Protein 2YDR (pdb70)

Organism: Clostridium perfringens (strain ATCC 13124 / DSM 756 / JCM 1290 / NCIMB 6125 / NCTC 8237 / Type A) (NCBI:txid195103)

Sequence (587 aa):
QVLVPNLNPTPENLEVVGDGFKITSSINLVGEEEADENAVNALREFLTANNIEINSENDPNSTTLIIGEVDDDIPELDEALNGTTAENLKEEGYALVSNDGKIAIEGKDGDGTFYGVQTFKQLVKESNIPEVNITDYPTVSARGIVEGFYGTPWTHQDRLDQIKFYGENKLNTYIYAPKDDPYHREKWREPYPESEMQRMQELINASAENKVDFVFGISPGIDIRFDGDAGEEDFNHLITKAESLYDMGVRSFAIYWDNIQDKSAAKHAQVLNRFNEEFVKAKGDVKPLITVPTEYDTGAMVSNGQPRAYTRIFAETVDPSIEVMWTGPGVVTNEIPLSDAQLISGIYDRNMAVWWNYPVTDYFKGKLALGPMHGLDKGLNQYVDFFTVNPMEHAELSKISIHTAADYSWNMDNYDYDKAWNRAIDMLYGDLAEDMKVFANHSTRMDNKTWAKSGREDAPELRAKMDELWNKLSSKEDASALIEELYGEFARMEEACNNLKANLPEVALEECSRQLDELITLAQGDKASLDMIVAQLNEDTEAYESAKEIAQNKLNTALSSFAVISEKVAQSFIQEALSLWVDSTPP

Foldseek 3Di:
DADQDQDFQDFPDKDFDDAWDFFDLEEEEEDCVAAQVLLSVLLVVLCVVLRYHYDPDDDVPGQYEYAHEPPDPDVVQVVQLVPDAQCVPDALKWKWFADDRYIHIYANDNSNRNVSSLRVSSQDDSRIGTGMIGIGFFLFDAFEAEQADEDDGADLVLLLVVLLLCLSNSHAEYEDQYPPPCCQEVPVLDEDPPVSVVSLLVNLVSSVSSNHQYEYEHEDQADQDQDDPSNVVSLVSVVVRVVSSVVSPHQHYEYEHAPYDDLPQLSVQVSQVVCCVVPNVVVPSHAAYEYEHNQAECCSQDDPLHGDDSNLSNLVRHDQSYAYEHAYNAVADAAHELVRLVSSLVSNVAAHEHAHAPPAQNVQPQAGAQFEDHRYYLVSSVRHNHYHYHAYSQSLSSQLHSSNSSNCRGRPNPRDRVVSNLSSLCVNPPPLSVLVCLLSLFGNWDDPPPRHTYGDARNVVQQVLLVVQVVCVVVVHPCPVSLVVLLVSLVSLLVSLVVCCVDPPCSVCVRCVLSSVLSNLLSQLLNLLSQLVVCVVVVNDVSNVVSLVSNVVSLVVNVPRSHDTNCVGSNVSSVVSPD/DDPDPDDD

InterPro domains:
  IPR000421 Coagulation factor 5/8, C-terminal domain [PF00754] (630-762)
  IPR000421 Coagulation factor 5/8, C-terminal domain [PS50022] (616-768)
  IPR002102 Cellulosome anchoring protein, cohesin domain [PF00963] (779-904)
  IPR003961 Fibronectin type III [PF00041] (916-993)
  IPR003961 Fibronectin type III [PS50853] (916-1001)
  IPR003961 Fibronectin type III [SM00060] (914-989)
  IPR003961 Fibronectin type III [cd00063] (915-999)
  IPR008965 CBM2/CBM3, carbohydrate-binding domain superfamily [SSF49384] (777-906)
  IPR008979 Galactose-binding-like domain superfamily [SSF49785] (627-767)
  IPR011496 Beta-N-acetylglucosaminidase, catalytic domain [PF07555] (182-479)
  IPR011496 Beta-N-acetylglucosaminidase, catalytic domain [PS52009] (180-452)
  IPR013783 Immunoglobulin-like fold [G3DSA:2.60.40.10] (919-1001)
  IPR015882 Beta-hexosaminidase, bacterial type, N-terminal [PF02838] (44-176)
  IPR017853 Glycoside hydrolase superfamily [SSF51445] (180-490)
  IPR029018 Beta-hexosaminidase-like, domain 2 [G3DSA:3.30.379.10] (31-176)
  IPR029018 Beta-hexosaminidase-like, domain 2 [SSF55545] (44-177)
  IPR036116 Fibronectin type III superfamily [SSF49265] (916-989)
  IPR049019 NagJ-like, helical domain [PF21774] (500-613)
  IPR051822 Glycosyl Hydrolase Family 84 [PTHR13170] (163-589)

Radius of gyration: 26.49 Å; Cα contacts (8 Å, |Δi|>4): 1186; chains: 2; bounding box: 69×77×71 Å

Solvent-accessible surface area: 24261 Å² total; per-residue (Å²): 185,34,152,51,24,73,14,0,1,36,10,52,71,56,118,88,61,28,87,15,35,132,3,50,96,15,0,7,21,44,9,40,139,125,8,26,145,31,0,8,61,12,0,92,120,26,2,109,80,68,132,10,134,64,37,123,154,111,53,129,134,16,6,16,1,4,0,0,12,46,123,23,147,25,97,55,1,93,145,15,2,122,78,30,55,0,117,121,20,91,109,9,0,0,0,0,7,0,60,121,28,96,0,0,0,9,0,69,37,15,57,0,0,4,0,0,0,4,1,0,45,28,0,12,114,167,30,50,0,0,15,0,41,0,25,0,64,0,29,2,48,14,1,1,0,0,0,2,2,7,12,94,40,5,80,36,112,46,22,33,51,1,1,128,14,0,0,80,7,2,1,8,4,2,0,5,1,0,6,59,14,59,49,1,18,103,115,0,59,82,102,13,60,121,69,37,26,103,114,3,53,92,2,12,79,15,2,62,101,23,30,7,50,10,2,1,0,10,5,0,4,85,64,12,111,47,93,58,131,30,8,78,93,0,6,82,56,2,42,88,7,5,47,36,0,27,101,37,36,2,79,4,3,0,0,1,0,12,10,15,161,53,108,38,5,34,70,0,0,97,16,0,37,78,2,3,114,98,3,7,96,76,74,65,79,19,101,61,0,4,0,1,0,16,7,18,16,18,40,38,0,18,46,156,48,121,31,104,63,10,0,115,60,0,17,128,49,4,44,105,46,3,27,0,0,0,2,0,46,16,13,8,20,67,92,0,48,61,73,12,0,101,60,0,11,52,37,4,142,33,67,0,0,0,11,5,15,2,0,3,4,19,19,55,85,6,1,2,0,0,0,0,0,50,26,14,50,92,29,0,69,109,42,2,51,15,2,0,0,6,0,0,49,39,6,35,0,0,20,0,0,0,4,0,1,1,2,0,0,0,2,2,102,77,14,56,88,68,140,1,10,45,40,0,0,54,65,59,30,52,159,24,5,110,15,0,28,33,0,0,28,4,0,0,47,0,18,29,147,98,53,0,75,2,3,12,122,9,0,45,109,6,45,60,56,0,67,90,0,67,90,58,35,96,67,196,106,115,3,69,78,25,8,123,94,0,47,39,69,2,60,84,5,48,93,0,0,71,42,0,84,81,83,12,82,133,71,2,45,112,29,0,35,139,5,0,70,7,0,22,22,0,1,62,0,0,100,4,0,0,41,3,9,44,8,117,105,104,168,66,92,159,44,51,94,62,7,65,126,88,0,79,79,46,16,90,67,4,107,100,43,110,3,33,1,0,36,135,4,0,21,26,0,0,79,62,13,39,146,192,65,115,29,23,62,69,175

Nearest PDB structures (foldseek):
  6rhe-assembly1_A  TM=1.001E+00  e=3.326E-102  Clostridium perfringens ATCC 13124
  7khv-assembly2_D  TM=9.972E-01  e=7.501E-102  Clostridium perfringens
  2j62-assembly1_B  TM=9.996E-01  e=7.389E-101  Clostridium perfringens
  2xpk-assembly1_B  TM=9.990E-01  e=2.771E-100  Clostridium perfringens
  2cbj-assembly1_A  TM=9.971E-01  e=8.785E-99  Clostridium perfringens

GO terms:
  GO:0016231 beta-N-acetylglucosaminidase activity (F, IDA)
  GO:0030246 carbohydrate binding (F, IDA)
  GO:0005975 carbohydrate metabolic process (P, IDA)
  GO:0102571 [protein]-3-O-(N-acetyl-D-glucosaminyl)-L-serine/L-threonine O-N-acetyl-alpha-D-glucosaminase activity (F, EXP)
  GO:0006517 protein deglycosylation (P, IMP)

Structure (mmCIF, N/CA/C/O backbone):
data_2YDR
#
_entry.id   2YDR
#
_cell.length_a   117.950
_cell.length_b   117.950
_cell.length_c   148.121
_cell.angle_alpha   90.00
_cell.angle_beta   90.00
_cell.angle_gamma   120.00
#
_symmetry.space_group_name_H-M   'P 61'
#
loop_
_entity.id
_entity.type
_entity.pdbx_description
1 polymer 'O-GLCNACASE NAGJ'
2 polymer 'CELLULAR TUMOR ANTIGEN P53'
3 non-polymer 'CADMIUM ION'
4 non-polymer 2-acetamido-2-deoxy-beta-D-glucopyranose
5 water water
#
loop_
_atom_site.group_PDB
_atom_site.id
_atom_site.type_symbol
_atom_site.label_atom_id
_atom_site.label_alt_id
_atom_site.label_comp_id
_atom_site.label_asym_id
_atom_site.label_entity_id
_atom_site.label_seq_id
_atom_site.pdbx_PDB_ins_code
_atom_site.Cartn_x
_atom_site.Cartn_y
_atom_site.Cartn_z
_atom_site.occupancy
_atom_site.B_iso_or_equiv
_atom_site.auth_seq_id
_atom_site.auth_comp_id
_atom_site.auth_asym_id
_atom_site.auth_atom_id
_atom_site.pdbx_PDB_model_num
ATOM 1 N N . GLN A 1 12 ? 71.546 -10.595 13.141 1.00 33.12 40 GLN A N 1
ATOM 2 C CA . GLN A 1 12 ? 70.127 -11.011 13.476 1.00 33.90 40 GLN A CA 1
ATOM 3 C C . GLN A 1 12 ? 69.362 -11.808 12.392 1.00 33.25 40 GLN A C 1
ATOM 4 O O . GLN A 1 12 ? 69.312 -11.426 11.221 1.00 33.51 40 GLN A O 1
ATOM 10 N N . VAL A 1 13 ? 68.746 -12.905 12.821 1.00 32.44 41 VAL A N 1
ATOM 11 C CA . VAL A 1 13 ? 68.148 -13.888 11.934 1.00 31.23 41 VAL A CA 1
ATOM 12 C C . VAL A 1 13 ? 66.647 -13.729 11.982 1.00 30.97 41 VAL A C 1
ATOM 13 O O . VAL A 1 13 ? 66.034 -13.933 13.040 1.00 30.49 41 VAL A O 1
ATOM 17 N N . LEU A 1 14 ? 66.058 -13.374 10.839 1.00 30.57 42 LEU A N 1
ATOM 18 C CA . LEU A 1 14 ? 64.602 -13.241 10.749 1.00 30.22 42 LEU A CA 1
ATOM 19 C C . LEU A 1 14 ? 63.928 -14.602 10.669 1.00 29.59 42 LEU A C 1
ATOM 20 O O . LEU A 1 14 ? 64.459 -15.544 10.064 1.00 29.80 42 LEU A O 1
ATOM 25 N N . VAL A 1 15 ? 62.762 -14.711 11.288 1.00 28.42 43 VAL A N 1
ATOM 26 C CA . VAL A 1 15 ? 61.940 -15.892 11.121 1.00 27.72 43 VAL A CA 1
ATOM 27 C C . VAL A 1 15 ? 61.559 -15.977 9.617 1.00 27.38 43 VAL A C 1
ATOM 28 O O . VAL A 1 15 ? 60.989 -15.027 9.061 1.00 27.47 43 VAL A O 1
ATOM 32 N N . PRO A 1 16 ? 61.901 -17.090 8.939 1.00 26.70 44 PRO A N 1
ATOM 33 C CA . PRO A 1 16 ? 61.483 -17.239 7.549 1.00 26.04 44 PRO A CA 1
ATOM 34 C C . PRO A 1 16 ? 60.005 -17.556 7.452 1.00 25.65 44 PRO A C 1
ATOM 35 O O . PRO A 1 16 ? 59.338 -17.724 8.477 1.00 26.02 44 PRO A O 1
ATOM 39 N N . ASN A 1 17 ? 59.495 -17.633 6.226 1.00 25.19 45 ASN A N 1
ATOM 40 C CA . ASN A 1 17 ? 58.139 -18.126 5.966 1.00 24.39 45 ASN A CA 1
ATOM 41 C C . ASN A 1 17 ? 57.951 -19.526 6.551 1.00 23.40 45 ASN A C 1
ATOM 42 O O . ASN A 1 17 ? 58.729 -20.462 6.243 1.00 23.09 45 ASN A O 1
ATOM 47 N N . LEU A 1 18 ? 56.925 -19.662 7.391 1.00 21.90 46 LEU A N 1
ATOM 48 C CA . LEU A 1 18 ? 56.586 -20.937 8.003 1.00 20.31 46 LEU A CA 1
ATOM 49 C C . LEU A 1 18 ? 55.199 -21.375 7.586 1.00 19.99 46 LEU A C 1
ATOM 50 O O . LEU A 1 18 ? 54.294 -20.548 7.460 1.00 19.90 46 LEU A O 1
ATOM 55 N N . ASN A 1 19 ? 55.031 -22.679 7.368 1.00 19.46 47 ASN A N 1
ATOM 56 C CA . ASN A 1 19 ? 53.724 -23.226 7.047 1.00 19.00 47 ASN A CA 1
ATOM 57 C C . ASN A 1 19 ? 53.521 -24.626 7.574 1.00 19.16 47 ASN A C 1
ATOM 58 O O . ASN A 1 19 ? 54.332 -25.514 7.287 1.00 19.46 47 ASN A O 1
ATOM 63 N N . PRO A 1 20 ? 52.441 -24.833 8.357 1.00 19.21 48 PRO A N 1
ATOM 64 C CA . PRO A 1 20 ? 51.494 -23.812 8.816 1.00 19.31 48 PRO A CA 1
ATOM 65 C C . PRO A 1 20 ? 52.079 -22.822 9.827 1.00 19.61 48 PRO A C 1
ATOM 66 O O . PRO A 1 20 ? 53.178 -23.023 10.344 1.00 19.50 48 PRO A O 1
ATOM 70 N N . THR A 1 21 ? 51.338 -21.747 10.086 1.00 20.52 49 THR A N 1
ATOM 71 C CA . THR A 1 21 ? 51.664 -20.769 11.146 1.00 21.18 49 THR A CA 1
ATOM 72 C C . THR A 1 21 ? 51.612 -21.413 12.525 1.00 21.43 49 THR A C 1
ATOM 73 O O . THR A 1 21 ? 50.547 -21.864 12.964 1.00 21.47 49 THR A O 1
ATOM 77 N N . PRO A 1 22 ? 52.754 -21.461 13.222 1.00 21.83 50 PRO A N 1
ATOM 78 C CA . PRO A 1 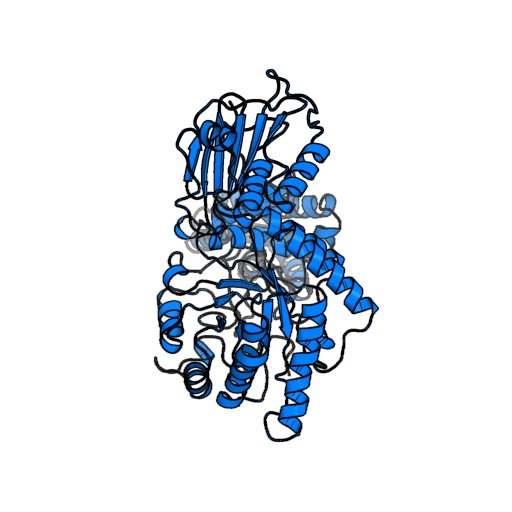22 ? 52.739 -22.037 14.568 1.00 22.79 50 PRO A CA 1
ATOM 79 C C . PRO A 1 22 ? 51.814 -21.237 15.480 1.00 23.90 50 PRO A C 1
ATOM 80 O O . PRO A 1 22 ? 51.730 -20.025 15.324 1.00 24.88 50 PRO A O 1
ATOM 84 N N . GLU A 1 23 ? 51.110 -21.886 16.401 1.00 24.77 51 GLU A N 1
ATOM 85 C CA . GLU A 1 23 ? 50.218 -21.160 17.299 1.00 25.75 51 GLU A CA 1
ATOM 86 C C . GLU A 1 23 ? 50.914 -20.060 18.114 1.00 25.80 51 GLU A C 1
ATOM 87 O O . GLU A 1 23 ? 50.529 -18.899 18.023 1.00 25.65 51 GLU A O 1
ATOM 93 N N . ASN A 1 24 ? 51.938 -20.428 18.888 1.00 26.00 52 ASN A N 1
ATOM 94 C CA . ASN A 1 24 ? 52.654 -19.496 19.749 1.00 26.26 52 ASN A CA 1
ATOM 95 C C . ASN A 1 24 ? 54.115 -19.438 19.350 1.00 26.58 52 ASN A C 1
ATOM 96 O O . ASN A 1 24 ? 54.840 -20.414 19.518 1.00 27.25 52 ASN A O 1
ATOM 101 N N . LEU A 1 25 ? 54.557 -18.303 18.818 1.00 26.75 53 LEU A N 1
ATOM 102 C CA . LEU A 1 25 ? 55.966 -18.114 18.494 1.00 26.79 53 LEU A CA 1
ATOM 103 C C . LEU A 1 25 ? 56.467 -16.810 19.060 1.00 27.33 53 LEU A C 1
ATOM 104 O O . LEU A 1 25 ? 55.802 -15.793 18.921 1.00 27.32 53 LEU A O 1
ATOM 109 N N . GLU A 1 26 ? 57.651 -16.838 19.665 1.00 28.13 54 GLU A N 1
ATOM 110 C CA . GLU A 1 26 ? 58.279 -15.632 20.193 1.00 29.46 54 GLU A CA 1
ATOM 111 C C . GLU A 1 26 ? 59.754 -15.558 19.854 1.00 28.84 54 GLU A C 1
ATOM 112 O O . GLU A 1 26 ? 60.472 -16.525 20.059 1.00 29.30 54 GLU A O 1
ATOM 118 N N . VAL A 1 27 ? 60.224 -14.418 19.350 1.00 28.06 55 VAL A N 1
ATOM 119 C CA . VAL A 1 27 ? 61.661 -14.265 19.162 1.00 27.02 55 VAL A CA 1
ATOM 120 C C . VAL A 1 27 ? 62.286 -13.940 20.502 1.00 26.65 55 VAL A C 1
ATOM 121 O O . VAL A 1 27 ? 61.829 -13.070 21.214 1.00 26.49 55 VAL A O 1
ATOM 125 N N . VAL A 1 28 ? 63.328 -14.669 20.847 1.00 26.68 56 VAL A N 1
ATOM 126 C CA . VAL A 1 28 ? 63.956 -14.515 22.147 1.00 26.53 56 VAL A CA 1
ATOM 127 C C . VAL A 1 28 ? 65.442 -14.147 22.067 1.00 27.32 56 VAL A C 1
ATOM 128 O O . VAL A 1 28 ? 66.087 -14.025 23.104 1.00 27.89 56 VAL A O 1
ATOM 132 N N . GLY A 1 29 ? 65.984 -13.974 20.865 1.00 27.48 57 GLY A N 1
ATOM 133 C CA . GLY A 1 29 ? 67.402 -13.708 20.725 1.00 28.55 57 GLY A CA 1
ATOM 134 C C . GLY A 1 29 ? 67.714 -13.201 19.343 1.00 29.67 57 GLY A C 1
ATOM 135 O O . GLY A 1 29 ? 66.811 -13.057 18.524 1.00 29.91 57 GLY A O 1
ATOM 136 N N . ASP A 1 30 ? 68.992 -12.928 19.083 1.00 30.61 58 ASP A N 1
ATOM 137 C CA . ASP A 1 30 ? 69.424 -12.470 17.761 1.00 31.78 58 ASP A CA 1
ATOM 138 C C . ASP A 1 30 ? 69.501 -13.607 16.738 1.00 32.15 58 ASP A C 1
ATOM 139 O O . ASP A 1 30 ? 69.580 -13.351 15.531 1.00 32.69 58 ASP A O 1
ATOM 144 N N . GLY A 1 31 ? 69.477 -14.852 17.207 1.00 31.93 59 GLY A N 1
ATOM 145 C CA . GLY A 1 31 ? 69.676 -15.992 16.327 1.00 31.79 59 GLY A CA 1
ATOM 146 C C . GLY A 1 31 ? 71.120 -16.431 16.406 1.00 32.02 59 GLY A C 1
ATOM 147 O O . GLY A 1 31 ? 71.942 -15.776 17.067 1.00 31.99 59 GLY A O 1
ATOM 148 N N . PHE A 1 32 ? 71.428 -17.554 15.764 1.00 32.15 60 PHE A N 1
ATOM 149 C CA . PHE A 1 32 ? 72.818 -18.000 15.626 1.00 32.81 60 PHE A CA 1
ATOM 150 C C . PHE A 1 32 ? 73.035 -18.856 14.392 1.00 33.32 60 PHE A C 1
ATOM 151 O O . PHE A 1 32 ? 72.077 -19.326 13.780 1.00 34.04 60 PHE A O 1
ATOM 159 N N . LYS A 1 33 ? 74.293 -19.032 14.015 1.00 33.83 61 LYS A N 1
ATOM 160 C CA . LYS A 1 33 ? 74.635 -20.019 13.006 1.00 34.54 61 LYS A CA 1
ATOM 161 C C . LYS A 1 33 ? 74.789 -21.356 13.709 1.00 34.32 61 LYS A C 1
ATOM 162 O O . LYS A 1 33 ? 75.424 -21.442 14.763 1.00 34.30 61 LYS A O 1
ATOM 168 N N . ILE A 1 34 ? 74.180 -22.384 13.131 1.00 34.24 62 ILE A N 1
ATOM 169 C CA . ILE A 1 34 ? 74.419 -23.747 13.559 1.00 34.41 62 ILE A CA 1
ATOM 170 C C . ILE A 1 34 ? 75.810 -24.171 13.084 1.00 34.71 62 ILE A C 1
ATOM 171 O O . ILE A 1 34 ? 76.149 -23.999 11.907 1.00 34.93 62 ILE A O 1
ATOM 176 N N . THR A 1 35 ? 76.609 -24.729 13.993 1.00 34.83 63 THR A N 1
ATOM 177 C CA . THR A 1 35 ? 77.955 -25.162 13.634 1.00 35.28 63 THR A CA 1
ATOM 178 C C . THR A 1 35 ? 77.949 -26.242 12.547 1.00 35.51 63 THR A C 1
ATOM 179 O O . THR A 1 35 ? 76.902 -26.775 12.205 1.00 35.43 63 THR A O 1
ATOM 183 N N . SER A 1 36 ? 79.132 -26.514 11.997 1.00 36.17 64 SER A N 1
ATOM 184 C CA . SER A 1 36 ? 79.371 -27.499 10.930 1.00 36.30 64 SER A CA 1
ATOM 185 C C . SER A 1 36 ? 78.981 -28.906 11.296 1.00 36.25 64 SER A C 1
ATOM 186 O O . SER A 1 36 ? 78.736 -29.752 10.422 1.00 36.38 64 SER A O 1
ATOM 189 N N . SER A 1 37 ? 78.991 -29.172 12.591 1.00 35.97 65 SER A N 1
ATOM 190 C CA . SER A 1 37 ? 78.559 -30.448 13.084 1.00 36.10 65 SER A CA 1
ATOM 191 C C . SER A 1 37 ? 77.990 -30.231 14.487 1.00 36.01 65 SER A C 1
ATOM 192 O O . SER A 1 37 ? 78.323 -29.241 15.148 1.00 36.53 65 SER A O 1
ATOM 195 N N . ILE A 1 38 ? 77.099 -31.124 14.911 1.00 35.37 66 ILE A N 1
ATOM 196 C CA . ILE A 1 38 ? 76.245 -30.858 16.056 1.00 34.59 66 ILE A CA 1
ATOM 197 C C . ILE A 1 38 ? 76.203 -32.031 17.030 1.00 34.66 66 ILE A C 1
ATOM 198 O O . ILE A 1 38 ? 76.505 -33.168 16.662 1.00 34.73 66 ILE A O 1
ATOM 203 N N . ASN A 1 39 ? 75.864 -31.754 18.282 1.00 34.48 67 ASN A N 1
ATOM 204 C CA . ASN A 1 39 ? 75.651 -32.825 19.241 1.00 34.56 67 ASN A CA 1
ATOM 205 C C . ASN A 1 39 ? 74.201 -33.220 19.147 1.00 34.56 67 ASN A C 1
ATOM 206 O O . ASN A 1 39 ? 73.310 -32.370 19.258 1.00 34.83 67 ASN A O 1
ATOM 211 N N . LEU A 1 40 ? 73.948 -34.505 18.955 1.00 34.04 68 LEU A N 1
ATOM 212 C CA . LEU A 1 40 ? 72.584 -34.956 18.871 1.00 33.38 68 LEU A CA 1
ATOM 213 C C . LEU A 1 40 ? 72.284 -35.714 20.136 1.00 33.31 68 LEU A C 1
ATOM 214 O O . LEU A 1 40 ? 73.042 -36.611 20.504 1.00 33.60 68 LEU A O 1
ATOM 219 N N . VAL A 1 41 ? 71.187 -35.346 20.802 1.00 32.96 69 VAL A N 1
ATOM 220 C CA . VAL A 1 41 ? 70.824 -35.929 22.097 1.00 32.63 69 VAL A CA 1
ATOM 221 C C . VAL A 1 41 ? 69.386 -36.448 22.106 1.00 33.09 69 VAL A C 1
ATOM 222 O O . VAL A 1 41 ? 68.465 -35.756 21.690 1.00 33.16 69 VAL A O 1
ATOM 226 N N . GLY A 1 42 ? 69.214 -37.681 22.577 1.00 33.50 70 GLY A N 1
ATOM 227 C CA . GLY A 1 42 ? 67.900 -38.250 22.803 1.00 33.87 70 GLY A CA 1
ATOM 228 C C . GLY A 1 42 ? 67.350 -39.002 21.625 1.00 34.61 70 GLY A C 1
ATOM 229 O O . GLY A 1 42 ? 66.203 -39.447 21.664 1.00 34.35 70 GLY A O 1
ATOM 230 N N . GLU A 1 43 ? 68.182 -39.168 20.595 1.00 35.61 71 GLU A N 1
ATOM 231 C CA . GLU A 1 43 ? 67.766 -39.759 19.318 1.00 36.98 71 GLU A CA 1
ATOM 232 C C . GLU A 1 43 ? 67.561 -41.285 19.348 1.00 37.30 71 GLU A C 1
ATOM 233 O O . GLU A 1 43 ? 67.066 -41.861 18.375 1.00 37.49 71 GLU A O 1
ATOM 239 N N . GLU A 1 44 ? 67.946 -41.921 20.457 1.00 37.75 72 GLU A N 1
ATOM 240 C CA . GLU A 1 44 ? 67.746 -43.357 20.670 1.00 38.08 72 GLU A CA 1
ATOM 241 C C . GLU A 1 44 ? 66.335 -43.630 21.203 1.00 37.73 72 GLU A C 1
ATOM 242 O O . GLU A 1 44 ? 65.823 -44.728 21.049 1.00 38.30 72 GLU A O 1
ATOM 248 N N . GLU A 1 45 ? 65.712 -42.630 21.821 1.00 37.40 73 GLU A N 1
ATOM 249 C CA . GLU A 1 45 ? 64.394 -42.777 22.460 1.00 37.14 73 GLU A CA 1
ATOM 250 C C . GLU A 1 45 ? 63.308 -42.006 21.703 1.00 35.62 73 GLU A C 1
ATOM 251 O O . GLU A 1 45 ? 62.116 -42.324 21.799 1.00 35.50 73 GLU A O 1
ATOM 257 N N . ALA A 1 46 ? 63.734 -40.969 20.980 1.00 33.85 74 ALA A N 1
ATOM 258 C CA . ALA A 1 46 ? 62.845 -40.117 20.203 1.00 32.01 74 ALA A CA 1
ATOM 259 C C . ALA A 1 46 ? 62.270 -40.877 19.026 1.00 31.30 74 ALA A C 1
ATOM 260 O O . ALA A 1 46 ? 62.846 -41.873 18.569 1.00 30.78 74 ALA A O 1
ATOM 262 N N . ASP A 1 47 ? 61.130 -40.390 18.543 1.00 30.66 75 ASP A N 1
ATOM 263 C CA . ASP A 1 47 ? 60.402 -40.998 17.442 1.00 30.07 75 ASP A CA 1
ATOM 264 C C . ASP A 1 47 ? 61.331 -41.293 16.273 1.00 30.03 75 ASP A C 1
ATOM 265 O O . ASP A 1 47 ? 62.017 -40.385 15.794 1.00 29.83 75 ASP A O 1
ATOM 270 N N . GLU A 1 48 ? 61.356 -42.567 15.848 1.00 29.79 76 GLU A N 1
ATOM 271 C CA . GLU A 1 48 ? 62.179 -43.070 14.734 1.00 29.65 76 GLU A CA 1
ATOM 272 C C . GLU A 1 48 ? 62.056 -42.190 13.478 1.00 28.17 76 GLU A C 1
ATOM 273 O O . GLU A 1 48 ? 63.065 -41.787 12.891 1.00 27.98 76 GLU A O 1
ATOM 279 N N . ASN A 1 49 ? 60.819 -41.867 13.100 1.00 26.52 77 ASN A N 1
ATOM 280 C CA . ASN A 1 49 ? 60.516 -41.034 11.913 1.00 25.31 77 ASN A CA 1
ATOM 281 C C . ASN A 1 49 ? 60.944 -39.556 12.006 1.00 24.64 77 ASN A C 1
ATOM 282 O O . ASN A 1 49 ? 61.395 -38.962 11.003 1.00 24.45 77 ASN A O 1
ATOM 287 N N . ALA A 1 50 ? 60.788 -38.972 13.199 1.00 23.05 78 ALA A N 1
ATOM 288 C CA . ALA A 1 50 ? 61.270 -37.628 13.462 1.00 21.33 78 ALA A CA 1
ATOM 289 C C . ALA A 1 50 ? 62.760 -37.584 13.318 1.00 20.67 78 ALA A C 1
ATOM 290 O O . ALA A 1 50 ? 63.283 -36.657 12.705 1.00 20.47 78 ALA A O 1
ATOM 292 N N . VAL A 1 51 ? 63.443 -38.588 13.868 1.00 20.47 79 VAL A N 1
ATOM 293 C CA . VAL A 1 51 ? 64.904 -38.671 13.768 1.00 20.35 79 VAL A CA 1
ATOM 294 C C . VAL A 1 51 ? 65.366 -38.802 12.317 1.00 20.55 79 VAL A C 1
ATOM 295 O O . VAL A 1 51 ? 66.269 -38.068 11.924 1.00 20.29 79 VAL A O 1
ATOM 299 N N . ASN A 1 52 ? 64.739 -39.683 11.522 1.00 20.97 80 ASN A N 1
ATOM 300 C CA . ASN A 1 52 ? 65.086 -39.802 10.104 1.00 21.99 80 ASN A CA 1
ATOM 301 C C . ASN A 1 52 ? 64.877 -38.509 9.320 1.00 22.24 80 ASN A C 1
ATOM 302 O O . ASN A 1 52 ? 65.744 -38.121 8.523 1.00 23.19 80 ASN A O 1
ATOM 307 N N . ALA A 1 53 ? 63.741 -37.838 9.533 1.00 21.62 81 ALA A N 1
ATOM 308 C CA . ALA A 1 53 ? 63.502 -36.518 8.947 1.00 20.97 81 ALA A CA 1
ATOM 309 C C . ALA A 1 53 ? 64.650 -35.580 9.290 1.00 21.38 81 ALA A C 1
ATOM 310 O O . ALA A 1 53 ? 65.188 -34.885 8.432 1.00 21.50 81 ALA A O 1
ATOM 312 N N . LEU A 1 54 ? 65.029 -35.572 10.562 1.00 22.12 82 LEU A N 1
ATOM 313 C CA . LEU A 1 54 ? 66.083 -34.711 11.041 1.00 22.28 82 LEU A CA 1
ATOM 314 C C . LEU A 1 54 ? 67.391 -35.109 10.412 1.00 23.09 82 LEU A C 1
ATOM 315 O O . LEU A 1 54 ? 68.130 -34.245 9.935 1.00 23.00 82 LEU A O 1
ATOM 320 N N . ARG A 1 55 ? 67.661 -36.415 10.393 1.00 24.22 83 ARG A N 1
ATOM 321 C CA . ARG A 1 55 ? 68.876 -36.957 9.755 1.00 25.43 83 ARG A CA 1
ATOM 322 C C . ARG A 1 55 ? 69.005 -36.569 8.278 1.00 26.19 83 ARG A C 1
ATOM 323 O O . ARG A 1 55 ? 70.061 -36.067 7.879 1.00 26.40 83 ARG A O 1
ATOM 331 N N . GLU A 1 56 ? 67.945 -36.768 7.487 1.00 27.06 84 GLU A N 1
ATOM 332 C CA . GLU A 1 56 ? 67.981 -36.395 6.055 1.00 28.76 84 GLU A CA 1
ATOM 333 C C . GLU A 1 56 ? 68.290 -34.913 5.849 1.00 28.25 84 GLU A C 1
ATOM 334 O O . GLU A 1 56 ? 69.122 -34.553 5.009 1.00 28.56 84 GLU A O 1
ATOM 340 N N . PHE A 1 57 ? 67.631 -34.063 6.628 1.00 27.83 85 PHE A N 1
ATOM 341 C CA . PHE A 1 57 ? 67.827 -32.635 6.515 1.00 27.26 85 PHE A CA 1
ATOM 342 C C . PHE A 1 57 ? 69.270 -32.257 6.838 1.00 27.48 85 PHE A C 1
ATOM 343 O O . PHE A 1 57 ? 69.869 -31.424 6.156 1.00 27.32 85 PHE A O 1
ATOM 351 N N . LEU A 1 58 ? 69.833 -32.874 7.871 1.00 27.71 86 LEU A N 1
ATOM 352 C CA . LEU A 1 58 ? 71.202 -32.562 8.262 1.00 28.08 86 LEU A CA 1
ATOM 353 C C . LEU A 1 58 ? 72.203 -32.992 7.204 1.00 29.17 86 LEU A C 1
ATOM 354 O O . LEU A 1 58 ? 73.172 -32.279 6.940 1.00 29.88 86 LEU A O 1
ATOM 359 N N . THR A 1 59 ? 71.971 -34.154 6.599 1.00 30.06 87 THR A N 1
ATOM 360 C CA . THR A 1 59 ? 72.822 -34.622 5.518 1.00 31.24 87 THR A CA 1
ATOM 361 C C . THR A 1 59 ? 72.706 -33.684 4.308 1.00 32.09 87 THR A C 1
ATOM 362 O O . THR A 1 59 ? 73.720 -33.313 3.716 1.00 32.64 87 THR A O 1
ATOM 366 N N . ALA A 1 60 ? 71.474 -33.298 3.963 1.00 32.82 88 ALA A N 1
ATOM 367 C CA . ALA A 1 60 ? 71.198 -32.491 2.776 1.00 33.45 88 ALA A CA 1
ATOM 368 C C . ALA A 1 60 ? 71.779 -31.100 2.912 1.00 34.25 88 ALA A C 1
ATOM 369 O O . ALA A 1 60 ? 71.977 -30.415 1.911 1.00 34.61 88 ALA A O 1
ATOM 371 N N . ASN A 1 61 ? 72.062 -30.690 4.144 1.00 35.15 89 ASN A N 1
ATOM 372 C CA . ASN A 1 61 ? 72.634 -29.370 4.398 1.00 36.48 89 ASN A CA 1
ATOM 373 C C . ASN A 1 61 ? 74.076 -29.385 4.934 1.00 37.23 89 ASN A C 1
ATOM 374 O O . ASN A 1 61 ? 74.561 -28.399 5.477 1.00 36.92 89 ASN A O 1
ATOM 379 N N . ASN A 1 62 ? 74.743 -30.526 4.755 1.00 38.54 90 ASN A N 1
ATOM 380 C CA . ASN A 1 62 ? 7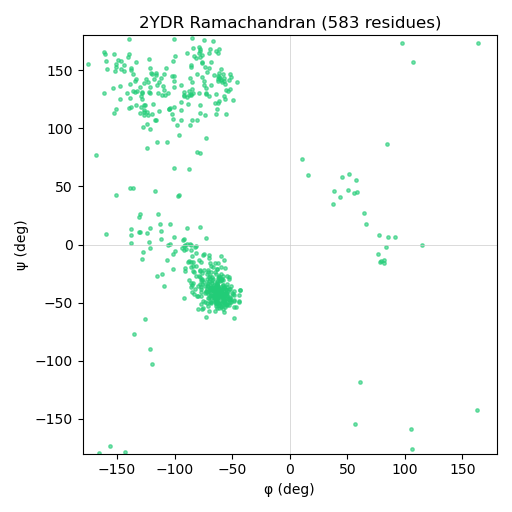6.155 -30.726 5.112 1.00 39.59 90 ASN A CA 1
ATOM 381 C C . ASN A 1 62 ? 76.472 -30.483 6.579 1.00 39.70 90 ASN A C 1
ATOM 382 O O . ASN A 1 62 ? 77.452 -29.823 6.904 1.00 39.55 90 ASN A O 1
ATOM 387 N N . ILE A 1 63 ? 75.631 -31.016 7.458 1.00 40.20 91 ILE A N 1
ATOM 388 C CA . ILE A 1 63 ? 75.850 -30.890 8.899 1.00 40.82 91 ILE A CA 1
ATOM 389 C C . ILE A 1 63 ? 76.148 -32.280 9.446 1.00 41.78 91 ILE A C 1
ATOM 390 O O . ILE A 1 63 ? 75.300 -33.166 9.364 1.00 41.71 91 ILE A O 1
ATOM 395 N N . GLU A 1 64 ? 77.371 -32.477 9.942 1.00 42.92 92 GLU A N 1
ATOM 396 C CA . GLU A 1 64 ? 77.783 -33.767 10.492 1.00 44.40 92 GLU A CA 1
ATOM 397 C C . GLU A 1 64 ? 77.143 -33.894 11.886 1.00 44.19 92 GLU A C 1
ATOM 398 O O . GLU A 1 64 ? 76.769 -32.892 12.501 1.00 43.82 92 GLU A O 1
ATOM 404 N N . ILE A 1 65 ? 76.992 -35.128 12.357 1.00 44.22 93 ILE A N 1
ATOM 405 C CA . ILE A 1 65 ? 76.654 -35.390 13.743 1.00 44.48 93 ILE A CA 1
ATOM 406 C C . ILE A 1 65 ? 77.927 -35.891 14.404 1.00 45.61 93 ILE A C 1
ATOM 407 O O . ILE A 1 65 ? 78.599 -36.783 13.879 1.00 45.61 93 ILE A O 1
ATOM 412 N N . ASN A 1 66 ? 78.265 -35.309 15.550 1.00 46.75 94 ASN A N 1
ATOM 413 C CA . ASN A 1 66 ? 79.410 -35.754 16.344 1.00 47.56 94 ASN A CA 1
ATOM 414 C C . ASN A 1 66 ? 79.147 -37.115 16.991 1.00 48.61 94 ASN A C 1
ATOM 415 O O . ASN A 1 66 ? 77.996 -37.450 17.267 1.00 48.51 94 ASN A O 1
ATOM 420 N N . SER A 1 67 ? 80.208 -37.889 17.231 1.00 50.15 95 SER A N 1
ATOM 421 C CA . SER A 1 67 ? 80.093 -39.180 17.938 1.00 51.85 95 SER A CA 1
ATOM 422 C C . SER A 1 67 ? 80.300 -38.968 19.437 1.00 52.75 95 SER A C 1
ATOM 423 O O . SER A 1 67 ? 79.560 -39.514 20.272 1.00 52.69 95 SER A O 1
ATOM 426 N N . GLU A 1 68 ? 81.337 -38.191 19.752 1.00 53.76 96 GLU A N 1
ATOM 427 C CA . GLU A 1 68 ? 81.633 -37.739 21.109 1.00 54.78 96 GLU A CA 1
ATOM 428 C C . GLU A 1 68 ? 81.128 -36.292 21.239 1.00 54.31 96 GLU A C 1
ATOM 429 O O . GLU A 1 68 ? 81.258 -35.495 20.306 1.00 54.23 96 GLU A O 1
ATOM 435 N N . ASN A 1 69 ? 80.561 -35.960 22.396 1.00 53.98 97 ASN A N 1
ATOM 436 C CA . ASN A 1 69 ? 80.124 -34.602 22.690 1.00 53.42 97 ASN A CA 1
ATOM 437 C C . ASN A 1 69 ? 81.234 -33.577 22.441 1.00 53.06 97 ASN A C 1
ATOM 438 O O . ASN A 1 69 ? 82.381 -33.777 22.844 1.00 53.36 97 ASN A O 1
ATOM 443 N N . ASP A 1 70 ? 80.880 -32.487 21.769 1.00 52.35 98 ASP A N 1
ATOM 444 C CA . ASP A 1 70 ? 81.783 -31.361 21.528 1.00 51.61 98 ASP A CA 1
ATOM 445 C C . ASP A 1 70 ? 81.102 -30.102 22.092 1.00 51.19 98 ASP A C 1
ATOM 446 O O . ASP A 1 70 ? 80.083 -29.651 21.545 1.00 51.26 98 ASP A O 1
ATOM 451 N N . PRO A 1 71 ? 81.659 -29.527 23.186 1.00 50.60 99 PRO A N 1
ATOM 452 C CA . PRO A 1 71 ? 80.969 -28.417 23.859 1.00 49.76 99 PRO A CA 1
ATOM 453 C C . PRO A 1 71 ? 80.961 -27.117 23.036 1.00 48.77 99 PRO A C 1
ATOM 454 O O . PRO A 1 71 ? 80.226 -26.192 23.385 1.00 48.41 99 PRO A O 1
ATOM 458 N N . ASN A 1 72 ? 81.763 -27.070 21.963 1.00 47.60 100 ASN A N 1
ATOM 459 C CA . ASN A 1 72 ? 81.766 -25.971 20.969 1.00 46.41 100 ASN A CA 1
ATOM 460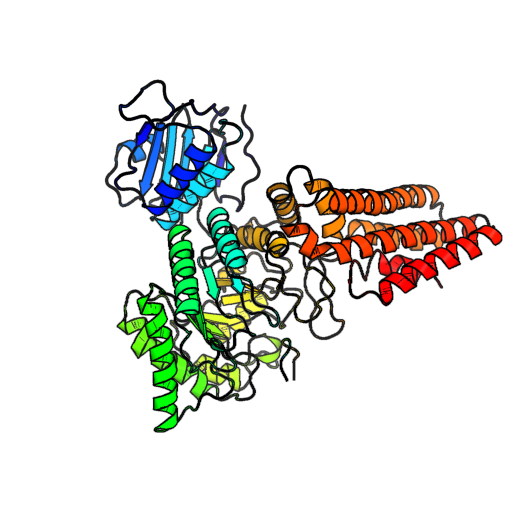 C C . ASN A 1 72 ? 80.743 -26.104 19.847 1.00 45.29 100 ASN A C 1
ATOM 461 O O . ASN A 1 72 ? 80.633 -25.227 18.976 1.00 45.34 100 ASN A O 1
ATOM 466 N N . SER A 1 73 ? 80.034 -27.223 19.837 1.00 43.63 101 SER A N 1
ATOM 467 C CA . SER A 1 73 ? 79.120 -27.513 18.760 1.00 41.87 101 SER A CA 1
ATOM 468 C C . SER A 1 73 ? 77.708 -27.230 19.209 1.00 40.54 101 SER A C 1
ATOM 469 O O . SER A 1 73 ? 77.369 -27.429 20.386 1.00 40.72 101 SER A O 1
ATOM 472 N N . THR A 1 74 ? 76.896 -26.741 18.273 1.00 38.41 102 THR A N 1
ATOM 473 C CA . THR A 1 74 ? 75.471 -26.602 18.496 1.00 36.35 102 THR A CA 1
ATOM 474 C C . THR A 1 74 ? 74.971 -27.951 19.002 1.00 35.41 102 THR A C 1
ATOM 475 O O . THR A 1 74 ? 75.478 -29.000 18.599 1.00 35.03 102 THR A O 1
ATOM 479 N N . THR A 1 75 ? 74.008 -27.922 19.912 1.00 34.27 103 THR A N 1
ATOM 480 C CA . THR A 1 75 ? 73.476 -29.142 20.488 1.00 33.48 103 THR A CA 1
ATOM 481 C C . THR A 1 75 ? 71.994 -29.178 20.204 1.00 33.14 103 THR A C 1
ATOM 482 O O . THR A 1 75 ? 71.290 -28.197 20.428 1.00 33.30 103 THR A O 1
ATOM 486 N N . LEU A 1 76 ? 71.538 -30.314 19.688 1.00 32.59 104 LEU A N 1
ATOM 487 C CA . LEU A 1 76 ? 70.153 -30.519 19.314 1.00 31.84 104 LEU A CA 1
ATOM 488 C C . LEU A 1 76 ? 69.594 -31.666 20.145 1.00 31.26 104 LEU A C 1
ATOM 489 O O . LEU A 1 76 ? 70.123 -32.775 20.116 1.00 31.33 104 LEU A O 1
ATOM 494 N N . ILE A 1 77 ? 68.549 -31.389 20.917 1.00 30.59 105 ILE A N 1
ATOM 495 C CA . ILE A 1 77 ? 67.932 -32.381 21.800 1.00 29.82 105 ILE A CA 1
ATOM 496 C C . ILE A 1 77 ? 66.533 -32.607 21.290 1.00 29.56 105 ILE A C 1
ATOM 497 O O . ILE A 1 77 ? 65.833 -31.647 20.952 1.00 30.45 105 ILE A O 1
ATOM 502 N N . ILE A 1 78 ? 66.115 -33.864 21.246 1.00 28.35 106 ILE A N 1
ATOM 503 C CA . ILE A 1 78 ? 64.828 -34.215 20.696 1.00 27.14 106 ILE A CA 1
ATOM 504 C C . ILE A 1 78 ? 64.272 -35.363 21.518 1.00 27.00 106 ILE A C 1
ATOM 505 O O . ILE A 1 78 ? 65.034 -36.102 22.123 1.00 27.14 106 ILE A O 1
ATOM 510 N N . GLY A 1 79 ? 62.951 -35.498 21.549 1.00 26.55 107 GLY A N 1
ATOM 511 C CA . GLY A 1 79 ? 62.288 -36.548 22.307 1.00 26.46 107 GLY A CA 1
ATOM 512 C C . GLY A 1 79 ? 60.819 -36.235 22.490 1.00 26.54 107 GLY A C 1
ATOM 513 O O . GLY A 1 79 ? 60.368 -35.156 22.124 1.00 26.75 107 GLY A O 1
ATOM 514 N N . GLU A 1 80 ? 60.074 -37.183 23.041 1.00 26.50 108 GLU A N 1
ATOM 515 C CA . GLU A 1 80 ? 58.670 -36.989 23.363 1.00 26.99 108 GLU A CA 1
ATOM 516 C C . GLU A 1 80 ? 58.544 -36.675 24.840 1.00 27.13 108 GLU A C 1
ATOM 517 O O . GLU A 1 80 ? 59.456 -36.937 25.620 1.00 27.37 108 GLU A O 1
ATOM 523 N N . VAL A 1 81 ? 57.411 -36.114 25.227 1.00 27.72 109 VAL A N 1
ATOM 524 C CA . VAL A 1 81 ? 57.101 -35.934 26.627 1.00 28.99 109 VAL A CA 1
ATOM 525 C C . VAL A 1 81 ? 57.347 -37.254 27.403 1.00 30.56 109 VAL A C 1
ATOM 526 O O . VAL A 1 81 ? 58.059 -37.262 28.434 1.00 30.63 109 VAL A O 1
ATOM 530 N N . ASP A 1 82 ? 56.812 -38.361 26.870 1.00 31.91 110 ASP A N 1
ATOM 531 C CA . ASP A 1 82 ? 56.900 -39.668 27.530 1.00 32.95 110 ASP A CA 1
ATOM 532 C C . ASP A 1 82 ? 58.272 -40.348 27.526 1.00 33.37 110 ASP A C 1
ATOM 533 O O . ASP A 1 82 ? 58.385 -41.480 27.983 1.00 33.31 110 ASP A O 1
ATOM 538 N N . ASP A 1 83 ? 59.303 -39.665 27.031 1.00 34.28 111 ASP A N 1
ATOM 539 C CA . ASP A 1 83 ? 60.672 -40.161 27.150 1.00 35.76 111 ASP A CA 1
ATOM 540 C C . ASP A 1 83 ? 61.299 -39.599 28.431 1.00 37.21 111 ASP A C 1
ATOM 541 O O . ASP A 1 83 ? 61.237 -38.377 28.642 1.00 37.56 111 ASP A O 1
ATOM 546 N N . ASP A 1 84 ? 61.881 -40.457 29.291 1.00 38.54 112 ASP A N 1
ATOM 547 C CA . ASP A 1 84 ? 62.594 -39.950 30.503 1.00 40.04 112 ASP A CA 1
ATOM 548 C C . ASP A 1 84 ? 63.970 -39.410 30.102 1.00 39.98 112 ASP A C 1
ATOM 549 O O . ASP A 1 84 ? 64.999 -40.079 30.262 1.00 40.04 112 ASP A O 1
ATOM 554 N N . ILE A 1 85 ? 63.951 -38.196 29.555 1.00 40.05 113 ILE A N 1
ATOM 555 C CA . ILE A 1 85 ? 65.155 -37.485 29.160 1.00 39.98 113 ILE A CA 1
ATOM 556 C C . ILE A 1 85 ? 65.169 -36.072 29.792 1.00 40.55 113 ILE A C 1
ATOM 557 O O . ILE A 1 85 ? 64.458 -35.148 29.365 1.00 40.29 113 ILE A O 1
ATOM 562 N N . PRO A 1 86 ? 65.951 -35.935 30.872 1.00 41.08 114 PRO A N 1
ATOM 563 C CA . PRO A 1 86 ? 66.065 -34.689 31.651 1.00 40.87 114 PRO A CA 1
ATOM 564 C C . PRO A 1 86 ? 66.947 -33.584 31.036 1.00 40.29 114 PRO A C 1
ATOM 565 O O . PRO A 1 86 ? 66.767 -32.419 31.401 1.00 40.54 114 PRO A O 1
ATOM 569 N N . GLU A 1 87 ? 67.886 -33.929 30.143 1.00 39.46 115 GLU A N 1
ATOM 570 C CA . GLU A 1 87 ? 68.674 -32.912 29.401 1.00 38.52 115 GLU A CA 1
ATOM 571 C C . GLU A 1 87 ? 67.773 -32.069 28.469 1.00 38.11 115 GLU A C 1
ATOM 572 O O . GLU A 1 87 ? 68.122 -30.929 28.134 1.00 38.10 115 GLU A O 1
ATOM 574 N N . LEU A 1 88 ? 66.618 -32.641 28.080 1.00 37.43 116 LEU A N 1
ATOM 575 C CA . LEU A 1 88 ? 65.583 -31.985 27.254 1.00 36.43 116 LEU A CA 1
ATOM 576 C C . LEU A 1 88 ? 64.772 -30.966 28.037 1.00 36.68 116 LEU A C 1
ATOM 577 O O . LEU A 1 88 ? 64.676 -29.826 27.622 1.00 36.83 116 LEU A O 1
ATOM 582 N N . ASP A 1 89 ? 64.188 -31.379 29.160 1.00 37.13 117 ASP A N 1
ATOM 583 C CA . ASP A 1 89 ? 63.520 -30.457 30.081 1.00 37.56 117 ASP A CA 1
ATOM 584 C C . ASP A 1 89 ? 64.384 -29.238 30.452 1.00 37.82 117 ASP A C 1
ATOM 585 O O . ASP A 1 89 ? 63.882 -28.122 30.485 1.00 38.03 117 ASP A O 1
ATOM 590 N N . GLU A 1 90 ? 65.674 -29.446 30.706 1.00 38.27 118 GLU A N 1
ATOM 591 C CA . GLU A 1 90 ? 66.601 -28.341 30.996 1.00 38.97 118 GLU A CA 1
ATOM 592 C C . GLU A 1 90 ? 66.748 -27.356 29.813 1.00 38.03 118 GLU A C 1
ATOM 593 O O . GLU A 1 90 ? 67.011 -26.176 30.017 1.00 38.22 118 GLU A O 1
ATOM 599 N N . ALA A 1 91 ? 66.579 -27.840 28.585 1.00 37.29 119 ALA A N 1
ATOM 600 C CA . ALA A 1 91 ? 66.808 -27.017 27.378 1.00 36.47 119 ALA A CA 1
ATOM 601 C C . ALA A 1 91 ? 65.582 -26.227 26.914 1.00 36.06 119 ALA A C 1
ATOM 602 O O . ALA A 1 91 ? 65.693 -25.304 26.099 1.00 35.51 119 ALA A O 1
ATOM 604 N N . LEU A 1 92 ? 64.418 -26.602 27.435 1.00 35.75 120 LEU A N 1
ATOM 605 C CA . LEU A 1 92 ? 63.167 -25.965 27.064 1.00 35.58 120 LEU A CA 1
ATOM 606 C C . LEU A 1 92 ? 62.965 -24.709 27.889 1.00 36.33 120 LEU A C 1
ATOM 607 O O . LEU A 1 92 ? 62.170 -23.835 27.517 1.00 36.13 120 LEU A O 1
ATOM 612 N N . ASN A 1 93 ? 63.694 -24.626 29.008 1.00 37.23 121 ASN A N 1
ATOM 613 C CA . ASN A 1 93 ? 63.700 -23.434 29.836 1.00 37.65 121 ASN A CA 1
ATOM 614 C C . ASN A 1 93 ? 62.262 -23.101 30.285 1.00 36.93 121 ASN A C 1
ATOM 615 O O . ASN A 1 93 ? 61.742 -22.017 30.014 1.00 36.92 121 ASN A O 1
ATOM 620 N N . GLY A 1 94 ? 61.607 -24.064 30.926 1.00 36.18 122 GLY A N 1
ATOM 621 C CA . GLY A 1 94 ? 60.245 -23.877 31.418 1.00 35.32 122 GLY A CA 1
ATOM 622 C C . GLY A 1 94 ? 59.125 -24.062 30.409 1.00 34.86 122 GLY A C 1
ATOM 623 O O . GLY A 1 94 ? 57.972 -24.194 30.808 1.00 34.96 122 GLY A O 1
ATOM 624 N N . THR A 1 95 ? 59.442 -24.052 29.113 1.00 34.22 123 THR A N 1
ATOM 625 C CA . THR A 1 95 ? 58.465 -24.395 28.061 1.00 33.78 123 THR A CA 1
ATOM 626 C C . THR A 1 95 ? 58.236 -25.912 28.058 1.00 33.55 123 THR A C 1
ATOM 627 O O . THR A 1 95 ? 59.186 -26.694 28.173 1.00 33.69 123 THR A O 1
ATOM 631 N N . THR A 1 96 ? 56.985 -26.336 27.922 1.00 32.94 124 THR A N 1
ATOM 632 C CA . THR A 1 96 ? 56.680 -27.762 27.951 1.00 32.41 124 THR A CA 1
ATOM 633 C C . THR A 1 96 ? 55.662 -28.119 26.882 1.00 31.87 124 THR A C 1
ATOM 634 O O . THR A 1 96 ? 54.862 -27.284 26.493 1.00 32.39 124 THR A O 1
ATOM 638 N N . ALA A 1 97 ? 55.707 -29.353 26.403 1.00 31.12 125 ALA A N 1
ATOM 639 C CA . ALA A 1 97 ? 54.683 -29.877 25.511 1.00 30.54 125 ALA A CA 1
ATOM 640 C C . ALA A 1 97 ? 53.648 -30.751 26.246 1.00 30.37 125 ALA A C 1
ATOM 641 O O . ALA A 1 97 ? 52.655 -31.170 25.656 1.00 29.96 125 ALA A O 1
ATOM 643 N N . GLU A 1 98 ? 53.882 -31.000 27.536 1.00 30.67 126 GLU A N 1
ATOM 644 C CA . GLU A 1 98 ? 52.993 -31.814 28.390 1.00 31.31 126 GLU A CA 1
ATOM 645 C C . GLU A 1 98 ? 51.538 -31.352 28.329 1.00 30.55 126 GLU A C 1
ATOM 646 O O . GLU A 1 98 ? 50.627 -32.158 28.190 1.00 30.55 126 GLU A O 1
ATOM 652 N N . ASN A 1 99 ? 51.326 -30.054 28.443 1.00 30.03 127 ASN A N 1
ATOM 653 C CA . ASN A 1 99 ? 49.979 -29.525 28.529 1.00 30.22 127 ASN A CA 1
ATOM 654 C C . ASN A 1 99 ? 49.276 -29.373 27.156 1.00 29.70 127 ASN A C 1
ATOM 655 O O . ASN A 1 99 ? 48.112 -28.979 27.099 1.00 29.64 127 ASN A O 1
ATOM 660 N N . LEU A 1 100 ? 49.974 -29.708 26.066 1.00 28.49 128 LEU A N 1
ATOM 661 C CA . LEU A 1 100 ? 49.435 -29.559 24.711 1.00 27.46 128 LEU A CA 1
ATOM 662 C C . LEU A 1 100 ? 48.552 -30.722 24.246 1.00 27.48 128 LEU A C 1
ATOM 663 O O . LEU A 1 100 ? 48.589 -31.833 24.813 1.00 27.72 128 LEU A O 1
ATOM 668 N N . LYS A 1 101 ? 47.752 -30.470 23.207 1.00 27.05 129 LYS A N 1
ATOM 669 C CA . LYS A 1 101 ? 46.932 -31.534 22.626 1.00 26.35 129 LYS A CA 1
ATOM 670 C C . LYS A 1 101 ? 47.768 -32.468 21.728 1.00 25.88 129 LYS A C 1
ATOM 671 O O . LYS A 1 101 ? 48.926 -32.165 21.415 1.00 25.59 129 LYS A O 1
ATOM 677 N N . GLU A 1 102 ? 47.194 -33.610 21.340 1.00 25.20 130 GLU A N 1
ATOM 678 C CA . GLU A 1 102 ? 47.961 -34.612 20.605 1.00 24.27 130 GLU A CA 1
ATOM 679 C C . GLU A 1 102 ? 48.457 -33.990 19.318 1.00 23.25 130 GLU A C 1
ATOM 680 O O . GLU A 1 102 ? 47.760 -33.180 18.720 1.00 23.62 130 GLU A O 1
ATOM 686 N N . GLU A 1 103 ? 49.682 -34.334 18.934 1.00 22.20 131 GLU A N 1
ATOM 687 C CA . GLU A 1 103 ? 50.362 -33.796 17.740 1.00 20.90 131 GLU A CA 1
ATOM 688 C C . GLU A 1 103 ? 51.055 -32.464 17.968 1.00 20.23 131 GLU A C 1
ATOM 689 O O . GLU A 1 103 ? 51.655 -31.935 17.050 1.00 20.28 131 GLU A O 1
ATOM 695 N N . GLY A 1 104 ? 50.948 -31.901 19.168 1.00 19.62 132 GLY A N 1
ATOM 696 C CA . GLY A 1 104 ? 51.630 -30.649 19.494 1.00 18.64 132 GLY A CA 1
ATOM 697 C C . GLY A 1 104 ? 53.069 -30.855 19.922 1.00 18.22 132 GLY A C 1
ATOM 698 O O . GLY A 1 104 ? 53.509 -31.979 20.150 1.00 18.64 132 GLY A O 1
ATOM 699 N N . TYR A 1 105 ? 53.820 -29.773 20.028 1.00 17.59 133 TYR A N 1
ATOM 700 C CA . TYR A 1 105 ? 55.222 -29.874 20.388 1.00 17.50 133 TYR A CA 1
ATOM 701 C C . TYR A 1 105 ? 55.647 -28.499 20.895 1.00 17.75 133 TYR A C 1
ATOM 702 O O . TYR A 1 105 ? 54.953 -27.510 20.652 1.00 17.83 133 TYR A O 1
ATOM 711 N N . ALA A 1 106 ? 56.786 -28.447 21.584 1.00 17.69 134 ALA A N 1
ATOM 712 C CA . ALA A 1 106 ? 57.461 -27.204 21.921 1.00 17.97 134 ALA A CA 1
ATOM 713 C C . ALA A 1 106 ? 58.796 -27.203 21.221 1.00 18.59 134 ALA A C 1
ATOM 714 O O . ALA A 1 106 ? 59.395 -28.249 21.021 1.00 19.20 134 ALA A O 1
ATOM 716 N N . LEU A 1 107 ? 59.263 -26.029 20.828 1.00 18.99 135 LEU A N 1
ATOM 717 C CA . LEU A 1 107 ? 60.555 -25.910 20.181 1.00 19.13 135 LEU A CA 1
ATOM 718 C C . LEU A 1 107 ? 61.196 -24.669 20.765 1.00 19.84 135 LEU A C 1
ATOM 719 O O . LEU A 1 107 ? 60.512 -23.672 20.981 1.00 20.36 135 LEU A O 1
ATOM 724 N N . VAL A 1 108 ? 62.491 -24.744 21.059 1.00 20.16 136 VAL A N 1
ATOM 725 C CA . VAL A 1 108 ? 63.205 -23.647 21.692 1.00 20.79 136 VAL A CA 1
ATOM 726 C C . VAL A 1 108 ? 64.588 -23.554 21.083 1.00 22.01 136 VAL A C 1
ATOM 727 O O . VAL A 1 108 ? 65.277 -24.552 20.991 1.00 23.05 136 VAL A O 1
ATOM 731 N N . SER A 1 109 ? 65.014 -22.378 20.654 1.00 23.21 137 SER A N 1
ATOM 732 C CA . SER A 1 109 ? 66.440 -22.192 20.339 1.00 24.59 137 SER A CA 1
ATOM 733 C C . SER A 1 109 ? 66.997 -20.946 21.027 1.00 24.91 137 SER A C 1
ATOM 734 O O . SER A 1 109 ? 66.560 -19.834 20.756 1.00 25.10 137 SER A O 1
ATOM 737 N N . ASN A 1 110 ? 67.897 -21.134 21.981 1.00 25.49 138 ASN A N 1
ATOM 738 C CA . ASN A 1 110 ? 68.644 -19.992 22.549 1.00 26.46 138 ASN A CA 1
ATOM 739 C C . ASN A 1 110 ? 70.027 -20.519 22.833 1.00 27.06 138 ASN A C 1
ATOM 740 O O . ASN A 1 110 ? 70.213 -21.717 23.075 1.00 27.13 138 ASN A O 1
ATOM 745 N N . ASP A 1 111 ? 71.001 -19.630 22.728 1.00 27.89 139 ASP A N 1
ATOM 746 C CA . ASP A 1 111 ? 72.294 -19.849 23.330 1.00 28.49 139 ASP A CA 1
ATOM 747 C C . ASP A 1 111 ? 72.904 -21.176 22.852 1.00 28.76 139 ASP A C 1
ATOM 748 O O . ASP A 1 111 ? 73.430 -21.962 23.643 1.00 29.28 139 ASP A O 1
ATOM 753 N N . GLY A 1 112 ? 72.806 -21.419 21.544 1.00 28.99 140 GLY A N 1
ATOM 754 C CA . GLY A 1 112 ? 73.487 -22.548 20.894 1.00 28.89 140 GLY A CA 1
ATOM 755 C C . GLY A 1 112 ? 72.864 -23.927 21.060 1.00 28.96 140 GLY A C 1
ATOM 756 O O . GLY A 1 112 ? 73.471 -24.929 20.674 1.00 29.34 140 GLY A O 1
ATOM 757 N N . LYS A 1 113 ? 71.666 -23.987 21.634 1.00 28.38 141 LYS A N 1
ATOM 758 C CA . LYS A 1 113 ? 70.936 -25.238 21.767 1.00 28.29 141 LYS A CA 1
ATOM 759 C C . LYS A 1 113 ? 69.587 -25.144 21.057 1.00 27.54 141 LYS A C 1
ATOM 760 O O . LYS A 1 113 ? 68.985 -24.066 21.011 1.00 28.04 141 LYS A O 1
ATOM 766 N N . ILE A 1 114 ? 69.121 -26.265 20.510 1.00 26.34 142 ILE A N 1
ATOM 767 C CA . ILE A 1 114 ? 67.790 -26.382 19.907 1.00 25.48 142 ILE A CA 1
ATOM 768 C C . ILE A 1 114 ? 67.115 -27.599 20.536 1.00 25.22 142 ILE A C 1
ATOM 769 O O . ILE A 1 114 ? 67.664 -28.699 20.502 1.00 25.80 142 ILE A O 1
ATOM 774 N N . ALA A 1 115 ? 65.933 -27.422 21.111 1.00 24.55 143 ALA A N 1
ATOM 775 C CA . ALA A 1 115 ? 65.268 -28.516 21.804 1.00 23.72 143 ALA A CA 1
ATOM 776 C C . ALA A 1 115 ? 63.941 -28.749 21.158 1.00 23.51 143 ALA A C 1
ATOM 777 O O . ALA A 1 115 ? 63.233 -27.795 20.879 1.00 24.10 143 ALA A O 1
ATOM 779 N N . ILE A 1 116 ? 63.589 -30.002 20.909 1.00 23.03 144 ILE A N 1
ATOM 780 C CA . ILE A 1 116 ? 62.261 -30.300 20.387 1.00 22.68 144 ILE A CA 1
ATOM 781 C C . ILE A 1 116 ? 61.582 -31.336 21.274 1.00 23.00 144 ILE A C 1
ATOM 782 O O . ILE A 1 116 ? 62.064 -32.462 21.367 1.00 23.28 144 ILE A O 1
ATOM 787 N N . GLU A 1 117 ? 60.484 -30.965 21.937 1.00 22.84 145 GLU A N 1
ATOM 788 C CA . GLU A 1 117 ? 59.705 -31.931 22.716 1.00 23.08 145 GLU A CA 1
ATOM 789 C C . GLU A 1 117 ? 58.314 -32.070 22.119 1.00 22.74 145 GLU A C 1
ATOM 790 O O . GLU A 1 117 ? 57.495 -31.169 22.239 1.00 23.12 145 GLU A O 1
ATOM 796 N N . GLY A 1 118 ? 58.043 -33.190 21.467 1.00 22.37 146 GLY A N 1
ATOM 797 C CA . GLY A 1 118 ? 56.688 -33.463 21.011 1.00 22.62 146 GLY A CA 1
ATOM 798 C C . GLY A 1 118 ? 55.801 -34.006 22.118 1.00 22.79 146 GLY A C 1
ATOM 799 O O . GLY A 1 118 ? 56.270 -34.726 22.990 1.00 22.83 146 GLY A O 1
ATOM 800 N N . LYS A 1 119 ? 54.513 -33.670 22.083 1.00 22.84 147 LYS A N 1
ATOM 801 C CA . LYS A 1 119 ? 53.543 -34.261 22.999 1.00 22.88 147 LYS A CA 1
ATOM 802 C C . LYS A 1 119 ? 53.453 -35.762 22.763 1.00 22.95 147 LYS A C 1
ATOM 803 O O . LYS A 1 119 ? 53.266 -36.528 23.698 1.00 23.06 147 LYS A O 1
ATOM 809 N N . ASP A 1 120 ? 53.586 -36.163 21.504 1.00 22.85 148 ASP A N 1
ATOM 810 C CA . ASP A 1 120 ? 53.709 -37.558 21.117 1.00 22.94 148 ASP A CA 1
ATOM 811 C C . ASP A 1 120 ? 54.680 -37.595 19.956 1.00 22.41 148 ASP A C 1
ATOM 812 O O . ASP A 1 120 ? 55.188 -36.554 19.566 1.00 22.27 148 ASP A O 1
ATOM 817 N N . GLY A 1 121 ? 54.936 -38.784 19.410 1.00 22.27 149 GLY A N 1
ATOM 818 C CA . GLY A 1 121 ? 55.788 -38.947 18.229 1.00 21.71 149 GLY A CA 1
ATOM 819 C C . GLY A 1 121 ? 55.379 -38.111 17.014 1.00 21.58 149 GLY A C 1
ATOM 820 O O . GLY A 1 121 ? 56.231 -37.444 16.417 1.00 21.38 149 GLY A O 1
ATOM 821 N N . ASP A 1 122 ? 54.091 -38.156 16.642 1.00 21.24 150 ASP A N 1
ATOM 822 C CA . ASP A 1 122 ? 53.534 -37.253 15.638 1.00 21.25 150 ASP A CA 1
ATOM 823 C C . ASP A 1 122 ? 54.052 -35.810 15.903 1.00 20.58 150 ASP A C 1
ATOM 824 O O . ASP A 1 122 ? 54.580 -35.115 15.003 1.00 20.55 150 ASP A O 1
ATOM 829 N N . GLY A 1 123 ? 53.930 -35.382 17.157 1.00 19.79 151 GLY A N 1
ATOM 830 C CA . GLY A 1 123 ? 54.340 -34.045 17.578 1.00 18.89 151 GLY A CA 1
ATOM 831 C C . GLY A 1 123 ? 55.815 -33.798 17.391 1.00 18.70 151 GLY A C 1
ATOM 832 O O . GLY A 1 123 ? 56.215 -32.708 17.004 1.00 19.12 151 GLY A O 1
ATOM 833 N N . THR A 1 124 ? 56.631 -34.811 17.657 1.00 18.19 152 THR A N 1
ATOM 834 C CA . THR A 1 124 ? 58.069 -34.683 17.528 1.00 17.77 152 THR A CA 1
ATOM 835 C C . THR A 1 124 ? 58.459 -34.518 16.070 1.00 17.88 152 THR A C 1
ATOM 836 O O . THR A 1 124 ? 59.378 -33.746 15.756 1.00 18.17 152 THR A O 1
ATOM 840 N N . PHE A 1 125 ? 57.770 -35.251 15.188 1.00 17.43 153 PHE A N 1
ATOM 841 C CA . PHE A 1 125 ? 57.996 -35.186 13.740 1.00 16.69 153 PHE A CA 1
ATOM 842 C C . PHE A 1 125 ? 57.645 -33.775 13.235 1.00 16.93 153 PHE A C 1
ATOM 843 O O . PHE A 1 125 ? 58.434 -33.134 12.511 1.00 17.00 153 PHE A O 1
ATOM 851 N N . TYR A 1 126 ? 56.478 -33.272 13.651 1.00 16.25 154 TYR A N 1
ATOM 852 C CA . TYR A 1 126 ? 56.062 -31.939 13.245 1.00 15.32 154 TYR A CA 1
ATOM 853 C C . TYR A 1 126 ? 57.025 -30.881 13.787 1.00 14.91 154 TYR A C 1
ATOM 854 O O . TYR A 1 126 ? 57.256 -29.886 13.127 1.00 14.83 154 TYR A O 1
ATOM 863 N N . GLY A 1 127 ? 57.591 -31.115 14.970 1.00 14.71 155 GLY A N 1
ATOM 864 C CA . GLY A 1 127 ? 58.617 -30.241 15.555 1.00 14.91 155 GLY A CA 1
ATOM 865 C C . GLY A 1 127 ? 59.862 -30.127 14.684 1.00 15.31 155 GLY A C 1
ATOM 866 O O . GLY A 1 127 ? 60.421 -29.032 14.525 1.00 15.51 155 GLY A O 1
ATOM 867 N N . VAL A 1 128 ? 60.285 -31.253 14.099 1.00 15.06 156 VAL A N 1
ATOM 868 C CA . VAL A 1 128 ? 61.389 -31.267 13.137 1.00 14.34 156 VAL A CA 1
ATOM 869 C C . VAL A 1 128 ? 61.001 -30.552 11.855 1.00 14.45 156 VAL A C 1
ATOM 870 O O . VAL A 1 128 ? 61.829 -29.860 11.262 1.00 14.69 156 VAL A O 1
ATOM 874 N N . GLN A 1 129 ? 59.755 -30.719 11.419 1.00 14.61 157 GLN A N 1
ATOM 875 C CA . GLN A 1 129 ? 59.285 -30.015 10.227 1.00 15.03 157 GLN A CA 1
ATOM 876 C C . GLN A 1 129 ? 59.445 -28.521 10.433 1.00 15.74 157 GLN A C 1
ATOM 877 O O . GLN A 1 129 ? 59.973 -27.830 9.552 1.00 16.74 157 GLN A O 1
ATOM 883 N N . THR A 1 130 ? 59.042 -28.022 11.600 1.00 15.70 158 THR A N 1
ATOM 884 C CA . THR A 1 130 ? 59.194 -26.604 11.895 1.00 15.87 158 THR A CA 1
ATOM 885 C C . THR A 1 130 ? 60.661 -26.230 11.932 1.00 16.43 158 THR A C 1
ATOM 886 O O . THR A 1 130 ? 61.062 -25.251 11.327 1.00 16.60 158 THR A O 1
ATOM 890 N N . PHE A 1 131 ? 61.461 -27.018 12.634 1.00 17.38 159 PHE A N 1
ATOM 891 C CA . PHE A 1 131 ? 62.910 -26.821 12.640 1.00 18.02 159 PHE A CA 1
ATOM 892 C C . PHE A 1 131 ? 63.452 -26.670 11.211 1.00 18.53 159 PHE A C 1
ATOM 893 O O . PHE A 1 131 ? 64.109 -25.677 10.898 1.00 18.19 159 PHE A O 1
ATOM 901 N N . LYS A 1 132 ? 63.145 -27.640 10.348 1.00 19.36 160 LYS A N 1
ATOM 902 C CA . LYS A 1 132 ? 63.545 -27.590 8.934 1.00 20.27 160 LYS A CA 1
ATOM 903 C C . LYS A 1 132 ? 63.180 -26.277 8.199 1.00 20.64 160 LYS A C 1
ATOM 904 O O . LYS A 1 132 ? 63.928 -25.825 7.347 1.00 21.33 160 LYS A O 1
ATOM 910 N N . GLN A 1 133 ? 62.038 -25.672 8.515 1.00 20.82 161 GLN A N 1
ATOM 911 C CA . GLN A 1 133 ? 61.625 -24.432 7.855 1.00 20.67 161 GLN A CA 1
ATOM 912 C C . GLN A 1 133 ? 62.357 -23.201 8.400 1.00 21.25 161 GLN A C 1
ATOM 913 O O . GLN A 1 133 ? 62.580 -22.232 7.662 1.00 21.04 161 GLN A O 1
ATOM 919 N N . LEU A 1 134 ? 62.768 -23.263 9.673 1.00 21.96 162 LEU A N 1
ATOM 920 C CA . LEU A 1 134 ? 63.427 -22.146 10.378 1.00 22.14 162 LEU A CA 1
ATOM 921 C C . LEU A 1 134 ? 64.872 -21.964 9.980 1.00 22.74 162 LEU A C 1
ATOM 922 O O . LEU A 1 134 ? 65.411 -20.883 10.118 1.00 23.46 162 LEU A O 1
ATOM 927 N N . VAL A 1 135 ? 65.517 -23.018 9.504 1.00 23.64 163 VAL A N 1
ATOM 928 C CA . VAL A 1 135 ? 66.929 -22.927 9.179 1.00 24.41 163 VAL A CA 1
ATOM 929 C C . VAL A 1 135 ? 67.179 -22.464 7.752 1.00 26.27 163 VAL A C 1
ATOM 930 O O . VAL A 1 135 ? 66.704 -23.080 6.797 1.00 26.18 163 VAL A O 1
ATOM 934 N N . LYS A 1 136 ? 67.899 -21.348 7.629 1.00 28.55 164 LYS A N 1
ATOM 935 C CA . LYS A 1 136 ? 68.297 -20.807 6.330 1.00 30.94 164 LYS A CA 1
ATOM 936 C C . LYS A 1 136 ? 69.791 -20.653 6.268 1.00 31.48 164 LYS A C 1
ATOM 937 O O . LYS A 1 136 ? 70.349 -19.838 6.994 1.00 32.38 164 LYS A O 1
ATOM 943 N N . GLU A 1 137 ? 70.428 -21.432 5.399 1.00 32.19 165 GLU A N 1
ATOM 944 C CA . GLU A 1 137 ? 71.875 -21.393 5.211 1.00 33.08 165 GLU A CA 1
ATOM 945 C C . GLU A 1 137 ? 72.630 -21.489 6.537 1.00 32.29 165 GLU A C 1
ATOM 946 O O . GLU A 1 137 ? 73.555 -20.726 6.796 1.00 32.71 165 GLU A O 1
ATOM 952 N N . SER A 1 138 ? 72.208 -22.448 7.356 1.00 31.34 166 SER A N 1
ATOM 953 C CA . SER A 1 138 ? 72.761 -22.724 8.683 1.00 30.40 166 SER A CA 1
ATOM 954 C C . SER A 1 138 ? 72.318 -21.810 9.822 1.00 29.73 166 SER A C 1
ATOM 955 O O . SER A 1 138 ? 72.494 -22.142 10.993 1.00 29.79 166 SER A O 1
ATOM 958 N N . ASN A 1 139 ? 71.710 -20.682 9.472 1.00 28.82 167 ASN A N 1
ATOM 959 C CA . ASN A 1 139 ? 71.235 -19.715 10.448 1.00 28.17 167 ASN A CA 1
ATOM 960 C C . ASN A 1 139 ? 69.844 -20.065 10.930 1.00 27.27 167 ASN A C 1
ATOM 961 O O . ASN A 1 139 ? 68.943 -20.275 10.119 1.00 27.41 167 ASN A O 1
ATOM 966 N N . ILE A 1 140 ? 69.663 -20.103 12.246 1.00 25.81 168 ILE A N 1
ATOM 967 C CA . ILE A 1 140 ? 68.341 -20.292 12.827 1.00 24.60 168 ILE A CA 1
ATOM 968 C C . ILE A 1 140 ? 67.989 -19.078 13.712 1.00 24.04 168 ILE A C 1
ATOM 969 O O . ILE A 1 140 ? 68.884 -18.468 14.305 1.00 24.00 168 ILE A O 1
ATOM 974 N N . PRO A 1 141 ? 66.698 -18.698 13.784 1.00 22.97 169 PRO A N 1
ATOM 975 C CA . PRO A 1 141 ? 66.392 -17.675 14.764 1.00 22.47 169 PRO A CA 1
ATOM 976 C C . PRO A 1 141 ? 66.331 -18.279 16.173 1.00 22.57 169 PRO A C 1
ATOM 977 O O . PRO A 1 141 ? 66.217 -19.511 16.326 1.00 22.56 169 PRO A O 1
ATOM 981 N N . GLU A 1 142 ? 66.433 -17.427 17.197 1.00 21.87 170 GLU A N 1
ATOM 982 C CA . GLU A 1 142 ? 66.304 -17.895 18.556 1.00 21.06 170 GLU A CA 1
ATOM 983 C C . GLU A 1 142 ? 64.845 -17.669 18.918 1.00 20.97 170 GLU A C 1
ATOM 984 O O . GLU A 1 142 ? 64.394 -16.519 18.912 1.00 21.56 170 GLU A O 1
ATOM 990 N N . VAL A 1 143 ? 64.094 -18.753 19.181 1.00 20.08 171 VAL A N 1
ATOM 991 C CA . VAL A 1 143 ? 62.643 -18.656 19.435 1.00 19.36 171 VAL A CA 1
ATOM 992 C C . VAL A 1 143 ? 62.115 -19.569 20.567 1.00 19.55 171 VAL A C 1
ATOM 993 O O . VAL A 1 143 ? 62.806 -20.468 21.009 1.00 19.81 171 VAL A O 1
ATOM 997 N N . ASN A 1 144 ? 60.905 -19.305 21.060 1.00 19.27 172 ASN A N 1
ATOM 998 C CA . ASN A 1 144 ? 60.213 -20.233 21.928 1.00 19.27 172 ASN A CA 1
ATOM 999 C C . ASN A 1 144 ? 58.824 -20.474 21.318 1.00 19.44 172 ASN A C 1
ATOM 1000 O O . ASN A 1 144 ? 57.982 -19.568 21.267 1.00 19.88 172 ASN A O 1
ATOM 1005 N N . ILE A 1 145 ? 58.612 -21.697 20.831 1.00 19.09 173 ILE A N 1
ATOM 1006 C CA . ILE A 1 145 ? 57.362 -22.126 20.214 1.00 18.35 173 ILE A CA 1
ATOM 1007 C C . ILE A 1 145 ? 56.661 -23.193 21.060 1.00 18.76 173 ILE A C 1
ATOM 1008 O O . ILE A 1 145 ? 57.299 -24.068 21.647 1.00 18.39 173 ILE A O 1
ATOM 1013 N N . THR A 1 146 ? 55.339 -23.071 21.146 1.00 19.03 174 THR A N 1
ATOM 1014 C CA . THR A 1 146 ? 54.451 -24.190 21.423 1.00 19.12 174 THR A CA 1
ATOM 1015 C C . THR A 1 146 ? 53.437 -24.155 20.289 1.00 19.12 174 THR A C 1
ATOM 1016 O O . THR A 1 146 ? 52.992 -23.087 19.883 1.00 19.19 174 THR A O 1
ATOM 1020 N N . ASP A 1 147 ? 53.089 -25.319 19.772 1.00 19.13 175 ASP A N 1
ATOM 1021 C CA . ASP A 1 147 ? 52.313 -25.393 18.561 1.00 19.51 175 ASP A CA 1
ATOM 1022 C C . ASP A 1 147 ? 51.472 -26.698 18.586 1.00 19.68 175 ASP A C 1
ATOM 1023 O O . ASP A 1 147 ? 51.821 -27.659 19.277 1.00 19.84 175 ASP A O 1
ATOM 1028 N N . TYR A 1 148 ? 50.337 -26.701 17.894 1.00 19.65 176 TYR A N 1
ATOM 1029 C CA . TYR A 1 148 ? 49.391 -27.820 17.919 1.00 20.34 176 TYR A CA 1
ATOM 1030 C C . TYR A 1 148 ? 48.294 -27.477 16.905 1.00 20.46 176 TYR A C 1
ATOM 1031 O O . TYR A 1 148 ? 48.081 -26.291 16.618 1.00 20.44 176 TYR A O 1
ATOM 1040 N N . PRO A 1 149 ? 47.605 -28.501 16.351 1.00 20.38 177 PRO A N 1
ATOM 1041 C CA . PRO A 1 149 ? 46.642 -28.255 15.300 1.00 20.55 177 PRO A CA 1
ATOM 1042 C C . PRO A 1 149 ? 45.263 -27.921 15.839 1.00 21.34 177 PRO A C 1
ATOM 1043 O O . PRO A 1 149 ? 44.830 -28.481 16.849 1.00 21.74 177 PRO A O 1
ATOM 1047 N N . THR A 1 150 ? 44.579 -27.012 15.157 1.00 21.83 178 THR A N 1
ATOM 1048 C CA . THR A 1 150 ? 43.183 -26.730 15.425 1.00 21.93 178 THR A CA 1
ATOM 1049 C C . THR A 1 150 ? 42.322 -27.971 15.151 1.00 22.52 178 THR A C 1
ATOM 1050 O O . THR A 1 150 ? 41.602 -28.411 16.032 1.00 22.88 178 THR A O 1
ATOM 1054 N N . VAL A 1 151 ? 42.417 -28.527 13.942 1.00 22.85 179 VAL A N 1
ATOM 1055 C CA . VAL A 1 151 ? 41.638 -29.703 13.521 1.00 23.41 179 VAL A CA 1
ATOM 1056 C C . VAL A 1 151 ? 42.522 -30.954 13.602 1.00 23.65 179 VAL A C 1
ATOM 1057 O O . VAL A 1 151 ? 43.684 -30.927 13.172 1.00 24.24 179 VAL A O 1
ATOM 1061 N N . SER A 1 152 ? 42.024 -32.062 14.134 1.00 23.23 180 SER A N 1
ATOM 1062 C CA . SER A 1 152 ? 42.978 -33.160 14.331 1.00 23.40 180 SER A CA 1
ATOM 1063 C C . SER A 1 152 ? 43.100 -34.167 13.170 1.00 22.55 180 SER A C 1
ATOM 1064 O O . SER A 1 152 ? 43.944 -35.066 13.209 1.00 23.07 180 SER A O 1
ATOM 1067 N N . ALA A 1 153 ? 42.274 -34.024 12.145 1.00 21.45 181 ALA A N 1
ATOM 1068 C CA . ALA A 1 153 ? 42.466 -34.785 10.909 1.00 20.28 181 ALA A CA 1
ATOM 1069 C C . ALA A 1 153 ? 42.530 -33.793 9.747 1.00 19.59 181 ALA A C 1
ATOM 1070 O O . ALA A 1 153 ? 41.586 -33.021 9.528 1.00 18.93 181 ALA A O 1
ATOM 1072 N N . ARG A 1 154 ? 43.657 -33.798 9.035 1.00 18.47 182 ARG A N 1
ATOM 1073 C CA . ARG A 1 154 ? 43.964 -32.764 8.052 1.00 17.74 182 ARG A CA 1
ATOM 1074 C C . ARG A 1 154 ? 44.580 -33.420 6.843 1.00 18.08 182 ARG A C 1
ATOM 1075 O O . ARG A 1 154 ? 45.577 -34.138 6.973 1.00 18.56 182 ARG A O 1
ATOM 1083 N N . GLY A 1 155 ? 44.031 -33.174 5.661 1.00 17.65 183 GLY A N 1
ATOM 1084 C CA . GLY A 1 155 ? 44.672 -33.710 4.485 1.00 17.09 183 GLY A CA 1
ATOM 1085 C C . GLY A 1 155 ? 43.860 -33.768 3.226 1.00 16.69 183 GLY A C 1
ATOM 1086 O O . GLY A 1 155 ? 43.079 -32.871 2.964 1.00 16.73 183 GLY A O 1
ATOM 1087 N N . ILE A 1 156 ? 44.063 -34.839 2.461 1.00 16.26 184 ILE A N 1
ATOM 1088 C CA . ILE A 1 156 ? 43.626 -34.933 1.088 1.00 16.45 184 ILE A CA 1
ATOM 1089 C C . ILE A 1 156 ? 42.839 -36.197 0.857 1.00 16.90 184 ILE A C 1
ATOM 1090 O O . ILE A 1 156 ? 43.297 -37.278 1.206 1.00 17.85 184 ILE A O 1
ATOM 1095 N N . VAL A 1 157 ? 41.668 -36.076 0.245 1.00 17.30 185 VAL A N 1
ATOM 1096 C CA . VAL A 1 157 ? 40.997 -37.237 -0.354 1.00 17.43 185 VAL A CA 1
ATOM 1097 C C . VAL A 1 157 ? 41.236 -37.209 -1.880 1.00 18.20 185 VAL A C 1
ATOM 1098 O O . VAL A 1 157 ? 40.699 -36.338 -2.578 1.00 18.24 185 VAL A O 1
ATOM 1102 N N . GLU A 1 158 ? 42.072 -38.120 -2.390 1.00 18.49 186 GLU A N 1
ATOM 1103 C CA . GLU A 1 158 ? 42.168 -38.311 -3.835 1.00 18.93 186 GLU A CA 1
ATOM 1104 C C . GLU A 1 158 ? 40.898 -39.024 -4.296 1.00 19.23 186 GLU A C 1
ATOM 1105 O O . GLU A 1 158 ? 40.832 -40.254 -4.295 1.00 19.52 186 GLU A O 1
ATOM 1111 N N . GLY A 1 159 ? 39.888 -38.249 -4.681 1.00 19.15 187 GLY A N 1
ATOM 1112 C CA . GLY A 1 159 ? 38.556 -38.793 -4.920 1.00 19.10 187 GLY A CA 1
ATOM 1113 C C . GLY A 1 159 ? 37.849 -38.251 -6.145 1.00 19.38 187 GLY A C 1
ATOM 1114 O O . GLY A 1 159 ? 36.639 -38.454 -6.308 1.00 19.84 187 GLY A O 1
ATOM 1115 N N . PHE A 1 160 ? 38.601 -37.573 -7.003 1.00 18.89 188 PHE A N 1
ATOM 1116 C CA . PHE A 1 160 ? 38.072 -36.987 -8.219 1.00 18.89 188 PHE A CA 1
ATOM 1117 C C . PHE A 1 160 ? 37.886 -38.018 -9.333 1.00 19.14 188 PHE A C 1
ATOM 1118 O O . PHE A 1 160 ? 38.430 -39.119 -9.276 1.00 18.97 188 PHE A O 1
ATOM 1126 N N . TYR A 1 161 ? 37.122 -37.632 -10.352 1.00 19.67 189 TYR A N 1
ATOM 1127 C CA . TYR A 1 161 ? 36.975 -38.397 -11.597 1.00 19.98 189 TYR A CA 1
ATOM 1128 C C . TYR A 1 161 ? 38.092 -38.039 -12.563 1.00 20.86 189 TYR A C 1
ATOM 1129 O O . TYR A 1 161 ? 38.619 -36.928 -12.515 1.00 21.94 189 TYR A O 1
ATOM 1138 N N . GLY A 1 162 ? 38.455 -38.955 -13.445 1.00 21.13 190 GLY A N 1
ATOM 1139 C CA . GLY A 1 162 ? 39.543 -38.671 -14.363 1.00 22.26 190 GLY A CA 1
ATOM 1140 C C . GLY A 1 162 ? 40.801 -39.424 -13.994 1.00 23.43 190 GLY A C 1
ATOM 1141 O O . GLY A 1 162 ? 40.811 -40.222 -13.050 1.00 24.02 190 GLY A O 1
ATOM 1142 N N . THR A 1 163 ? 41.878 -39.165 -14.730 1.00 24.11 191 THR A N 1
ATOM 1143 C CA . THR A 1 163 ? 43.144 -39.891 -14.550 1.00 24.68 191 THR A CA 1
ATOM 1144 C C . THR A 1 163 ? 43.696 -39.852 -13.106 1.00 24.21 191 THR A C 1
ATOM 1145 O O . THR A 1 163 ? 44.112 -38.795 -12.634 1.00 24.28 191 THR A O 1
ATOM 1149 N N . PRO A 1 164 ? 43.706 -41.009 -12.405 1.00 24.08 192 PRO A N 1
ATOM 1150 C CA . PRO A 1 164 ? 44.244 -41.041 -11.047 1.00 24.07 192 PRO A CA 1
ATOM 1151 C C . PRO A 1 164 ? 45.711 -40.610 -11.012 1.00 24.30 192 PRO A C 1
ATOM 1152 O O . PRO A 1 164 ? 46.435 -40.806 -12.002 1.00 24.84 192 PRO A O 1
ATOM 1156 N N . TRP A 1 165 ? 46.142 -40.028 -9.889 1.00 24.23 193 TRP A N 1
ATOM 1157 C CA . TRP A 1 165 ? 47.552 -39.685 -9.670 1.00 23.45 193 TRP A CA 1
ATOM 1158 C C . TRP A 1 165 ? 48.438 -40.896 -9.917 1.00 23.61 193 TRP A C 1
ATOM 1159 O O . TRP A 1 165 ? 48.036 -42.021 -9.647 1.00 23.87 193 TRP A O 1
ATOM 1170 N N . THR A 1 166 ? 49.640 -40.689 -10.426 1.00 23.63 194 THR A N 1
ATOM 1171 C CA . THR A 1 166 ? 50.540 -41.822 -10.608 1.00 24.28 194 THR A CA 1
ATOM 1172 C C . THR A 1 166 ? 51.185 -42.208 -9.282 1.00 24.84 194 THR A C 1
ATOM 1173 O O . THR A 1 166 ? 51.078 -41.472 -8.302 1.00 25.75 194 THR A O 1
ATOM 1177 N N . HIS A 1 167 ? 51.870 -43.347 -9.255 1.00 25.14 195 HIS A N 1
ATOM 1178 C CA . HIS A 1 167 ? 52.645 -43.743 -8.082 1.00 25.31 195 HIS A CA 1
ATOM 1179 C C . HIS A 1 167 ? 53.627 -42.650 -7.624 1.00 25.05 195 HIS A C 1
ATOM 1180 O O . HIS A 1 167 ? 53.601 -42.244 -6.451 1.00 24.15 195 HIS A O 1
ATOM 1187 N N . GLN A 1 168 ? 54.460 -42.148 -8.544 1.00 24.97 196 GLN A N 1
ATOM 1188 C CA . GLN A 1 168 ? 55.394 -41.094 -8.179 1.00 25.07 196 GLN A CA 1
ATOM 1189 C C . GLN A 1 168 ? 54.694 -39.799 -7.733 1.00 24.51 196 GLN A C 1
ATOM 1190 O O . GLN A 1 168 ? 55.209 -39.091 -6.870 1.00 24.02 196 GLN A O 1
ATOM 1196 N N . ASP A 1 169 ? 53.519 -39.505 -8.296 1.00 24.28 197 ASP A N 1
ATOM 1197 C CA . ASP A 1 169 ? 52.740 -38.355 -7.852 1.00 24.09 197 ASP A CA 1
ATOM 1198 C C . ASP A 1 169 ? 52.417 -38.522 -6.365 1.00 23.72 197 ASP A C 1
ATOM 1199 O O . ASP A 1 169 ? 52.636 -37.606 -5.561 1.00 23.38 197 ASP A O 1
ATOM 1204 N N . ARG A 1 170 ? 51.923 -39.709 -6.007 1.00 22.86 198 ARG A N 1
ATOM 1205 C CA . ARG A 1 170 ? 51.495 -39.983 -4.645 1.00 22.32 198 ARG A CA 1
ATOM 1206 C C . ARG A 1 170 ? 52.640 -39.959 -3.618 1.00 22.26 198 ARG A C 1
ATOM 1207 O O . ARG A 1 170 ? 52.482 -39.444 -2.489 1.00 22.58 198 ARG A O 1
ATOM 1215 N N . LEU A 1 171 ? 53.788 -40.506 -4.023 1.00 21.73 199 LEU A N 1
ATOM 1216 C CA . LEU A 1 171 ? 54.978 -40.559 -3.188 1.00 20.74 199 LEU A CA 1
ATOM 1217 C C . LEU A 1 171 ? 55.489 -39.144 -2.897 1.00 21.00 199 LEU A C 1
ATOM 1218 O O . LEU A 1 171 ? 55.920 -38.846 -1.764 1.00 21.00 199 LEU A O 1
ATOM 1223 N N . ASP A 1 172 ? 55.440 -38.286 -3.924 1.00 21.00 200 ASP A N 1
ATOM 1224 C CA . ASP A 1 172 ? 55.819 -36.878 -3.797 1.00 20.91 200 ASP A CA 1
ATOM 1225 C C . ASP A 1 172 ? 54.803 -36.160 -2.922 1.00 20.59 200 ASP A C 1
ATOM 1226 O O . ASP A 1 172 ? 55.181 -35.424 -2.017 1.00 20.85 200 ASP A O 1
ATOM 1231 N N . GLN A 1 173 ? 53.516 -36.387 -3.183 1.00 20.25 201 GLN A N 1
ATOM 1232 C CA . GLN A 1 173 ? 52.467 -35.765 -2.409 1.00 19.93 201 GLN A CA 1
ATOM 1233 C C . GLN A 1 173 ? 52.660 -36.050 -0.936 1.00 20.30 201 GLN A C 1
ATOM 1234 O O . GLN A 1 173 ? 52.672 -35.124 -0.140 1.00 20.67 201 GLN A O 1
ATOM 1240 N N . ILE A 1 174 ? 52.842 -37.321 -0.577 1.00 20.36 202 ILE A N 1
ATOM 1241 C CA . ILE A 1 174 ? 53.011 -37.725 0.824 1.00 19.90 202 ILE A CA 1
ATOM 1242 C C . ILE A 1 174 ? 54.209 -37.097 1.544 1.00 20.30 202 ILE A C 1
ATOM 1243 O O . ILE A 1 174 ? 54.088 -36.726 2.697 1.00 20.27 202 ILE A O 1
ATOM 1248 N N . LYS A 1 175 ? 55.358 -36.968 0.880 1.00 20.88 203 LYS A N 1
ATOM 1249 C CA . LYS A 1 175 ? 56.488 -36.205 1.439 1.00 21.65 203 LYS A CA 1
ATOM 1250 C C . LYS A 1 175 ? 56.029 -34.777 1.751 1.00 20.80 203 LYS A C 1
ATOM 1251 O O . LYS A 1 175 ? 56.405 -34.188 2.774 1.00 21.34 203 LYS A O 1
ATOM 1257 N N . PHE A 1 176 ? 55.210 -34.242 0.849 1.00 19.58 204 PHE A N 1
ATOM 1258 C CA . PHE A 1 176 ? 54.724 -32.873 0.920 1.00 18.46 204 PHE A CA 1
ATOM 1259 C C . PHE A 1 176 ? 53.739 -32.693 2.085 1.00 17.94 204 PHE A C 1
ATOM 1260 O O . PHE A 1 176 ? 53.833 -31.724 2.843 1.00 17.74 204 PHE A O 1
ATOM 1268 N N . TYR A 1 177 ? 52.820 -33.634 2.249 1.00 17.03 205 TYR A N 1
ATOM 1269 C CA . TYR A 1 177 ? 51.952 -33.602 3.410 1.00 17.08 205 TYR A CA 1
ATOM 1270 C C . TYR A 1 177 ? 52.754 -33.544 4.708 1.00 17.61 205 TYR A C 1
ATOM 1271 O O . TYR A 1 177 ? 52.525 -32.655 5.527 1.00 17.86 205 TYR A O 1
ATOM 1280 N N . GLY A 1 178 ? 53.711 -34.459 4.871 1.00 17.90 206 GLY A N 1
ATOM 1281 C CA . GLY A 1 178 ? 54.532 -34.517 6.075 1.00 18.38 206 GLY A CA 1
ATOM 1282 C C . GLY A 1 178 ? 55.164 -33.173 6.399 1.00 19.13 206 GLY A C 1
ATOM 1283 O O . GLY A 1 178 ? 55.081 -32.695 7.540 1.00 19.11 206 GLY A O 1
ATOM 1284 N N . GLU A 1 179 ? 55.764 -32.552 5.381 1.00 19.18 207 GLU A N 1
ATOM 1285 C CA . GLU A 1 179 ? 56.481 -31.293 5.540 1.00 19.24 207 GLU A CA 1
ATOM 1286 C C . GLU A 1 179 ? 55.554 -30.125 5.940 1.00 18.19 207 GLU A C 1
ATOM 1287 O O . GLU A 1 179 ? 56.033 -29.068 6.383 1.00 18.23 207 GLU A O 1
ATOM 1293 N N . ASN A 1 180 ? 54.243 -30.317 5.773 1.00 16.77 208 ASN A N 1
ATOM 1294 C CA . ASN A 1 180 ? 53.253 -29.270 6.030 1.00 15.62 208 ASN A CA 1
ATOM 1295 C C . ASN A 1 180 ? 52.231 -29.690 7.083 1.00 15.44 208 ASN A C 1
ATOM 1296 O O . ASN A 1 180 ? 51.174 -29.050 7.247 1.00 15.11 208 ASN A O 1
ATOM 1301 N N . LYS A 1 181 ? 52.561 -30.777 7.788 1.00 14.87 209 LYS A N 1
ATOM 1302 C CA . LYS A 1 181 ? 51.815 -31.238 8.957 1.00 14.47 209 LYS A CA 1
ATOM 1303 C C . LYS A 1 181 ? 50.389 -31.685 8.638 1.00 14.59 209 LYS A C 1
ATOM 1304 O O . LYS A 1 181 ? 49.499 -31.611 9.490 1.00 14.49 209 LYS A O 1
ATOM 1310 N N . LEU A 1 182 ? 50.183 -32.131 7.401 1.00 14.96 210 LEU A N 1
ATOM 1311 C CA . LEU A 1 182 ? 48.952 -32.786 6.982 1.00 14.76 210 LEU A CA 1
ATOM 1312 C C . LEU A 1 182 ? 49.123 -34.267 7.294 1.00 14.99 210 LEU A C 1
ATOM 1313 O O . LEU A 1 182 ? 50.129 -34.867 6.908 1.00 14.49 210 LEU A O 1
ATOM 1318 N N . ASN A 1 183 ? 48.149 -34.845 8.003 1.00 15.46 211 ASN A N 1
ATOM 1319 C CA . ASN A 1 183 ? 48.259 -36.212 8.508 1.00 15.59 211 ASN A CA 1
ATOM 1320 C C . ASN A 1 183 ? 47.335 -37.215 7.871 1.00 15.73 211 ASN A C 1
ATOM 1321 O O . ASN A 1 183 ? 47.299 -38.348 8.302 1.00 16.72 211 ASN A O 1
ATOM 1326 N N . THR A 1 184 ? 46.582 -36.820 6.858 1.00 16.13 212 THR A N 1
ATOM 1327 C CA . THR A 1 184 ? 45.580 -37.718 6.262 1.00 16.40 212 THR A CA 1
ATOM 1328 C C . THR A 1 184 ? 45.636 -37.766 4.733 1.00 16.25 212 THR A C 1
ATOM 1329 O O . THR A 1 184 ? 45.730 -36.741 4.071 1.00 16.15 212 THR A O 1
ATOM 1333 N N . TYR A 1 185 ? 45.620 -38.973 4.183 1.00 16.30 213 TYR A N 1
ATOM 1334 C CA . TYR A 1 185 ? 45.498 -39.140 2.744 1.00 16.27 213 TYR A CA 1
ATOM 1335 C C . TYR A 1 185 ? 44.545 -40.278 2.467 1.00 16.52 213 TYR A C 1
ATOM 1336 O O . TYR A 1 185 ? 44.783 -41.440 2.873 1.00 16.73 213 TYR A O 1
ATOM 1345 N N . ILE A 1 186 ? 43.450 -39.935 1.795 1.00 16.19 214 ILE A N 1
ATOM 1346 C CA . ILE A 1 186 ? 42.425 -40.915 1.490 1.00 15.89 214 ILE A CA 1
ATOM 1347 C C . ILE A 1 186 ? 42.563 -41.367 0.058 1.00 16.11 214 ILE A C 1
ATOM 1348 O O . ILE A 1 186 ? 42.470 -40.561 -0.865 1.00 16.53 214 ILE A O 1
ATOM 1353 N N . TYR A 1 187 ? 42.815 -42.658 -0.104 1.00 16.10 215 TYR A N 1
ATOM 1354 C CA . TYR A 1 187 ? 42.944 -43.251 -1.404 1.00 16.79 215 TYR A CA 1
ATOM 1355 C C . TYR A 1 187 ? 41.544 -43.637 -1.867 1.00 17.35 215 TYR A C 1
ATOM 1356 O O . TYR A 1 187 ? 41.002 -44.647 -1.414 1.00 18.07 215 TYR A O 1
ATOM 1365 N N . ALA A 1 188 ? 40.961 -42.848 -2.768 1.00 17.58 216 ALA A N 1
ATOM 1366 C CA . ALA A 1 188 ? 39.608 -43.121 -3.264 1.00 18.05 216 ALA A CA 1
ATOM 1367 C C . ALA A 1 188 ? 39.369 -42.630 -4.697 1.00 18.61 216 ALA A C 1
ATOM 1368 O O . ALA A 1 188 ? 38.324 -42.065 -4.975 1.00 19.12 216 ALA A O 1
ATOM 1370 N N . PRO A 1 189 ? 40.330 -42.839 -5.612 1.00 19.36 217 PRO A N 1
ATOM 1371 C CA . PRO A 1 189 ? 40.151 -42.330 -6.983 1.00 19.44 217 PRO A CA 1
ATOM 1372 C C . PRO A 1 189 ? 38.986 -42.995 -7.692 1.00 19.69 217 PRO A C 1
ATOM 1373 O O . PRO A 1 189 ? 38.895 -44.220 -7.723 1.00 19.47 217 PRO A O 1
ATOM 1377 N N . LYS A 1 190 ? 38.115 -42.176 -8.267 1.00 20.50 218 LYS A N 1
ATOM 1378 C CA . LYS A 1 190 ? 36.864 -42.639 -8.880 1.00 21.40 218 LYS A CA 1
ATOM 1379 C C . LYS A 1 190 ? 37.133 -43.586 -10.008 1.00 22.73 218 LYS A C 1
ATOM 1380 O O . LYS A 1 190 ? 36.408 -44.559 -10.183 1.00 23.37 218 LYS A O 1
ATOM 1386 N N . ASP A 1 191 ? 38.177 -43.309 -10.775 1.00 24.56 219 ASP A N 1
ATOM 1387 C CA . ASP A 1 191 ? 38.430 -44.091 -11.965 1.00 26.93 219 ASP A CA 1
ATOM 1388 C C . ASP A 1 191 ? 39.295 -45.311 -11.759 1.00 27.95 219 ASP A C 1
ATOM 1389 O O . ASP A 1 191 ? 39.553 -46.023 -12.713 1.00 29.49 219 ASP A O 1
ATOM 1394 N N . ASP A 1 192 ? 39.746 -45.570 -10.537 1.00 28.90 220 ASP A N 1
ATOM 1395 C CA . ASP A 1 192 ? 40.464 -46.804 -10.255 1.00 29.24 220 ASP A CA 1
ATOM 1396 C C . ASP A 1 192 ? 39.453 -47.966 -10.232 1.00 29.79 220 ASP A C 1
ATOM 1397 O O . ASP A 1 192 ? 38.596 -48.039 -9.340 1.00 29.66 220 ASP A O 1
ATOM 1402 N N . PRO A 1 193 ? 39.531 -48.869 -11.228 1.00 30.10 221 PRO A N 1
ATOM 1403 C CA . PRO A 1 193 ? 38.493 -49.912 -11.303 1.00 30.38 221 PRO A CA 1
ATOM 1404 C C . PRO A 1 193 ? 38.359 -50.715 -10.014 1.00 30.71 221 PRO A C 1
ATOM 1405 O O . PRO A 1 193 ? 37.240 -51.046 -9.628 1.00 31.29 221 PRO A O 1
ATOM 1409 N N . TYR A 1 194 ? 39.474 -51.009 -9.342 1.00 30.74 222 TYR A N 1
ATOM 1410 C CA . TYR A 1 194 ? 39.440 -51.834 -8.129 1.00 30.69 222 TYR A CA 1
ATOM 1411 C C . TYR A 1 194 ? 38.922 -51.081 -6.920 1.00 30.40 222 TYR A C 1
ATOM 1412 O O . TYR A 1 194 ? 38.673 -51.667 -5.880 1.00 30.60 222 TYR A O 1
ATOM 1421 N N . HIS A 1 195 ? 38.761 -49.775 -7.058 1.00 30.14 223 HIS A N 1
ATOM 1422 C CA . HIS A 1 195 ? 38.159 -48.981 -6.009 1.00 29.85 223 HIS A CA 1
ATOM 1423 C C . HIS A 1 195 ? 36.631 -48.965 -6.109 1.00 30.16 223 HIS A C 1
ATOM 1424 O O . HIS A 1 195 ? 35.955 -49.000 -5.090 1.00 30.26 223 HIS A O 1
ATOM 1431 N N . ARG A 1 196 ? 36.094 -48.939 -7.332 1.00 30.61 224 ARG A N 1
ATOM 1432 C CA . ARG A 1 196 ? 34.667 -48.679 -7.561 1.00 30.95 224 ARG A CA 1
ATOM 1433 C C . ARG A 1 196 ? 33.997 -49.614 -8.578 1.00 31.52 224 ARG A C 1
ATOM 1434 O O . ARG A 1 196 ? 33.275 -50.541 -8.193 1.00 31.70 224 ARG A O 1
ATOM 1442 N N . GLU A 1 197 ? 34.234 -49.382 -9.869 1.00 32.25 225 GLU A N 1
ATOM 1443 C CA . GLU A 1 197 ? 33.556 -50.144 -10.920 1.00 33.17 225 GLU A CA 1
ATOM 1444 C C . GLU A 1 197 ? 33.709 -51.651 -10.709 1.00 32.72 225 GLU A C 1
ATOM 1445 O O . GLU A 1 197 ? 32.830 -52.420 -11.062 1.00 32.89 225 GLU A O 1
ATOM 1451 N N . LYS A 1 198 ? 34.811 -52.060 -10.089 1.00 32.66 226 LYS A N 1
ATOM 1452 C CA . LYS A 1 198 ? 35.101 -53.476 -9.848 1.00 32.69 226 LYS A CA 1
ATOM 1453 C C . LYS A 1 198 ? 35.631 -53.739 -8.422 1.00 31.84 226 LYS A C 1
ATOM 1454 O O . LYS A 1 198 ? 36.614 -54.447 -8.224 1.00 31.97 226 LYS A O 1
ATOM 1460 N N . TRP A 1 199 ? 34.930 -53.189 -7.436 1.00 30.97 227 TRP A N 1
ATOM 1461 C CA . TRP A 1 199 ? 35.387 -53.115 -6.056 1.00 29.84 227 TRP A CA 1
ATOM 1462 C C . TRP A 1 199 ? 35.595 -54.448 -5.355 1.00 29.76 227 TRP A C 1
ATOM 1463 O O . TRP A 1 199 ? 36.325 -54.520 -4.356 1.00 29.62 227 TRP A O 1
ATOM 1474 N N . ARG A 1 200 ? 34.951 -55.497 -5.866 1.00 29.64 228 ARG A N 1
ATOM 1475 C CA . ARG A 1 200 ? 35.079 -56.850 -5.307 1.00 29.25 228 ARG A CA 1
ATOM 1476 C C . ARG A 1 200 ? 36.404 -57.518 -5.623 1.00 29.43 228 ARG A C 1
ATOM 1477 O O . ARG A 1 200 ? 36.798 -58.437 -4.915 1.00 29.60 228 ARG A O 1
ATOM 1485 N N . GLU A 1 201 ? 37.083 -57.073 -6.678 1.00 29.54 229 GLU A N 1
ATOM 1486 C CA . GLU A 1 201 ? 38.277 -57.778 -7.170 1.00 30.30 229 GLU A CA 1
ATOM 1487 C C . GLU A 1 201 ? 39.591 -57.407 -6.472 1.00 29.52 229 GLU A C 1
ATOM 1488 O O . GLU A 1 201 ? 39.818 -56.232 -6.190 1.00 29.23 229 GLU A O 1
ATOM 1494 N N . PRO A 1 202 ? 40.463 -58.415 -6.208 1.00 29.31 230 PRO A N 1
ATOM 1495 C CA . PRO A 1 202 ? 41.750 -58.157 -5.544 1.00 28.72 230 PRO A CA 1
ATOM 1496 C C . PRO A 1 202 ? 42.636 -57.325 -6.442 1.00 28.20 230 PRO A C 1
ATOM 1497 O O . PRO A 1 202 ? 42.570 -57.462 -7.655 1.00 28.71 230 PRO A O 1
ATOM 1501 N N . TYR A 1 203 ? 43.436 -56.450 -5.858 1.00 27.76 231 TYR A N 1
ATOM 1502 C CA . TYR A 1 203 ? 44.503 -55.807 -6.598 1.00 27.64 231 TYR A CA 1
ATOM 1503 C C . TYR A 1 203 ? 45.483 -56.891 -7.083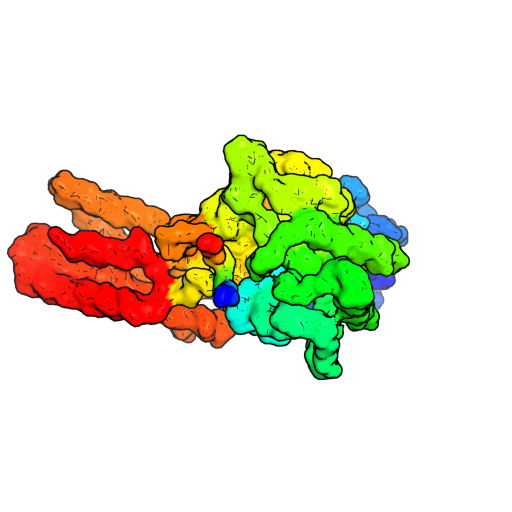 1.00 28.29 231 TYR A C 1
ATOM 1504 O O . TYR A 1 203 ? 45.734 -57.849 -6.362 1.00 28.67 231 TYR A O 1
ATOM 1513 N N . PRO A 1 204 ? 46.010 -56.766 -8.315 1.00 28.77 232 PRO A N 1
ATOM 1514 C CA . PRO A 1 204 ? 47.018 -57.715 -8.790 1.00 29.41 232 PRO A CA 1
ATOM 1515 C C . PRO A 1 204 ? 48.285 -57.592 -7.930 1.00 30.63 232 PRO A C 1
ATOM 1516 O O . PRO A 1 204 ? 48.392 -56.612 -7.179 1.00 30.61 232 PRO A O 1
ATOM 1520 N N . GLU A 1 205 ? 49.228 -58.545 -8.020 1.00 31.80 233 GLU A N 1
ATOM 1521 C CA . GLU A 1 205 ? 50.371 -58.564 -7.079 1.00 33.28 233 GLU A CA 1
ATOM 1522 C C . GLU A 1 205 ? 51.249 -57.322 -7.212 1.00 33.41 233 GLU A C 1
ATOM 1523 O O . GLU A 1 205 ? 51.756 -56.784 -6.207 1.00 33.31 233 GLU A O 1
ATOM 1529 N N . SER A 1 206 ? 51.379 -56.828 -8.440 1.00 33.76 234 SER A N 1
ATOM 1530 C CA . SER A 1 206 ? 52.212 -55.652 -8.672 1.00 34.25 234 SER A CA 1
ATOM 1531 C C . SER A 1 206 ? 51.541 -54.348 -8.228 1.00 34.20 234 SER A C 1
ATOM 1532 O O . SER A 1 206 ? 52.224 -53.435 -7.777 1.00 33.99 234 SER A O 1
ATOM 1535 N N . GLU A 1 207 ? 50.217 -54.257 -8.359 1.00 34.56 235 GLU A N 1
ATOM 1536 C CA . GLU A 1 207 ? 49.485 -53.105 -7.809 1.00 34.88 235 GLU A CA 1
ATOM 1537 C C . GLU A 1 207 ? 49.590 -53.069 -6.298 1.00 33.84 235 GLU A C 1
ATOM 1538 O O . GLU A 1 207 ? 49.678 -51.992 -5.731 1.00 33.57 235 GLU A O 1
ATOM 1544 N N . MET A 1 208 ? 49.589 -54.250 -5.671 1.00 32.94 236 MET A N 1
ATOM 1545 C CA . MET A 1 208 ? 49.778 -54.389 -4.237 1.00 32.18 236 MET A CA 1
ATOM 1546 C C . MET A 1 208 ? 51.191 -54.004 -3.805 1.00 32.20 236 MET A C 1
ATOM 1547 O O . MET A 1 208 ? 51.388 -53.467 -2.714 1.00 32.03 236 MET A O 1
ATOM 1552 N N . GLN A 1 209 ? 52.185 -54.261 -4.649 1.00 32.16 237 GLN A N 1
ATOM 1553 C CA . GLN A 1 209 ? 53.519 -53.779 -4.331 1.00 32.11 237 GLN A CA 1
ATOM 1554 C C . GLN A 1 209 ? 53.667 -52.260 -4.404 1.00 31.07 237 GLN A C 1
ATOM 1555 O O . GLN A 1 209 ? 54.482 -51.700 -3.696 1.00 31.41 237 GLN A O 1
ATOM 1561 N N . ARG A 1 210 ? 52.866 -51.583 -5.220 1.00 30.08 238 ARG A N 1
ATOM 1562 C CA . ARG A 1 210 ? 52.933 -50.126 -5.255 1.00 29.06 238 ARG A CA 1
ATOM 1563 C C . ARG A 1 210 ? 52.197 -49.599 -4.001 1.00 27.97 238 ARG A C 1
ATOM 1564 O O . ARG A 1 210 ? 52.576 -48.570 -3.446 1.00 27.84 238 ARG A O 1
ATOM 1572 N N . MET A 1 211 ? 51.192 -50.331 -3.523 1.00 26.84 239 MET A N 1
ATOM 1573 C CA . MET A 1 211 ? 50.451 -49.946 -2.304 1.00 26.28 239 MET A CA 1
ATOM 1574 C C . MET A 1 211 ? 51.356 -50.001 -1.086 1.00 25.95 239 MET A C 1
ATOM 1575 O O . MET A 1 211 ? 51.363 -49.087 -0.251 1.00 26.13 239 MET A O 1
ATOM 1580 N N . GLN A 1 212 ? 52.103 -51.095 -0.982 1.00 25.16 240 GLN A N 1
ATOM 1581 C CA . GLN A 1 212 ? 53.039 -51.274 0.098 1.00 24.58 240 GLN A CA 1
ATOM 1582 C C . GLN A 1 212 ? 54.035 -50.114 0.179 1.00 24.40 240 GLN A C 1
ATOM 1583 O O . GLN A 1 212 ? 54.322 -49.671 1.290 1.00 24.71 240 GLN A O 1
ATOM 1589 N N . GLU A 1 213 ? 54.548 -49.623 -0.963 1.00 23.60 241 GLU A N 1
ATOM 1590 C CA . GLU A 1 213 ? 55.499 -48.495 -0.968 1.00 23.63 241 GLU A CA 1
ATOM 1591 C C . GLU A 1 213 ? 54.803 -47.252 -0.403 1.00 22.69 241 GLU A C 1
ATOM 1592 O O . GLU A 1 213 ? 55.375 -46.496 0.396 1.00 22.34 241 GLU A O 1
ATOM 1598 N N . LEU A 1 214 ? 53.549 -47.082 -0.820 1.00 21.70 242 LEU A N 1
ATOM 1599 C CA . LEU A 1 214 ? 52.682 -45.973 -0.422 1.00 20.46 242 LEU A CA 1
ATOM 1600 C C . LEU A 1 214 ? 52.353 -45.984 1.052 1.00 19.96 242 LEU A C 1
ATOM 1601 O O . LEU A 1 214 ? 52.353 -44.937 1.698 1.00 19.62 242 LEU A O 1
ATOM 1606 N N . ILE A 1 215 ? 52.045 -47.171 1.571 1.00 19.41 243 ILE A N 1
ATOM 1607 C CA . ILE A 1 215 ? 51.808 -47.344 3.000 1.00 19.11 243 ILE A CA 1
ATOM 1608 C C . ILE A 1 215 ? 53.076 -47.024 3.819 1.00 19.61 243 ILE A C 1
ATOM 1609 O O . ILE A 1 215 ? 53.025 -46.284 4.818 1.00 19.91 243 ILE A O 1
ATOM 1614 N N . ASN A 1 216 ? 54.210 -47.543 3.365 1.00 19.69 244 ASN A N 1
ATOM 1615 C CA . ASN A 1 216 ? 55.473 -47.294 4.043 1.00 20.19 244 ASN A CA 1
ATOM 1616 C C . ASN A 1 216 ? 55.840 -45.804 4.074 1.00 20.21 244 ASN A C 1
ATOM 1617 O O . ASN A 1 216 ? 56.332 -45.312 5.096 1.00 20.44 244 ASN A O 1
ATOM 1622 N N . ALA A 1 217 ? 55.596 -45.094 2.968 1.00 19.68 245 ALA A N 1
ATOM 1623 C CA . ALA A 1 217 ? 55.992 -43.701 2.871 1.00 19.02 245 ALA A CA 1
ATOM 1624 C C . ALA A 1 217 ? 55.039 -42.865 3.709 1.00 19.30 245 ALA A C 1
ATOM 1625 O O . ALA A 1 217 ? 55.422 -41.841 4.259 1.00 18.97 245 ALA A O 1
ATOM 1627 N N . SER A 1 218 ? 53.786 -43.301 3.797 1.00 19.84 246 SER A N 1
ATOM 1628 C CA . SER A 1 218 ? 52.831 -42.645 4.672 1.00 20.26 246 SER A CA 1
ATOM 1629 C C . SER A 1 218 ? 53.316 -42.685 6.110 1.00 20.69 246 SER A C 1
ATOM 1630 O O . SER A 1 218 ? 53.386 -41.646 6.763 1.00 20.68 246 SER A O 1
ATOM 1633 N N . ALA A 1 219 ? 53.652 -43.882 6.594 1.00 21.07 247 ALA A N 1
ATOM 1634 C CA . ALA A 1 219 ? 54.116 -44.053 7.963 1.00 21.71 247 ALA A CA 1
ATOM 1635 C C . ALA A 1 219 ? 55.403 -43.275 8.213 1.00 22.44 247 ALA A C 1
ATOM 1636 O O . ALA A 1 219 ? 55.563 -42.684 9.271 1.00 23.25 247 ALA A O 1
ATOM 1638 N N . GLU A 1 220 ? 56.301 -43.245 7.238 1.00 23.13 248 GLU A N 1
ATOM 1639 C CA . GLU A 1 220 ? 57.516 -42.438 7.332 1.00 24.14 248 GLU A CA 1
ATOM 1640 C C . GLU A 1 220 ? 57.228 -40.945 7.526 1.00 23.04 248 GLU A C 1
ATOM 1641 O O . GLU A 1 220 ? 58.022 -40.226 8.144 1.00 23.03 248 GLU A O 1
ATOM 1647 N N . ASN A 1 221 ? 56.095 -40.491 7.002 1.00 22.15 249 ASN A N 1
ATOM 1648 C CA . ASN A 1 221 ? 55.776 -39.071 6.959 1.00 21.24 249 ASN A CA 1
ATOM 1649 C C . ASN A 1 221 ? 54.633 -38.664 7.854 1.00 21.04 249 ASN A C 1
ATOM 1650 O O . ASN A 1 221 ? 54.161 -37.535 7.746 1.00 21.02 249 ASN A O 1
ATOM 1655 N N . LYS A 1 222 ? 54.221 -39.582 8.742 1.00 20.60 250 LYS A N 1
ATOM 1656 C CA . LYS A 1 222 ? 53.160 -39.387 9.739 1.00 19.97 250 LYS A CA 1
ATOM 1657 C C . LYS A 1 222 ? 51.768 -39.201 9.166 1.00 19.96 250 LYS A C 1
ATOM 1658 O O . LYS A 1 222 ? 50.864 -38.756 9.867 1.00 20.71 250 LYS A O 1
ATOM 1664 N N . VAL A 1 223 ? 51.597 -39.586 7.907 1.00 19.66 251 VAL A N 1
ATOM 1665 C CA . VAL A 1 223 ? 50.323 -39.517 7.212 1.00 19.36 251 VAL A CA 1
ATOM 1666 C C . VAL A 1 223 ? 49.530 -40.780 7.515 1.00 20.33 251 VAL A C 1
ATOM 1667 O O . VAL A 1 223 ? 50.061 -41.887 7.362 1.00 20.78 251 VAL A O 1
ATOM 1671 N N . ASP A 1 224 ? 48.275 -40.635 7.949 1.00 21.06 252 ASP A N 1
ATOM 1672 C CA . ASP A 1 224 ? 47.379 -41.784 8.076 1.00 22.26 252 ASP A CA 1
ATOM 1673 C C . ASP A 1 224 ? 46.810 -42.117 6.705 1.00 22.25 252 ASP A C 1
ATOM 1674 O O . ASP A 1 224 ? 45.991 -41.374 6.182 1.00 23.15 252 ASP A O 1
ATOM 1679 N N . PHE A 1 225 ? 47.269 -43.213 6.109 1.00 21.72 253 PHE A N 1
ATOM 1680 C CA . PHE A 1 225 ? 46.801 -43.614 4.800 1.00 21.18 253 PHE A CA 1
ATOM 1681 C C . PHE A 1 225 ? 45.437 -44.258 4.992 1.00 21.49 253 PHE A C 1
ATOM 1682 O O . PHE A 1 225 ? 45.304 -45.259 5.711 1.00 21.69 253 PHE A O 1
ATOM 1690 N N . VAL A 1 226 ? 44.423 -43.685 4.351 1.00 21.41 254 VAL A N 1
ATOM 1691 C CA . VAL A 1 226 ? 43.064 -44.206 4.445 1.00 20.85 254 VAL A CA 1
ATOM 1692 C C . VAL A 1 226 ? 42.721 -44.951 3.165 1.00 21.09 254 VAL A C 1
ATOM 1693 O O . VAL A 1 226 ? 42.701 -44.371 2.078 1.00 20.97 254 VAL A O 1
ATOM 1697 N N . PHE A 1 227 ? 42.454 -46.241 3.286 1.00 21.40 255 PHE A N 1
ATOM 1698 C CA . PHE A 1 227 ? 42.017 -47.022 2.125 1.00 21.56 255 PHE A CA 1
ATOM 1699 C C . PHE A 1 227 ? 40.513 -46.912 1.900 1.00 21.66 255 PHE A C 1
ATOM 1700 O O . PHE A 1 227 ? 39.717 -47.489 2.639 1.00 21.70 255 PHE A O 1
ATOM 1708 N N . GLY A 1 228 ? 40.125 -46.180 0.864 1.00 22.13 256 GLY A N 1
ATOM 1709 C CA . GLY A 1 228 ? 38.714 -46.035 0.511 1.00 21.94 256 GLY A CA 1
ATOM 1710 C C . GLY A 1 228 ? 38.217 -47.154 -0.382 1.00 22.31 256 GLY A C 1
ATOM 1711 O O . GLY A 1 228 ? 38.979 -47.803 -1.107 1.00 22.16 256 GLY A O 1
ATOM 1712 N N . ILE A 1 229 ? 36.922 -47.387 -0.311 1.00 23.08 257 ILE A N 1
ATOM 1713 C CA . ILE A 1 229 ? 36.247 -48.253 -1.259 1.00 24.27 257 ILE A CA 1
ATOM 1714 C C . ILE A 1 229 ? 34.808 -47.751 -1.482 1.00 24.63 257 ILE A C 1
ATOM 1715 O O . ILE A 1 229 ? 34.138 -47.337 -0.535 1.00 24.64 257 ILE A O 1
ATOM 1720 N N . SER A 1 230 ? 34.374 -47.732 -2.743 1.00 25.45 258 SER A N 1
ATOM 1721 C CA . SER A 1 230 ? 33.012 -47.314 -3.120 1.00 26.37 258 SER A CA 1
ATOM 1722 C C . SER A 1 230 ? 32.234 -48.501 -3.731 1.00 26.95 258 SER A C 1
ATOM 1723 O O . SER A 1 230 ? 32.250 -48.693 -4.952 1.00 27.06 258 SER A O 1
ATOM 1726 N N . PRO A 1 231 ? 31.552 -49.301 -2.885 1.00 27.41 259 PRO A N 1
ATOM 1727 C CA . PRO A 1 231 ? 30.809 -50.467 -3.369 1.00 28.19 259 PRO A CA 1
ATOM 1728 C C . PRO A 1 231 ? 29.362 -50.155 -3.830 1.00 29.32 259 PRO A C 1
ATOM 1729 O O . PRO A 1 231 ? 28.636 -51.062 -4.276 1.00 29.31 259 PRO A O 1
ATOM 1733 N N . GLY A 1 232 ? 28.969 -48.885 -3.750 1.00 30.29 260 GLY A N 1
ATOM 1734 C CA . GLY A 1 232 ? 27.586 -48.477 -4.011 1.00 31.95 260 GLY A CA 1
ATOM 1735 C C . GLY A 1 232 ? 26.966 -48.878 -5.342 1.00 32.79 260 GLY A C 1
ATOM 1736 O O . GLY A 1 232 ? 25.771 -49.152 -5.407 1.00 32.87 260 GLY A O 1
ATOM 1737 N N . ILE A 1 233 ? 27.779 -48.915 -6.399 1.00 33.79 261 ILE A N 1
ATOM 1738 C CA . ILE A 1 233 ? 27.315 -49.291 -7.743 1.00 34.52 261 ILE A CA 1
ATOM 1739 C C . ILE A 1 233 ? 26.386 -50.517 -7.787 1.00 34.52 261 ILE A C 1
ATOM 1740 O O . ILE A 1 233 ? 25.383 -50.493 -8.492 1.00 34.85 261 ILE A O 1
ATOM 1745 N N . ASP A 1 234 ? 26.705 -51.570 -7.038 1.00 34.42 262 ASP A N 1
ATOM 1746 C CA . ASP A 1 234 ? 26.037 -52.861 -7.234 1.00 34.41 262 ASP A CA 1
ATOM 1747 C C . ASP A 1 234 ? 26.105 -53.831 -6.038 1.00 33.88 262 ASP A C 1
ATOM 1748 O O . ASP A 1 234 ? 25.744 -55.004 -6.169 1.00 33.73 262 ASP A O 1
ATOM 1753 N N . ILE A 1 235 ? 26.591 -53.349 -4.894 1.00 33.47 263 ILE A N 1
ATOM 1754 C CA . ILE A 1 235 ? 26.635 -54.153 -3.672 1.00 32.55 263 ILE A CA 1
ATOM 1755 C C . ILE A 1 235 ? 25.231 -54.659 -3.384 1.00 32.99 263 ILE A C 1
ATOM 1756 O O . ILE A 1 235 ? 24.267 -53.890 -3.473 1.00 32.85 263 ILE A O 1
ATOM 1761 N N . ARG A 1 236 ? 25.125 -55.955 -3.080 1.00 33.53 264 ARG A N 1
ATOM 1762 C CA . ARG A 1 236 ? 23.864 -56.589 -2.654 1.00 34.00 264 ARG A CA 1
ATOM 1763 C C . ARG A 1 236 ? 23.824 -56.599 -1.107 1.00 34.62 264 ARG A C 1
ATOM 1764 O O . ARG A 1 236 ? 24.847 -56.881 -0.458 1.00 34.92 264 ARG A O 1
ATOM 1772 N N . PHE A 1 237 ? 22.667 -56.268 -0.521 1.00 35.01 265 PHE A N 1
ATOM 1773 C CA . PHE A 1 237 ? 22.544 -56.062 0.937 1.00 35.52 265 PHE A CA 1
ATOM 1774 C C . PHE A 1 237 ? 21.938 -57.191 1.774 1.00 35.94 265 PHE A C 1
ATOM 1775 O O . PHE A 1 237 ? 22.151 -57.222 2.980 1.00 36.15 265 PHE A O 1
ATOM 1783 N N . ASP A 1 238 ? 21.179 -58.101 1.162 1.00 36.73 266 ASP A N 1
ATOM 1784 C CA . ASP A 1 238 ? 20.338 -59.072 1.920 1.00 37.03 266 ASP A CA 1
ATOM 1785 C C . ASP A 1 238 ? 20.653 -60.544 1.604 1.00 36.11 266 ASP A C 1
ATOM 1786 O O . ASP A 1 238 ? 21.237 -60.842 0.566 1.00 36.44 266 ASP A O 1
ATOM 1791 N N . GLY A 1 239 ? 20.276 -61.455 2.499 1.00 35.05 267 GLY A N 1
ATOM 1792 C CA . GLY A 1 239 ? 20.486 -62.886 2.286 1.00 34.20 267 GLY A CA 1
ATOM 1793 C C . GLY A 1 239 ? 21.920 -63.322 2.027 1.00 33.96 267 GLY A C 1
ATOM 1794 O O . GLY A 1 239 ? 22.875 -62.661 2.442 1.00 33.54 267 GLY A O 1
ATOM 1795 N N . ASP A 1 240 ? 22.065 -64.450 1.341 1.00 33.77 268 ASP A N 1
ATOM 1796 C CA . ASP A 1 240 ? 23.380 -64.990 1.000 1.00 33.76 268 ASP A CA 1
ATOM 1797 C C . ASP A 1 240 ? 24.221 -64.052 0.098 1.00 33.15 268 ASP A C 1
ATOM 1798 O O . ASP A 1 240 ? 25.437 -64.058 0.164 1.00 33.28 268 ASP A O 1
ATOM 1803 N N . ALA A 1 241 ? 23.578 -63.232 -0.723 1.00 32.65 269 ALA A N 1
ATOM 1804 C CA . ALA A 1 241 ? 24.298 -62.296 -1.583 1.00 32.02 269 ALA A CA 1
ATOM 1805 C C . ALA A 1 241 ? 24.898 -61.158 -0.766 1.00 31.99 269 ALA A C 1
ATOM 1806 O O . ALA A 1 241 ? 26.016 -60.725 -1.020 1.00 31.76 269 ALA A O 1
ATOM 1808 N N . GLY A 1 242 ? 24.134 -60.682 0.213 1.00 32.02 270 GLY A N 1
ATOM 1809 C CA . GLY A 1 242 ? 24.575 -59.647 1.131 1.00 32.29 270 GLY A CA 1
ATOM 1810 C C . GLY A 1 242 ? 25.749 -60.098 1.973 1.00 32.82 270 GLY A C 1
ATOM 1811 O O . GLY A 1 242 ? 26.633 -59.295 2.268 1.00 33.06 270 GLY A O 1
ATOM 1812 N N . GLU A 1 243 ? 25.754 -61.376 2.361 1.00 33.10 271 GLU A N 1
ATOM 1813 C CA . GLU A 1 243 ? 26.864 -61.974 3.088 1.00 33.72 271 GLU A CA 1
ATOM 1814 C C . GLU A 1 243 ? 28.066 -61.976 2.196 1.00 33.23 271 GLU A C 1
ATOM 1815 O O . GLU A 1 243 ? 29.099 -61.429 2.553 1.00 33.37 271 GLU A O 1
ATOM 1821 N N . GLU A 1 244 ? 27.926 -62.602 1.033 1.00 32.89 272 GLU A N 1
ATOM 1822 C CA . GLU A 1 244 ? 29.018 -62.720 0.080 1.00 33.10 272 GLU A CA 1
ATOM 1823 C C . GLU A 1 244 ? 29.659 -61.356 -0.235 1.00 33.05 272 GLU A C 1
ATOM 1824 O O . GLU A 1 244 ? 30.897 -61.233 -0.238 1.00 33.64 272 GLU A O 1
ATOM 1830 N N . ASP A 1 245 ? 28.820 -60.346 -0.478 1.00 32.28 273 ASP A N 1
ATOM 1831 C CA . ASP A 1 245 ? 29.291 -58.998 -0.774 1.00 31.49 273 ASP A CA 1
ATOM 1832 C C . ASP A 1 245 ? 29.870 -58.293 0.433 1.00 31.06 273 ASP A C 1
ATOM 1833 O O . ASP A 1 245 ? 30.750 -57.465 0.301 1.00 30.88 273 ASP A O 1
ATOM 1838 N N . PHE A 1 246 ? 29.385 -58.617 1.620 1.00 30.82 274 PHE A N 1
ATOM 1839 C CA . PHE A 1 246 ? 30.011 -58.092 2.818 1.00 30.06 274 PHE A CA 1
ATOM 1840 C C . PHE A 1 246 ? 31.400 -58.741 3.029 1.00 30.07 274 PHE A C 1
ATOM 1841 O O . PHE A 1 246 ? 32.383 -58.044 3.275 1.00 30.49 274 PHE A O 1
ATOM 1849 N N . ASN A 1 247 ? 31.495 -60.061 2.893 1.00 29.88 275 ASN A N 1
ATOM 1850 C CA . ASN A 1 247 ? 32.785 -60.734 2.985 1.00 29.98 275 ASN A CA 1
ATOM 1851 C C . ASN A 1 247 ? 33.803 -60.182 1.993 1.00 29.65 275 ASN A C 1
ATOM 1852 O O . ASN A 1 247 ? 35.014 -60.350 2.169 1.00 30.28 275 ASN A O 1
ATOM 1857 N N . HIS A 1 248 ? 33.311 -59.510 0.957 1.00 28.87 276 HIS A N 1
ATOM 1858 C CA . HIS A 1 248 ? 34.175 -58.959 -0.076 1.00 27.91 276 HIS A CA 1
ATOM 1859 C C . HIS A 1 248 ? 34.841 -57.698 0.418 1.00 27.17 276 HIS A C 1
ATOM 1860 O O . HIS A 1 248 ? 36.049 -57.524 0.237 1.00 27.42 276 HIS A O 1
ATOM 1867 N N . LEU A 1 249 ? 34.059 -56.840 1.067 1.00 26.11 277 LEU A N 1
ATOM 1868 C CA . LEU A 1 249 ? 34.601 -55.687 1.761 1.00 25.29 277 LEU A CA 1
ATOM 1869 C C . LEU A 1 249 ? 35.681 -56.138 2.733 1.00 25.11 277 LEU A C 1
ATOM 1870 O O . LEU A 1 249 ? 36.769 -55.566 2.759 1.00 24.24 277 LEU A O 1
ATOM 1875 N N . ILE A 1 250 ? 35.378 -57.182 3.510 1.00 24.93 278 ILE A N 1
ATOM 1876 C CA . ILE A 1 250 ? 36.287 -57.633 4.545 1.00 24.63 278 ILE A CA 1
ATOM 1877 C C . ILE A 1 250 ? 37.596 -58.133 3.964 1.00 24.71 278 ILE A C 1
ATOM 1878 O O . ILE A 1 250 ? 38.656 -57.803 4.484 1.00 25.18 278 ILE A O 1
ATOM 1883 N N . THR A 1 251 ? 37.531 -58.892 2.877 1.00 24.56 279 THR A N 1
ATOM 1884 C CA . THR A 1 251 ? 38.733 -59.489 2.298 1.00 24.33 279 THR A CA 1
ATOM 1885 C C . THR A 1 251 ? 39.637 -58.391 1.758 1.00 24.29 279 THR A C 1
ATOM 1886 O O . THR A 1 251 ? 40.863 -58.441 1.894 1.00 24.55 279 THR A O 1
ATOM 1890 N N . LYS A 1 252 ? 39.011 -57.377 1.179 1.00 23.69 280 LYS A N 1
ATOM 1891 C CA . LYS A 1 252 ? 39.729 -56.300 0.549 1.00 23.39 280 LYS A CA 1
ATOM 1892 C C . LYS A 1 252 ? 40.404 -55.471 1.634 1.00 23.22 280 LYS A C 1
ATOM 1893 O O . LYS A 1 252 ? 41.619 -55.339 1.636 1.00 24.03 280 LYS A O 1
ATOM 1899 N N . ALA A 1 253 ? 39.620 -54.954 2.576 1.00 23.07 281 ALA A N 1
ATOM 1900 C CA . ALA A 1 253 ? 40.130 -54.193 3.717 1.00 22.63 281 ALA A CA 1
ATOM 1901 C C . ALA A 1 253 ? 41.206 -54.984 4.458 1.00 22.91 281 ALA A C 1
ATOM 1902 O O . ALA A 1 253 ? 42.219 -54.423 4.867 1.00 23.01 281 ALA A O 1
ATOM 1904 N N . GLU A 1 254 ? 40.994 -56.289 4.609 1.00 22.99 282 GLU A N 1
ATOM 1905 C CA . GLU A 1 254 ? 41.950 -57.147 5.298 1.00 23.13 282 GLU A CA 1
ATOM 1906 C C . GLU A 1 254 ? 43.260 -57.242 4.549 1.00 22.52 282 GLU A C 1
ATOM 1907 O O . GLU A 1 254 ? 44.319 -57.264 5.157 1.00 22.49 282 GLU A O 1
ATOM 1913 N N . SER A 1 255 ? 43.206 -57.300 3.228 1.00 22.19 283 SER A N 1
ATOM 1914 C CA . SER A 1 255 ? 44.461 -57.414 2.473 1.00 21.95 283 SER A CA 1
ATOM 1915 C C . SER A 1 255 ? 45.289 -56.101 2.509 1.00 21.36 283 SER A C 1
ATOM 1916 O O . SER A 1 255 ? 46.509 -56.121 2.300 1.00 21.79 283 SER A O 1
ATOM 1919 N N . LEU A 1 256 ? 44.625 -54.978 2.775 1.00 20.26 284 LEU A N 1
ATOM 1920 C CA . LEU A 1 256 ? 45.325 -53.714 2.987 1.00 19.57 284 LEU A CA 1
ATOM 1921 C C . LEU A 1 256 ? 45.724 -53.532 4.444 1.00 19.08 284 LEU A C 1
ATOM 1922 O O . LEU A 1 256 ? 46.742 -52.920 4.759 1.00 18.61 284 LEU A O 1
ATOM 1927 N N . TYR A 1 257 ? 44.927 -54.104 5.332 1.00 18.82 285 TYR A N 1
ATOM 1928 C CA . TYR A 1 257 ? 45.299 -54.183 6.720 1.00 18.70 285 TYR A CA 1
ATOM 1929 C C . TYR A 1 257 ? 46.611 -54.954 6.873 1.00 19.22 285 TYR A C 1
ATOM 1930 O O . TYR A 1 257 ? 47.495 -54.552 7.635 1.00 18.89 285 TYR A O 1
ATOM 1939 N N . ASP A 1 258 ? 46.727 -56.046 6.115 1.00 20.02 286 ASP A N 1
ATOM 1940 C CA . ASP A 1 258 ? 47.864 -56.948 6.185 1.00 20.54 286 ASP A CA 1
ATOM 1941 C C . ASP A 1 258 ? 49.145 -56.332 5.635 1.00 21.08 286 ASP A C 1
ATOM 1942 O O . ASP A 1 258 ? 50.206 -56.921 5.776 1.00 21.49 286 ASP A O 1
ATOM 1947 N N . MET A 1 259 ? 49.052 -55.161 5.008 1.00 21.56 287 MET A N 1
ATOM 1948 C CA . MET A 1 259 ? 50.250 -54.439 4.554 1.00 21.87 287 MET A CA 1
ATOM 1949 C C . MET A 1 259 ? 50.568 -53.234 5.422 1.00 21.41 287 MET A C 1
ATOM 1950 O O . MET A 1 259 ? 51.545 -52.507 5.145 1.00 21.17 287 MET A O 1
ATOM 1955 N N . GLY A 1 260 ? 49.727 -53.020 6.441 1.00 20.61 288 GLY A N 1
ATOM 1956 C CA . GLY A 1 260 ? 49.920 -51.948 7.412 1.00 19.86 288 GLY A CA 1
ATOM 1957 C C . GLY A 1 260 ? 48.902 -50.819 7.470 1.00 19.74 288 GLY A C 1
ATOM 1958 O O . GLY A 1 260 ? 49.060 -49.917 8.296 1.00 20.09 288 GLY A O 1
ATOM 1959 N N . VAL A 1 261 ? 47.862 -50.849 6.622 1.00 19.19 289 VAL A N 1
ATOM 1960 C CA . VAL A 1 261 ? 46.846 -49.790 6.611 1.00 18.29 289 VAL A CA 1
ATOM 1961 C C . VAL A 1 261 ? 46.037 -49.841 7.890 1.00 18.39 289 VAL A C 1
ATOM 1962 O O . VAL A 1 261 ? 45.664 -50.925 8.351 1.00 18.12 289 VAL A O 1
ATOM 1966 N N . ARG A 1 262 ? 45.774 -48.675 8.471 1.00 18.29 290 ARG A N 1
ATOM 1967 C CA . ARG A 1 262 ? 45.040 -48.638 9.734 1.00 18.82 290 ARG A CA 1
ATOM 1968 C C . ARG A 1 262 ? 43.879 -47.651 9.750 1.00 19.19 290 ARG A C 1
ATOM 1969 O O . ARG A 1 262 ? 43.324 -47.381 10.822 1.00 19.18 290 ARG A O 1
ATOM 1977 N N . SER A 1 263 ? 43.528 -47.114 8.571 1.00 19.30 291 SER A N 1
ATOM 1978 C CA . SER A 1 263 ? 42.339 -46.265 8.381 1.00 18.90 291 SER A CA 1
ATOM 1979 C C . SER A 1 263 ? 41.607 -46.736 7.153 1.00 18.95 291 SER A C 1
ATOM 1980 O O . SER A 1 263 ? 42.245 -47.130 6.177 1.00 19.41 291 SER A O 1
ATOM 1983 N N . PHE A 1 264 ? 40.273 -46.707 7.208 1.00 18.78 292 PHE A N 1
ATOM 1984 C CA . PHE A 1 264 ? 39.433 -47.181 6.118 1.00 18.45 292 PHE A CA 1
ATOM 1985 C C . PHE A 1 264 ? 38.249 -46.249 5.879 1.00 19.13 292 PHE A C 1
ATOM 1986 O O . PHE A 1 264 ? 37.767 -45.588 6.800 1.00 19.38 292 PHE A O 1
ATOM 1994 N N . ALA A 1 265 ? 37.798 -46.193 4.628 1.00 19.64 293 ALA A N 1
ATOM 1995 C CA . ALA A 1 265 ? 36.639 -45.398 4.240 1.00 19.81 293 ALA A CA 1
ATOM 1996 C C . ALA A 1 265 ? 35.759 -46.249 3.353 1.00 19.87 293 ALA A C 1
ATOM 1997 O O . ALA A 1 265 ? 36.265 -47.006 2.534 1.00 20.07 293 ALA A O 1
ATOM 1999 N N . ILE A 1 266 ? 34.445 -46.130 3.531 1.00 20.42 294 ILE A N 1
ATOM 2000 C CA . ILE A 1 266 ? 33.445 -46.779 2.656 1.00 20.60 294 ILE A CA 1
ATOM 2001 C C . ILE A 1 266 ? 32.480 -45.714 2.151 1.00 21.04 294 ILE A C 1
ATOM 2002 O O . ILE A 1 266 ? 31.743 -45.093 2.927 1.00 21.37 294 ILE A O 1
ATOM 2007 N N . TYR A 1 267 ? 32.516 -45.481 0.848 1.00 21.58 295 TYR A N 1
ATOM 2008 C CA . TYR A 1 267 ? 31.831 -44.350 0.261 1.00 21.81 295 TYR A CA 1
ATOM 2009 C C . TYR A 1 267 ? 30.628 -44.736 -0.564 1.00 22.32 295 TYR A C 1
ATOM 2010 O O . TYR A 1 267 ? 30.611 -45.768 -1.251 1.00 22.50 295 TYR A O 1
ATOM 2019 N N . TRP A 1 268 ? 29.643 -43.842 -0.525 1.00 23.10 296 TRP A N 1
ATOM 2020 C CA . TRP A 1 268 ? 28.314 -44.062 -1.083 1.00 23.10 296 TRP A CA 1
ATOM 2021 C C . TRP A 1 268 ? 27.860 -42.917 -1.982 1.00 23.54 296 TRP A C 1
ATOM 2022 O O . TRP A 1 268 ? 26.681 -42.847 -2.321 1.00 24.62 296 TRP A O 1
ATOM 2033 N N . ASP A 1 269 ? 28.754 -41.996 -2.336 1.00 23.29 297 ASP A N 1
ATOM 2034 C CA . ASP A 1 269 ? 28.382 -40.886 -3.217 1.00 22.94 297 ASP A CA 1
ATOM 2035 C C . ASP A 1 269 ? 28.181 -41.281 -4.706 1.00 22.83 297 ASP A C 1
ATOM 2036 O O . ASP A 1 269 ? 28.757 -42.257 -5.207 1.00 22.45 297 ASP A O 1
ATOM 2041 N N . ASN A 1 270 ? 27.335 -40.513 -5.395 1.00 23.07 298 ASN A N 1
ATOM 2042 C CA . ASN A 1 270 ? 27.083 -40.673 -6.830 1.00 23.03 298 ASN A CA 1
ATOM 2043 C C . ASN A 1 270 ? 26.731 -42.108 -7.203 1.00 24.17 298 ASN A C 1
ATOM 2044 O O . ASN A 1 270 ? 27.466 -42.765 -7.945 1.00 25.01 298 ASN A O 1
ATOM 2049 N N . ILE A 1 271 ? 25.636 -42.607 -6.638 1.00 25.13 299 ILE A N 1
ATOM 2050 C CA . ILE A 1 271 ? 25.148 -43.937 -6.938 1.00 26.11 299 ILE A CA 1
ATOM 2051 C C . ILE A 1 271 ? 23.647 -43.825 -7.013 1.00 28.15 299 ILE A C 1
ATOM 2052 O O . ILE A 1 271 ? 23.066 -42.851 -6.519 1.00 28.22 299 ILE A O 1
ATOM 2057 N N . GLN A 1 272 ? 23.028 -44.822 -7.638 1.00 30.22 300 GLN A N 1
ATOM 2058 C CA . GLN A 1 272 ? 21.598 -44.821 -7.881 1.00 32.29 300 GLN A CA 1
ATOM 2059 C C . GLN A 1 272 ? 20.823 -45.323 -6.667 1.00 32.40 300 GLN A C 1
ATOM 2060 O O . GLN A 1 272 ? 19.795 -44.756 -6.311 1.00 32.62 300 GLN A O 1
ATOM 2066 N N . ASP A 1 273 ? 21.327 -46.389 -6.039 1.00 32.77 301 ASP A N 1
ATOM 2067 C CA . ASP A 1 273 ? 20.694 -46.987 -4.864 1.00 32.83 301 ASP A CA 1
ATOM 2068 C C . ASP A 1 273 ? 20.705 -46.044 -3.682 1.00 32.51 301 ASP A C 1
ATOM 2069 O O . ASP A 1 273 ? 21.765 -45.623 -3.237 1.00 32.56 301 ASP A O 1
ATOM 2074 N N . LYS A 1 274 ? 19.525 -45.738 -3.161 1.00 32.44 302 LYS A N 1
ATOM 2075 C CA . LYS A 1 274 ? 19.423 -44.893 -1.980 1.00 32.43 302 LYS A CA 1
ATOM 2076 C C . LYS A 1 274 ? 18.807 -45.617 -0.763 1.00 32.50 302 LYS A C 1
ATOM 2077 O O . LYS A 1 274 ? 17.952 -45.079 -0.052 1.00 32.72 302 LYS A O 1
ATOM 2083 N N . SER A 1 275 ? 19.278 -46.835 -0.512 1.00 32.25 303 SER A N 1
ATOM 2084 C CA . SER A 1 275 ? 18.869 -47.587 0.673 1.00 32.25 303 SER A CA 1
ATOM 2085 C C . SER A 1 275 ? 19.621 -47.164 1.959 1.00 32.03 303 SER A C 1
ATOM 2086 O O . SER A 1 275 ? 20.552 -47.849 2.395 1.00 31.88 303 SER A O 1
ATOM 2089 N N . ALA A 1 276 ? 19.188 -46.052 2.562 1.00 31.65 304 ALA A N 1
ATOM 2090 C CA . ALA A 1 276 ? 19.859 -45.439 3.733 1.00 31.58 304 ALA A CA 1
ATOM 2091 C C . ALA A 1 276 ? 20.149 -46.387 4.884 1.00 31.43 304 ALA A C 1
ATOM 2092 O O . ALA A 1 276 ? 21.258 -46.4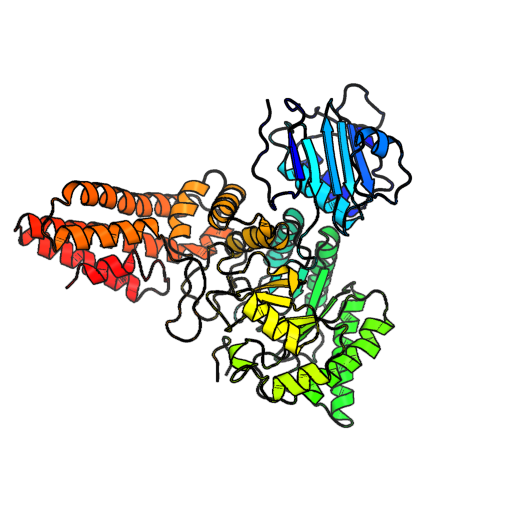06 5.411 1.00 31.70 304 ALA A O 1
ATOM 2094 N N . ALA A 1 277 ? 19.148 -47.152 5.296 1.00 31.44 305 ALA A N 1
ATOM 2095 C CA . ALA A 1 277 ? 19.335 -48.077 6.387 1.00 30.99 305 ALA A CA 1
ATOM 2096 C C . ALA A 1 277 ? 20.368 -49.122 5.973 1.00 31.34 305 ALA A C 1
ATOM 2097 O O . ALA A 1 277 ? 21.295 -49.384 6.747 1.00 32.17 305 ALA A O 1
ATOM 2099 N N . LYS A 1 278 ? 20.251 -49.681 4.761 1.00 30.61 306 LYS A N 1
ATOM 2100 C CA . LYS A 1 278 ? 21.218 -50.692 4.286 1.00 30.25 306 LYS A CA 1
ATOM 2101 C C . LYS A 1 278 ? 22.660 -50.171 4.269 1.00 29.28 306 LYS A C 1
ATOM 2102 O O . LYS A 1 278 ? 23.566 -50.837 4.770 1.00 29.11 306 LYS A O 1
ATOM 2108 N N . HIS A 1 279 ? 22.848 -48.986 3.684 1.00 28.15 307 HIS A N 1
ATOM 2109 C CA . HIS A 1 279 ? 24.117 -48.255 3.703 1.00 27.01 307 HIS A CA 1
ATOM 2110 C C . HIS A 1 279 ? 24.690 -48.183 5.111 1.00 27.12 307 HIS A C 1
ATOM 2111 O O . HIS A 1 279 ? 25.743 -48.754 5.368 1.00 27.68 307 HIS A O 1
ATOM 2118 N N . ALA A 1 280 ? 23.991 -47.528 6.037 1.00 26.83 308 ALA A N 1
ATOM 2119 C CA . ALA A 1 280 ? 24.447 -47.458 7.438 1.00 26.04 308 ALA A CA 1
ATOM 2120 C C . ALA A 1 280 ? 24.624 -48.817 8.104 1.00 25.77 308 ALA A C 1
ATOM 2121 O O . ALA A 1 280 ? 25.532 -48.985 8.917 1.00 25.94 308 ALA A O 1
ATOM 2123 N N . GLN A 1 281 ? 23.782 -49.792 7.762 1.00 25.58 309 GLN A N 1
ATOM 2124 C CA . GLN A 1 281 ? 23.900 -51.127 8.369 1.00 25.69 309 GLN A CA 1
ATOM 2125 C C . GLN A 1 281 ? 25.231 -51.773 7.945 1.00 25.84 309 GLN A C 1
ATOM 2126 O O . GLN A 1 281 ? 25.907 -52.398 8.753 1.00 26.59 309 GLN A O 1
ATOM 2132 N N . VAL A 1 282 ? 25.632 -51.577 6.694 1.00 25.56 310 VAL A N 1
ATOM 2133 C CA . VAL A 1 282 ? 26.911 -52.079 6.214 1.00 25.10 310 VAL A CA 1
ATOM 2134 C C . VAL A 1 282 ? 28.087 -51.416 6.948 1.00 25.04 310 VAL A C 1
ATOM 2135 O O . VAL A 1 282 ? 29.029 -52.094 7.370 1.00 24.99 310 VAL A O 1
ATOM 2139 N N . LEU A 1 283 ? 28.007 -50.100 7.119 1.00 24.70 311 LEU A N 1
ATOM 2140 C CA . LEU A 1 283 ? 28.958 -49.359 7.939 1.00 24.43 311 LEU A CA 1
ATOM 2141 C C . LEU A 1 283 ? 29.071 -49.871 9.383 1.00 24.86 311 LEU A C 1
ATOM 2142 O O . LEU A 1 283 ? 30.196 -50.124 9.870 1.00 24.36 311 LEU A O 1
ATOM 2147 N N . ASN A 1 284 ? 27.927 -50.030 10.058 1.00 24.84 312 ASN A N 1
ATOM 2148 C CA . ASN A 1 284 ? 27.938 -50.503 11.440 1.00 25.41 312 ASN A CA 1
ATOM 2149 C C . ASN A 1 284 ? 28.517 -51.901 11.584 1.00 25.83 312 ASN A C 1
ATOM 2150 O O . ASN A 1 284 ? 29.266 -52.191 12.538 1.00 26.07 312 ASN A O 1
ATOM 2155 N N . ARG A 1 285 ? 28.169 -52.770 10.635 1.00 26.07 313 ARG A N 1
ATOM 2156 C CA . ARG A 1 285 ? 28.646 -54.143 10.647 1.00 26.07 313 ARG A CA 1
ATOM 2157 C C . ARG A 1 285 ? 30.173 -54.152 10.536 1.00 26.25 313 ARG A C 1
ATOM 2158 O O . ARG A 1 285 ? 30.863 -54.743 11.363 1.00 26.43 313 ARG A O 1
ATOM 2166 N N . PHE A 1 286 ? 30.684 -53.455 9.522 1.00 26.42 314 PHE A N 1
ATOM 2167 C CA . PHE A 1 286 ? 32.111 -53.333 9.258 1.00 26.16 314 PHE A CA 1
ATOM 2168 C C . PHE A 1 286 ? 32.865 -52.728 10.448 1.00 26.46 314 PHE A C 1
ATOM 2169 O O . PHE A 1 286 ? 33.956 -53.176 10.794 1.00 26.55 314 PHE A O 1
ATOM 2177 N N . ASN A 1 287 ? 32.277 -51.698 11.048 1.00 26.96 315 ASN A N 1
ATOM 2178 C CA . ASN A 1 287 ? 32.786 -51.072 12.257 1.00 27.26 315 ASN A CA 1
ATOM 2179 C C . ASN A 1 287 ? 32.935 -52.066 13.422 1.00 28.36 315 ASN A C 1
ATOM 2180 O O . ASN A 1 287 ? 33.906 -51.995 14.181 1.00 28.35 315 ASN A O 1
ATOM 2185 N N . GLU A 1 288 ? 31.979 -52.990 13.566 1.00 29.35 316 GLU A N 1
ATOM 2186 C CA . GLU A 1 288 ? 32.022 -53.974 14.656 1.00 30.59 316 GLU A CA 1
ATOM 2187 C C . GLU A 1 288 ? 32.957 -55.121 14.335 1.00 29.85 316 GLU A C 1
ATOM 2188 O O . GLU A 1 288 ? 33.747 -55.537 15.176 1.00 29.86 316 GLU A O 1
ATOM 2194 N N . GLU A 1 289 ? 32.867 -55.630 13.110 1.00 29.40 317 GLU A N 1
ATOM 2195 C CA . GLU A 1 289 ? 33.539 -56.880 12.749 1.00 28.74 317 GLU A CA 1
ATOM 2196 C C . GLU A 1 289 ? 34.974 -56.666 12.280 1.00 27.84 317 GLU A C 1
ATOM 2197 O O . GLU A 1 289 ? 35.745 -57.608 12.229 1.00 27.41 317 GLU A O 1
ATOM 2203 N N . PHE A 1 290 ? 35.325 -55.416 11.980 1.00 26.89 318 PHE A N 1
ATOM 2204 C CA . PHE A 1 290 ? 36.647 -55.091 11.487 1.00 26.22 318 PHE A CA 1
ATOM 2205 C C . PHE A 1 290 ? 37.322 -54.018 12.329 1.00 26.34 318 PHE A C 1
ATOM 2206 O O . PHE A 1 290 ? 38.362 -54.263 12.954 1.00 26.35 318 PHE A O 1
ATOM 2214 N N . VAL A 1 291 ? 36.737 -52.829 12.337 1.00 25.99 319 VAL A N 1
ATOM 2215 C CA . VAL A 1 291 ? 37.387 -51.688 12.933 1.00 26.09 319 VAL A CA 1
ATOM 2216 C C . VAL A 1 291 ? 37.632 -51.891 14.415 1.00 26.34 319 VAL A C 1
ATOM 2217 O O . VAL A 1 291 ? 38.762 -51.791 14.875 1.00 26.08 319 VAL A O 1
ATOM 2221 N N . LYS A 1 292 ? 36.582 -52.209 15.154 1.00 27.02 320 LYS A N 1
ATOM 2222 C CA . LYS A 1 292 ? 36.719 -52.409 16.590 1.00 27.86 320 LYS A CA 1
ATOM 2223 C C . LYS A 1 292 ? 37.444 -53.700 16.939 1.00 27.05 320 LYS A C 1
ATOM 2224 O O . LYS A 1 292 ? 38.271 -53.715 17.859 1.00 27.02 320 LYS A O 1
ATOM 2230 N N . ALA A 1 293 ? 37.173 -54.761 16.178 1.00 26.15 321 ALA A N 1
ATOM 2231 C CA . ALA A 1 293 ? 37.775 -56.068 16.436 1.00 25.46 321 ALA A CA 1
ATOM 2232 C C . ALA A 1 293 ? 39.285 -56.018 16.342 1.00 25.17 321 ALA A C 1
ATOM 2233 O O . ALA A 1 293 ? 39.968 -56.616 17.178 1.00 25.56 321 ALA A O 1
ATOM 2235 N N . LYS A 1 294 ? 39.796 -55.303 15.340 1.00 24.71 322 LYS A N 1
ATOM 2236 C CA . LYS A 1 294 ? 41.247 -55.159 15.122 1.00 24.31 322 LYS A CA 1
ATOM 2237 C C . LYS A 1 294 ? 41.932 -54.332 16.222 1.00 24.38 322 LYS A C 1
ATOM 2238 O O . LYS A 1 294 ? 43.080 -54.615 16.604 1.00 24.39 322 LYS A O 1
ATOM 2244 N N . GLY A 1 295 ? 41.229 -53.301 16.694 1.00 23.95 323 GLY A N 1
ATOM 2245 C CA . GLY A 1 295 ? 41.604 -52.576 17.897 1.00 23.80 323 GLY A CA 1
ATOM 2246 C C . GLY A 1 295 ? 42.727 -51.564 17.787 1.00 23.60 323 GLY A C 1
ATOM 2247 O O . GLY A 1 295 ? 42.919 -50.768 18.701 1.00 23.70 323 GLY A O 1
ATOM 2248 N N . ASP A 1 296 ? 43.491 -51.622 16.694 1.00 23.44 324 ASP A N 1
ATOM 2249 C CA . ASP A 1 296 ? 44.470 -50.575 16.334 1.00 22.80 324 ASP A CA 1
ATOM 2250 C C . ASP A 1 296 ? 44.068 -49.863 15.025 1.00 22.36 324 ASP A C 1
ATOM 2251 O O . ASP A 1 296 ? 44.929 -49.327 14.297 1.00 22.41 324 ASP A O 1
ATOM 2256 N N . VAL A 1 297 ? 42.759 -49.864 14.741 1.00 21.18 325 VAL A N 1
ATOM 2257 C CA . VAL A 1 297 ? 42.227 -49.246 13.538 1.00 20.33 325 VAL A CA 1
ATOM 2258 C C . VAL A 1 297 ? 41.456 -47.984 13.906 1.00 20.80 325 VAL A C 1
ATOM 2259 O O . VAL A 1 297 ? 40.626 -47.999 14.825 1.00 21.13 325 VAL A O 1
ATOM 2263 N N . LYS A 1 298 ? 41.733 -46.901 13.180 1.00 20.88 326 LYS A N 1
ATOM 2264 C CA . LYS A 1 298 ? 41.128 -45.592 13.424 1.00 21.26 326 LYS A CA 1
ATOM 2265 C C . LYS A 1 298 ? 39.650 -45.590 13.053 1.00 21.10 326 LYS A C 1
ATOM 2266 O O . LYS A 1 298 ? 39.185 -46.505 12.353 1.00 21.18 326 LYS A O 1
ATOM 2272 N N . PRO A 1 299 ? 38.894 -44.572 13.515 1.00 20.82 327 PRO A N 1
ATOM 2273 C CA . PRO A 1 299 ? 37.454 -44.577 13.205 1.00 21.03 327 PRO A CA 1
ATOM 2274 C C . PRO A 1 299 ? 37.112 -44.654 11.686 1.00 21.43 327 PRO A C 1
ATOM 2275 O O . PRO A 1 299 ? 37.758 -44.010 10.844 1.00 21.59 327 PRO A O 1
ATOM 2279 N N . LEU A 1 300 ? 36.103 -45.460 11.358 1.00 21.84 328 LEU A N 1
ATOM 2280 C CA . LEU A 1 300 ? 35.648 -45.648 9.980 1.00 21.85 328 LEU A CA 1
ATOM 2281 C C . LEU A 1 300 ? 35.167 -44.344 9.372 1.00 22.35 328 LEU A C 1
ATOM 2282 O O . LEU A 1 300 ? 34.555 -43.510 10.059 1.00 23.41 328 LEU A O 1
ATOM 2287 N N . ILE A 1 301 ? 35.432 -44.155 8.085 1.00 22.12 329 ILE A N 1
ATOM 2288 C CA . ILE A 1 301 ? 35.058 -42.912 7.416 1.00 21.24 329 ILE A CA 1
ATOM 2289 C C . ILE A 1 301 ? 34.045 -43.257 6.356 1.00 21.32 329 ILE A C 1
ATOM 2290 O O . ILE A 1 301 ? 34.091 -44.341 5.760 1.00 20.88 329 ILE A O 1
ATOM 2295 N N . THR A 1 302 ? 33.110 -42.341 6.144 1.00 21.50 330 THR A N 1
ATOM 2296 C CA . THR A 1 302 ? 32.080 -42.521 5.123 1.00 21.55 330 THR A CA 1
ATOM 2297 C C . THR A 1 302 ? 31.602 -41.209 4.496 1.00 21.45 330 THR A C 1
ATOM 2298 O O . THR A 1 302 ? 31.780 -40.120 5.074 1.00 21.45 330 THR A O 1
ATOM 2302 N N . VAL A 1 303 ? 31.017 -41.327 3.305 1.00 21.24 331 VAL A N 1
ATOM 2303 C CA . VAL A 1 303 ? 30.223 -40.244 2.700 1.00 21.38 331 VAL A CA 1
ATOM 2304 C C . VAL A 1 303 ? 28.867 -40.825 2.260 1.00 22.13 331 VAL A C 1
ATOM 2305 O O . VAL A 1 303 ? 28.817 -41.891 1.611 1.00 21.70 331 VAL A O 1
ATOM 2309 N N . PRO A 1 304 ? 27.756 -40.178 2.686 1.00 22.90 332 PRO A N 1
ATOM 2310 C CA . PRO A 1 304 ? 26.416 -40.697 2.335 1.00 23.04 332 PRO A CA 1
ATOM 2311 C C . PRO A 1 304 ? 26.088 -40.373 0.882 1.00 23.46 332 PRO A C 1
ATOM 2312 O O . PRO A 1 304 ? 26.744 -39.514 0.281 1.00 23.20 332 PRO A O 1
ATOM 2316 N N . THR A 1 305 ? 25.095 -41.057 0.320 1.00 24.08 333 THR A N 1
ATOM 2317 C CA . THR A 1 305 ? 24.615 -40.730 -1.014 1.00 24.66 333 THR A CA 1
ATOM 2318 C C . THR A 1 305 ? 24.094 -39.289 -1.099 1.00 25.44 333 THR A C 1
ATOM 2319 O O . THR A 1 305 ? 24.205 -38.660 -2.155 1.00 25.75 333 THR A O 1
ATOM 2323 N N . GLU A 1 306 ? 23.567 -38.757 0.008 1.00 25.74 334 GLU A N 1
ATOM 2324 C CA . GLU A 1 306 ? 23.285 -37.321 0.112 1.00 26.03 334 GLU A CA 1
ATOM 2325 C C . GLU A 1 306 ? 24.331 -36.650 0.992 1.00 26.15 334 GLU A C 1
ATOM 2326 O O . GLU A 1 306 ? 24.421 -36.952 2.187 1.00 26.15 334 GLU A O 1
ATOM 2332 N N . TYR A 1 307 ? 25.113 -35.735 0.404 1.00 26.48 335 TYR A N 1
ATOM 2333 C CA . TYR A 1 307 ? 26.354 -35.265 1.033 1.00 26.29 335 TYR A CA 1
ATOM 2334 C C . TYR A 1 307 ? 26.614 -33.758 0.943 1.00 27.02 335 TYR A C 1
ATOM 2335 O O . TYR A 1 307 ? 27.641 -33.263 1.409 1.00 27.12 335 TYR A O 1
ATOM 2344 N N . ASP A 1 308 ? 25.703 -33.021 0.333 1.00 27.86 336 ASP A N 1
ATOM 2345 C CA . ASP A 1 308 ? 25.787 -31.567 0.387 1.00 28.93 336 ASP A CA 1
ATOM 2346 C C . ASP A 1 308 ? 24.499 -31.113 1.010 1.00 29.14 336 ASP A C 1
ATOM 2347 O O . ASP A 1 308 ? 23.499 -31.797 0.871 1.00 29.02 336 ASP A O 1
ATOM 2352 N N . THR A 1 309 ? 24.514 -29.971 1.693 1.00 29.70 337 THR A N 1
ATOM 2353 C CA . THR A 1 309 ? 23.336 -29.526 2.434 1.00 30.27 337 THR A CA 1
ATOM 2354 C C . THR A 1 309 ? 22.094 -29.433 1.541 1.00 30.84 337 THR A C 1
ATOM 2355 O O . THR A 1 309 ? 21.015 -29.871 1.941 1.00 31.17 337 THR A O 1
ATOM 2359 N N . GLY A 1 310 ? 22.258 -28.893 0.335 1.00 31.22 338 GLY A N 1
ATOM 2360 C CA . GLY A 1 310 ? 21.185 -28.854 -0.656 1.00 31.31 338 GLY A CA 1
ATOM 2361 C C . GLY A 1 310 ? 20.494 -30.192 -0.827 1.00 31.69 338 GLY A C 1
ATOM 2362 O O . GLY A 1 310 ? 19.275 -30.244 -0.881 1.00 31.94 338 GLY A O 1
ATOM 2363 N N . ALA A 1 311 ? 21.267 -31.273 -0.894 1.00 32.10 339 ALA A N 1
ATOM 2364 C CA . ALA A 1 311 ? 20.719 -32.606 -1.158 1.00 32.91 339 ALA A CA 1
ATOM 2365 C C . ALA A 1 311 ? 20.371 -33.371 0.104 1.00 33.41 339 ALA A C 1
ATOM 2366 O O . ALA A 1 311 ? 19.887 -34.494 0.039 1.00 33.38 339 ALA A O 1
ATOM 2368 N N . MET A 1 312 ? 20.620 -32.760 1.252 1.00 34.38 340 MET A N 1
ATOM 2369 C CA . MET A 1 312 ? 20.486 -33.453 2.525 1.00 35.48 340 MET A CA 1
ATOM 2370 C C . MET A 1 312 ? 19.271 -32.919 3.259 1.00 36.32 340 MET A C 1
ATOM 2371 O O . MET A 1 312 ? 18.575 -33.650 3.946 1.00 36.50 340 MET A O 1
ATOM 2376 N N . VAL A 1 313 ? 19.030 -31.630 3.105 1.00 37.35 341 VAL A N 1
ATOM 2377 C CA . VAL A 1 313 ? 18.075 -30.927 3.933 1.00 38.55 341 VAL A CA 1
ATOM 2378 C C . VAL A 1 313 ? 17.028 -30.229 3.074 1.00 39.59 341 VAL A C 1
ATOM 2379 O O . VAL A 1 313 ? 17.337 -29.706 1.998 1.00 39.41 341 VAL A O 1
ATOM 2383 N N . SER A 1 314 ? 15.789 -30.246 3.565 1.00 41.02 342 SER A N 1
ATOM 2384 C CA . SER A 1 314 ? 14.660 -29.566 2.932 1.00 42.24 342 SER A CA 1
ATOM 2385 C C . SER A 1 314 ? 13.899 -28.693 3.934 1.00 43.03 342 SER A C 1
ATOM 2386 O O . SER A 1 314 ? 13.349 -29.199 4.924 1.00 43.46 342 SER A O 1
ATOM 2389 N N . ASN A 1 315 ? 13.874 -27.385 3.675 1.00 43.87 343 ASN A N 1
ATOM 2390 C CA . ASN A 1 315 ? 13.221 -26.422 4.572 1.00 44.54 343 ASN A CA 1
ATOM 2391 C C . ASN A 1 315 ? 13.567 -26.676 6.061 1.00 44.70 343 ASN A C 1
ATOM 2392 O O . ASN A 1 315 ? 12.673 -26.934 6.881 1.00 45.12 343 ASN A O 1
ATOM 2397 N N . GLY A 1 316 ? 14.868 -26.638 6.382 1.00 44.67 344 GLY A N 1
ATOM 2398 C CA . GLY A 1 316 ? 15.386 -26.822 7.761 1.00 44.20 344 GLY A CA 1
ATOM 2399 C C . GLY A 1 316 ? 15.429 -28.260 8.294 1.00 44.01 344 GLY A C 1
ATOM 2400 O O . GLY A 1 316 ? 15.992 -28.519 9.366 1.00 43.71 344 GLY A O 1
ATOM 2401 N N . GLN A 1 317 ? 14.846 -29.197 7.544 1.00 43.63 345 GLN A N 1
ATOM 2402 C CA . GLN A 1 317 ? 14.627 -30.568 8.017 1.00 43.40 345 GLN A CA 1
ATOM 2403 C C . GLN A 1 317 ? 15.282 -31.611 7.102 1.00 43.03 345 GLN A C 1
ATOM 2404 O O . GLN A 1 317 ? 15.238 -31.462 5.879 1.00 43.34 345 GLN A O 1
ATOM 2410 N N . PRO A 1 318 ? 15.887 -32.675 7.681 1.00 42.34 346 PRO A N 1
ATOM 2411 C CA . PRO A 1 318 ? 16.564 -33.658 6.819 1.00 41.67 346 PRO A CA 1
ATOM 2412 C C . PRO A 1 318 ? 15.599 -34.335 5.868 1.00 41.07 346 PRO A C 1
ATOM 2413 O O . PRO A 1 318 ? 14.470 -34.590 6.244 1.00 41.32 346 PRO A O 1
ATOM 2417 N N . ARG A 1 319 ? 16.040 -34.599 4.640 1.00 40.58 347 ARG A N 1
ATOM 2418 C CA . ARG A 1 319 ? 15.303 -35.438 3.700 1.00 39.71 347 ARG A CA 1
ATOM 2419 C C . ARG A 1 319 ? 15.274 -36.869 4.224 1.00 39.01 347 ARG A C 1
ATOM 2420 O O . ARG A 1 319 ? 15.909 -37.184 5.237 1.00 38.71 347 ARG A O 1
ATOM 2428 N N . ALA A 1 320 ? 14.542 -37.731 3.526 1.00 38.15 348 ALA A N 1
ATOM 2429 C CA . ALA A 1 320 ? 14.329 -39.095 3.983 1.00 37.48 348 ALA A CA 1
ATOM 2430 C C . ALA A 1 320 ? 15.641 -39.875 4.141 1.00 36.98 348 ALA A C 1
ATOM 2431 O O . ALA A 1 320 ? 15.907 -40.418 5.220 1.00 37.10 348 ALA A O 1
ATOM 2433 N N . TYR A 1 321 ? 16.458 -39.907 3.083 1.00 36.11 349 TYR A N 1
ATOM 2434 C CA . TYR A 1 321 ? 17.732 -40.638 3.106 1.00 35.29 349 TYR A CA 1
ATOM 2435 C C . TYR A 1 321 ? 18.626 -40.159 4.250 1.00 35.12 349 TYR A C 1
ATOM 2436 O O . TYR A 1 321 ? 19.103 -40.959 5.056 1.00 34.94 349 TYR A O 1
ATOM 2445 N N . THR A 1 322 ? 18.861 -38.856 4.306 1.00 34.51 350 THR A N 1
ATOM 2446 C CA . THR A 1 322 ? 19.695 -38.323 5.344 1.00 34.33 350 THR A CA 1
ATOM 2447 C C . THR A 1 322 ? 19.156 -38.710 6.716 1.00 34.66 350 THR A C 1
ATOM 2448 O O . THR A 1 322 ? 19.890 -39.274 7.515 1.00 35.50 350 THR A O 1
ATOM 2452 N N . ARG A 1 323 ? 17.879 -38.452 6.986 1.00 34.69 351 ARG A N 1
ATOM 2453 C CA . ARG A 1 323 ? 17.335 -38.709 8.321 1.00 34.15 351 ARG A CA 1
ATOM 2454 C C . ARG A 1 323 ? 17.498 -40.177 8.748 1.00 33.48 351 ARG A C 1
ATOM 2455 O O . ARG A 1 323 ? 17.910 -40.454 9.884 1.00 33.13 351 ARG A O 1
ATOM 2463 N N . ILE A 1 324 ? 17.204 -41.112 7.850 1.00 32.56 352 ILE A N 1
ATOM 2464 C CA . ILE A 1 324 ? 17.343 -42.523 8.198 1.00 32.56 352 ILE A CA 1
ATOM 2465 C C . ILE A 1 324 ? 18.814 -42.907 8.366 1.00 32.92 352 ILE A C 1
ATOM 2466 O O . ILE A 1 324 ? 19.157 -43.716 9.235 1.00 32.96 352 ILE A O 1
ATOM 2471 N N . PHE A 1 325 ? 19.677 -42.335 7.527 1.00 33.32 353 PHE A N 1
ATOM 2472 C CA . PHE A 1 325 ? 21.112 -42.609 7.578 1.00 33.33 353 PHE A CA 1
ATOM 2473 C C . PHE A 1 325 ? 21.710 -42.122 8.910 1.00 33.77 353 PHE A C 1
ATOM 2474 O O . PHE A 1 325 ? 22.408 -42.883 9.596 1.00 34.04 353 PHE A O 1
ATOM 2482 N N . ALA A 1 326 ? 21.421 -40.871 9.268 1.00 33.84 354 ALA A N 1
ATOM 2483 C CA . ALA A 1 326 ? 21.857 -40.285 10.529 1.00 34.45 354 ALA A CA 1
ATOM 2484 C C . ALA A 1 326 ? 21.321 -41.027 11.767 1.00 35.43 354 ALA A C 1
ATOM 2485 O O . ALA A 1 326 ? 21.981 -41.069 12.802 1.00 35.83 354 ALA A O 1
ATOM 2487 N N . GLU A 1 327 ? 20.128 -41.608 11.657 1.00 36.35 355 GLU A N 1
ATOM 2488 C CA . GLU A 1 327 ? 19.491 -42.371 12.736 1.00 37.11 355 GLU A CA 1
ATOM 2489 C C . GLU A 1 327 ? 20.320 -43.625 13.041 1.00 36.34 355 GLU A C 1
ATOM 2490 O O . GLU A 1 327 ? 20.653 -43.908 14.192 1.00 36.57 355 GLU A O 1
ATOM 2496 N N . THR A 1 328 ? 20.665 -44.354 11.990 1.00 35.23 356 THR A N 1
ATOM 2497 C CA . THR A 1 328 ? 21.252 -45.677 12.104 1.00 34.35 356 THR A CA 1
ATOM 2498 C C . THR A 1 328 ? 22.763 -45.692 12.290 1.00 34.00 356 THR A C 1
ATOM 2499 O O . THR A 1 328 ? 23.279 -46.591 12.948 1.00 33.74 356 THR A O 1
ATOM 2503 N N . VAL A 1 329 ? 23.468 -44.721 11.700 1.00 33.50 357 VAL A N 1
ATOM 2504 C CA . VAL A 1 329 ? 24.931 -44.808 11.579 1.00 32.78 357 VAL A CA 1
ATOM 2505 C C . VAL A 1 329 ? 25.604 -44.638 12.950 1.00 32.64 357 VAL A C 1
ATOM 2506 O O . VAL A 1 329 ? 25.290 -43.680 13.673 1.00 31.91 357 VAL A O 1
ATOM 2510 N N . ASP A 1 330 ? 26.493 -45.582 13.312 1.00 32.49 358 ASP A N 1
ATOM 2511 C CA . ASP A 1 330 ? 27.127 -45.570 14.644 1.00 32.58 358 ASP A CA 1
ATOM 2512 C C . ASP A 1 330 ? 27.744 -44.190 14.891 1.00 31.43 358 ASP A C 1
ATOM 2513 O O . ASP A 1 330 ? 28.237 -43.557 13.957 1.00 31.15 358 ASP A O 1
ATOM 2518 N N . PRO A 1 331 ? 27.640 -43.684 16.136 1.00 30.58 359 PRO A N 1
ATOM 2519 C CA . PRO A 1 331 ? 28.261 -42.393 16.448 1.00 29.40 359 PRO A CA 1
ATOM 2520 C C . PRO A 1 331 ? 29.790 -42.365 16.308 1.00 28.36 359 PRO A C 1
ATOM 2521 O O . PRO A 1 331 ? 30.349 -41.283 16.166 1.00 27.97 359 PRO A O 1
ATOM 2525 N N . SER A 1 332 ? 30.460 -43.518 16.345 1.00 27.18 360 SER A N 1
ATOM 2526 C CA . SER A 1 332 ? 31.918 -43.526 16.224 1.00 26.82 360 SER A CA 1
ATOM 2527 C C . SER A 1 332 ? 32.452 -43.183 14.810 1.00 26.81 360 SER A C 1
ATOM 2528 O O . SER A 1 332 ? 33.590 -42.706 14.673 1.00 27.46 360 SER A O 1
ATOM 2531 N N . ILE A 1 333 ? 31.620 -43.397 13.784 1.00 25.62 361 ILE A N 1
ATOM 2532 C CA . ILE A 1 333 ? 31.983 -43.228 12.374 1.00 24.08 361 ILE A CA 1
ATOM 2533 C C . ILE A 1 333 ? 32.073 -41.764 11.984 1.00 24.19 361 ILE A C 1
ATOM 2534 O O . ILE A 1 333 ? 31.279 -40.946 12.444 1.00 24.25 361 ILE A O 1
ATOM 2539 N N . GLU A 1 334 ? 33.060 -41.429 11.160 1.00 24.29 362 GLU A N 1
ATOM 2540 C CA . GLU A 1 334 ? 33.181 -40.079 10.622 1.00 24.84 362 GLU A CA 1
ATOM 2541 C C . GLU A 1 334 ? 32.291 -39.950 9.406 1.00 24.65 362 GLU A C 1
ATOM 2542 O O . GLU A 1 334 ? 32.334 -40.811 8.521 1.00 25.51 362 GLU A O 1
ATOM 2548 N N . VAL A 1 335 ? 31.473 -38.901 9.358 1.00 23.91 363 VAL A N 1
ATOM 2549 C CA . VAL A 1 335 ? 30.594 -38.704 8.215 1.00 23.25 363 VAL A CA 1
ATOM 2550 C C . VAL A 1 335 ? 31.047 -37.446 7.521 1.00 23.31 363 VAL A C 1
ATOM 2551 O O . VAL A 1 335 ? 31.255 -36.412 8.154 1.00 23.27 363 VAL A O 1
ATOM 2555 N N . MET A 1 336 ? 31.213 -37.556 6.209 1.00 23.13 364 MET A N 1
ATOM 2556 C CA . MET A 1 336 ? 31.718 -36.465 5.392 1.00 22.45 364 MET A CA 1
ATOM 2557 C C . MET A 1 336 ? 30.570 -35.768 4.673 1.00 21.62 364 MET A C 1
ATOM 2558 O O . MET A 1 336 ? 29.591 -36.413 4.275 1.00 20.64 364 MET A O 1
ATOM 2563 N N . TRP A 1 337 ? 30.720 -34.448 4.523 1.00 21.14 365 TRP A N 1
ATOM 2564 C CA . TRP A 1 337 ? 29.824 -33.627 3.715 1.00 20.79 365 TRP A CA 1
ATOM 2565 C C . TRP A 1 337 ? 30.599 -32.488 3.056 1.00 20.94 365 TRP A C 1
ATOM 2566 O O . TRP A 1 337 ? 31.631 -32.034 3.575 1.00 20.78 365 TRP A O 1
ATOM 2577 N N . THR A 1 338 ? 30.117 -32.045 1.896 1.00 21.14 366 THR A N 1
ATOM 2578 C CA . THR A 1 338 ? 30.855 -31.070 1.089 1.00 21.54 366 THR A CA 1
ATOM 2579 C C . THR A 1 338 ? 30.535 -29.600 1.385 1.00 21.35 366 THR A C 1
ATOM 2580 O O . THR A 1 338 ? 31.189 -28.699 0.814 1.00 20.80 366 THR A O 1
ATOM 2584 N N . GLY A 1 339 ? 29.573 -29.365 2.289 1.00 21.18 367 GLY A N 1
ATOM 2585 C CA . GLY A 1 339 ? 29.065 -28.011 2.575 1.00 21.63 367 GLY A CA 1
ATOM 2586 C C . GLY A 1 339 ? 27.679 -27.790 1.962 1.00 22.12 367 GLY A C 1
ATOM 2587 O O . GLY A 1 339 ? 26.972 -28.755 1.677 1.00 22.72 367 GLY A O 1
ATOM 2588 N N . PRO A 1 340 ? 27.279 -26.522 1.745 1.00 22.28 368 PRO A N 1
ATOM 2589 C CA . PRO A 1 340 ? 25.971 -26.102 1.199 1.00 22.62 368 PRO A CA 1
ATOM 2590 C C . PRO A 1 340 ? 25.644 -26.581 -0.218 1.00 23.21 368 PRO A C 1
ATOM 2591 O O . PRO A 1 340 ? 24.464 -26.710 -0.582 1.00 23.68 368 PRO A O 1
ATOM 2595 N N . GLY A 1 341 ? 26.679 -26.793 -1.021 1.00 23.58 369 GLY A N 1
ATOM 2596 C CA . GLY A 1 341 ? 26.545 -27.435 -2.319 1.00 23.43 369 GLY A CA 1
ATOM 2597 C C . GLY A 1 341 ? 27.722 -28.365 -2.486 1.00 23.75 369 GLY A C 1
ATOM 2598 O O . GLY A 1 341 ? 28.594 -28.431 -1.617 1.00 23.36 369 GLY A O 1
ATOM 2599 N N . VAL A 1 342 ? 27.737 -29.094 -3.596 1.00 24.30 370 VAL A N 1
ATOM 2600 C CA . VAL A 1 342 ? 28.866 -29.939 -3.982 1.00 25.10 370 VAL A CA 1
ATOM 2601 C C . VAL A 1 342 ? 30.172 -29.149 -4.112 1.00 25.70 370 VAL A C 1
ATOM 2602 O O . VAL A 1 342 ? 31.175 -29.493 -3.481 1.00 26.51 370 VAL A O 1
ATOM 2606 N N . VAL A 1 343 ? 30.147 -28.112 -4.948 1.00 26.08 371 VAL A N 1
ATOM 2607 C CA . VAL A 1 343 ? 31.237 -27.162 -5.120 1.00 26.38 371 VAL A CA 1
ATOM 2608 C C . VAL A 1 343 ? 30.568 -25.814 -4.900 1.00 27.36 371 VAL A C 1
ATOM 2609 O O . VAL A 1 343 ? 29.633 -25.462 -5.611 1.00 27.94 371 VAL A O 1
ATOM 2613 N N . THR A 1 344 ? 31.030 -25.063 -3.908 1.00 28.35 372 THR A N 1
ATOM 2614 C CA . THR A 1 344 ? 30.185 -24.032 -3.304 1.00 29.15 372 THR A CA 1
ATOM 2615 C C . THR A 1 344 ? 31.054 -22.912 -2.741 1.00 29.95 372 THR A C 1
ATOM 2616 O O . THR A 1 344 ? 32.189 -23.168 -2.341 1.00 30.82 372 THR A O 1
ATOM 2620 N N . ASN A 1 345 ? 30.546 -21.676 -2.737 1.00 30.38 373 ASN A N 1
ATOM 2621 C CA . ASN A 1 345 ? 31.343 -20.500 -2.318 1.00 30.60 373 ASN A CA 1
ATOM 2622 C C . ASN A 1 345 ? 31.865 -20.552 -0.881 1.00 30.73 373 ASN A C 1
ATOM 2623 O O . ASN A 1 345 ? 32.987 -20.088 -0.599 1.00 30.42 373 ASN A O 1
ATOM 2628 N N . GLU A 1 346 ? 31.039 -21.109 0.015 1.00 31.04 374 GLU A N 1
ATOM 2629 C CA . GLU A 1 346 ? 31.266 -21.023 1.463 1.00 31.14 374 GLU A CA 1
ATOM 2630 C C . GLU A 1 346 ? 30.807 -22.252 2.212 1.00 30.55 374 GLU A C 1
ATOM 2631 O O . GLU A 1 346 ? 29.965 -23.001 1.725 1.00 30.65 374 GLU A O 1
ATOM 2637 N N . ILE A 1 347 ? 31.380 -22.444 3.398 1.00 30.08 375 ILE A N 1
ATOM 2638 C CA . ILE A 1 347 ? 30.702 -23.124 4.499 1.00 29.59 375 ILE A CA 1
ATOM 2639 C C . ILE A 1 347 ? 30.691 -22.113 5.641 1.00 29.67 375 ILE A C 1
ATOM 2640 O O . ILE A 1 347 ? 31.704 -21.915 6.320 1.00 29.44 375 ILE A O 1
ATOM 2645 N N . PRO A 1 348 ? 29.555 -21.429 5.826 1.00 29.88 376 PRO A N 1
ATOM 2646 C CA . PRO A 1 348 ? 29.446 -20.602 7.013 1.00 30.06 376 PRO A CA 1
ATOM 2647 C C . PRO A 1 348 ? 29.187 -21.485 8.241 1.00 30.14 376 PRO A C 1
ATOM 2648 O O . PRO A 1 348 ? 28.680 -22.613 8.111 1.00 29.19 376 PRO A O 1
ATOM 2652 N N . LEU A 1 349 ? 29.546 -20.961 9.414 1.00 30.76 377 LEU A N 1
ATOM 2653 C CA . LEU A 1 349 ? 29.340 -21.654 10.690 1.00 31.08 377 LEU A CA 1
ATOM 2654 C C . LEU A 1 349 ? 27.957 -22.270 10.760 1.00 31.70 377 LEU A C 1
ATOM 2655 O O . LEU A 1 349 ? 27.828 -23.445 11.075 1.00 32.28 377 LEU A O 1
ATOM 2660 N N . SER A 1 350 ? 26.927 -21.490 10.431 1.00 32.23 378 SER A N 1
ATOM 2661 C CA . SER A 1 350 ? 25.540 -21.956 10.519 1.00 32.13 378 SER A CA 1
ATOM 2662 C C . SER A 1 350 ? 25.240 -23.209 9.690 1.00 32.13 378 SER A C 1
ATOM 2663 O O . SER A 1 350 ? 24.375 -23.994 10.077 1.00 32.55 378 SER A O 1
ATOM 2666 N N . ASP A 1 351 ? 25.940 -23.404 8.565 1.00 32.30 379 ASP A N 1
ATOM 2667 C CA . ASP A 1 351 ? 25.781 -24.642 7.757 1.00 32.17 379 ASP A CA 1
ATOM 2668 C C . ASP A 1 351 ? 26.386 -25.852 8.461 1.00 31.54 379 ASP A C 1
ATOM 2669 O O . ASP A 1 351 ? 25.809 -26.944 8.455 1.00 31.39 379 ASP A O 1
ATOM 2674 N N . ALA A 1 352 ? 27.549 -25.643 9.070 1.00 31.10 380 ALA A N 1
ATOM 2675 C CA . ALA A 1 352 ? 28.176 -26.659 9.905 1.00 30.83 380 ALA A CA 1
ATOM 2676 C C . ALA A 1 352 ? 27.240 -27.044 11.027 1.00 30.65 380 ALA A C 1
ATOM 2677 O O . ALA A 1 352 ? 26.989 -28.215 11.244 1.00 30.55 380 ALA A O 1
ATOM 2679 N N . GLN A 1 353 ? 26.698 -26.039 11.705 1.00 30.98 381 GLN A N 1
ATOM 2680 C CA . GLN A 1 353 ? 25.844 -26.232 12.879 1.00 31.41 381 GLN A CA 1
ATOM 2681 C C . GLN A 1 353 ? 24.612 -27.066 12.571 1.00 30.64 381 GLN A C 1
ATOM 2682 O O . GLN A 1 353 ? 24.227 -27.932 13.361 1.00 30.38 381 GLN A O 1
ATOM 2688 N N . LEU A 1 354 ? 24.017 -26.789 11.414 1.00 30.22 382 LEU A N 1
ATOM 2689 C CA . LEU A 1 354 ? 22.834 -27.485 10.937 1.00 29.89 382 LEU A CA 1
ATOM 2690 C C . LEU A 1 354 ? 23.104 -28.977 10.680 1.00 29.69 382 LEU A C 1
ATOM 2691 O O . LEU A 1 354 ? 22.300 -29.827 11.087 1.00 30.25 382 LEU A O 1
ATOM 2696 N N . ILE A 1 355 ? 24.222 -29.280 10.012 1.00 29.08 383 ILE A N 1
ATOM 2697 C CA . ILE A 1 355 ? 24.547 -30.649 9.602 1.00 28.45 383 ILE A CA 1
ATOM 2698 C C . ILE A 1 355 ? 25.029 -31.482 10.782 1.00 28.23 383 ILE A C 1
ATOM 2699 O O . ILE A 1 355 ? 24.562 -32.594 10.994 1.00 28.50 383 ILE A O 1
ATOM 2704 N N . SER A 1 356 ? 25.969 -30.939 11.540 1.00 27.79 384 SER A N 1
ATOM 2705 C CA . SER A 1 356 ? 26.387 -31.511 12.808 1.00 27.64 384 SER A CA 1
ATOM 2706 C C . SER A 1 356 ? 25.187 -31.867 13.698 1.00 28.10 384 SER A C 1
ATOM 2707 O O . SER A 1 356 ? 25.192 -32.910 14.383 1.00 28.45 384 SER A O 1
ATOM 2710 N N . GLY A 1 357 ? 24.179 -30.990 13.688 1.00 28.15 385 GLY A N 1
ATOM 2711 C CA . GLY A 1 357 ? 22.940 -31.173 14.441 1.00 28.45 385 GLY A CA 1
ATOM 2712 C C . GLY A 1 357 ? 22.149 -32.402 14.020 1.00 28.80 385 GLY A C 1
ATOM 2713 O O . GLY A 1 357 ? 21.737 -33.207 14.857 1.00 29.07 385 GLY A O 1
ATOM 2714 N N . ILE A 1 358 ? 21.927 -32.548 12.720 1.00 28.87 386 ILE A N 1
ATOM 2715 C CA . ILE A 1 358 ? 21.301 -33.751 12.185 1.00 29.01 386 ILE A CA 1
ATOM 2716 C C . ILE A 1 358 ? 22.070 -35.015 12.609 1.00 29.81 386 ILE A C 1
ATOM 2717 O O . ILE A 1 358 ? 21.467 -36.041 12.961 1.00 29.87 386 ILE A O 1
ATOM 2722 N N . TYR A 1 359 ? 23.401 -34.923 12.613 1.00 30.56 387 TYR A N 1
ATOM 2723 C CA . TYR A 1 359 ? 24.248 -36.071 12.933 1.00 30.85 387 TYR A CA 1
ATOM 2724 C C . TYR A 1 359 ? 24.648 -36.258 14.424 1.00 31.86 387 TYR A C 1
ATOM 2725 O O . TYR A 1 359 ? 25.323 -37.244 14.744 1.00 32.39 387 TYR A O 1
ATOM 2734 N N . ASP A 1 360 ? 24.204 -35.371 15.330 1.00 32.35 388 ASP A N 1
ATOM 2735 C CA . ASP A 1 360 ? 24.635 -35.413 16.756 1.00 33.07 388 ASP A CA 1
ATOM 2736 C C . ASP A 1 360 ? 26.150 -35.789 16.840 1.00 31.93 388 ASP A C 1
ATOM 2737 O O . ASP A 1 360 ? 26.546 -36.654 17.637 1.00 31.86 388 ASP A O 1
ATOM 2742 N N . ARG A 1 361 ? 26.972 -35.142 15.997 1.00 30.48 389 ARG A N 1
ATOM 2743 C CA . ARG A 1 361 ? 28.438 -35.356 15.973 1.00 29.02 389 ARG A CA 1
ATOM 2744 C C . ARG A 1 361 ? 29.209 -34.231 15.295 1.00 28.27 389 ARG A C 1
ATOM 2745 O O . ARG A 1 361 ? 28.623 -33.383 14.600 1.00 28.12 389 ARG A O 1
ATOM 2753 N N . ASN A 1 362 ? 30.526 -34.241 15.519 1.00 26.91 390 ASN A N 1
ATOM 2754 C CA . ASN A 1 362 ? 31.482 -33.483 14.727 1.00 25.60 390 ASN A CA 1
ATOM 2755 C C . ASN A 1 362 ? 31.652 -34.112 13.359 1.00 24.47 390 ASN A C 1
ATOM 2756 O O . ASN A 1 362 ? 31.877 -35.319 13.240 1.00 24.34 390 ASN A O 1
ATOM 2761 N N . MET A 1 363 ? 31.529 -33.272 12.340 1.00 23.05 391 MET A N 1
ATOM 2762 C CA . MET A 1 363 ? 31.516 -33.670 10.948 1.00 21.96 391 MET A CA 1
ATOM 2763 C C . MET A 1 363 ? 32.928 -33.692 10.359 1.00 21.34 391 MET A C 1
ATOM 2764 O O . MET A 1 363 ? 33.877 -33.134 10.940 1.00 20.87 391 MET A O 1
ATOM 2769 N N . ALA A 1 364 ? 33.045 -34.346 9.203 1.00 19.93 392 ALA A N 1
ATOM 2770 C CA . ALA A 1 364 ? 34.193 -34.203 8.336 1.00 18.90 392 ALA A CA 1
ATOM 2771 C C . ALA A 1 364 ? 33.793 -33.433 7.056 1.00 18.59 392 ALA A C 1
ATOM 2772 O O . ALA A 1 364 ? 32.739 -33.686 6.458 1.00 18.59 392 ALA A O 1
ATOM 2774 N N . VAL A 1 365 ? 34.632 -32.492 6.644 1.00 17.72 393 VAL A N 1
ATOM 2775 C CA . VAL A 1 365 ? 34.427 -31.765 5.402 1.00 17.46 393 VAL A CA 1
ATOM 2776 C C . VAL A 1 365 ? 35.160 -32.480 4.305 1.00 16.96 393 VAL A C 1
ATOM 2777 O O . VAL A 1 365 ? 36.322 -32.800 4.459 1.00 17.77 393 VAL A O 1
ATOM 2781 N N . TRP A 1 366 ? 34.492 -32.725 3.190 1.00 16.51 394 TRP A N 1
ATOM 2782 C CA . TRP A 1 366 ? 35.152 -33.117 1.949 1.00 15.09 394 TRP A CA 1
ATOM 2783 C C . TRP A 1 366 ? 35.077 -31.875 1.058 1.00 14.99 394 TRP A C 1
ATOM 2784 O O . TRP A 1 366 ? 34.124 -31.681 0.315 1.00 14.76 394 TRP A O 1
ATOM 2795 N N . TRP A 1 367 ? 36.069 -31.007 1.172 1.00 15.10 395 TRP A N 1
ATOM 2796 C CA . TRP A 1 367 ? 36.095 -29.747 0.420 1.00 15.27 395 TRP A CA 1
ATOM 2797 C C . TRP A 1 367 ? 36.520 -29.966 -1.040 1.00 15.11 395 TRP A C 1
ATOM 2798 O O . TRP A 1 367 ? 37.655 -30.363 -1.289 1.00 15.17 395 TRP A O 1
ATOM 2809 N N . ASN A 1 368 ? 35.594 -29.732 -1.981 1.00 15.07 396 ASN A N 1
ATOM 2810 C CA . ASN A 1 368 ? 35.800 -29.949 -3.429 1.00 14.71 396 ASN A CA 1
ATOM 2811 C C . ASN A 1 368 ? 36.399 -28.718 -4.099 1.00 14.85 396 ASN A C 1
ATOM 2812 O O . ASN A 1 368 ? 35.774 -28.044 -4.933 1.00 14.32 396 ASN A O 1
ATOM 2817 N N . TYR A 1 369 ? 37.619 -28.423 -3.680 1.00 15.06 397 TYR A N 1
ATOM 2818 C CA . TYR A 1 369 ? 38.446 -27.412 -4.264 1.00 15.68 397 TYR A CA 1
ATOM 2819 C C . TYR A 1 369 ? 39.835 -27.811 -3.767 1.00 16.21 397 TYR A C 1
ATOM 2820 O O . TYR A 1 369 ? 40.009 -28.019 -2.572 1.00 16.92 397 TYR A O 1
ATOM 2829 N N . PRO A 1 370 ? 40.844 -27.904 -4.657 1.00 16.49 398 PRO A N 1
ATOM 2830 C CA . PRO A 1 370 ? 40.901 -27.451 -6.052 1.00 16.27 398 PRO A CA 1
ATOM 2831 C C . PRO A 1 370 ? 40.440 -28.411 -7.128 1.00 15.97 398 PRO A C 1
ATOM 2832 O O . PRO A 1 370 ? 40.719 -28.152 -8.275 1.00 16.29 398 PRO A O 1
ATOM 2836 N N . VAL A 1 371 ? 39.742 -29.492 -6.806 1.00 15.98 399 VAL A N 1
ATOM 2837 C CA . VAL A 1 371 ? 39.354 -30.438 -7.860 1.00 15.92 399 VAL A CA 1
ATOM 2838 C C . VAL A 1 371 ? 38.790 -29.696 -9.096 1.00 16.27 399 VAL A C 1
ATOM 2839 O O . VAL A 1 371 ? 38.082 -28.693 -8.944 1.00 16.15 399 VAL A O 1
ATOM 2843 N N . THR A 1 372 ? 39.127 -30.150 -10.308 1.00 16.26 400 THR A N 1
ATOM 2844 C CA . THR A 1 372 ? 38.576 -29.528 -11.524 1.00 16.36 400 THR A CA 1
ATOM 2845 C C . THR A 1 372 ? 37.985 -30.522 -12.523 1.00 16.54 400 THR A C 1
ATOM 2846 O O . THR A 1 372 ? 37.917 -30.233 -13.709 1.00 16.32 400 THR A O 1
ATOM 2850 N N . ASP A 1 373 ? 37.531 -31.679 -12.050 1.00 16.78 401 ASP A N 1
ATOM 2851 C CA . ASP A 1 373 ? 37.085 -32.733 -12.958 1.00 17.21 401 ASP A CA 1
ATOM 2852 C C . ASP A 1 373 ? 35.798 -32.387 -13.701 1.00 17.76 401 ASP A C 1
ATOM 2853 O O . ASP A 1 373 ? 35.498 -32.990 -14.729 1.00 17.62 401 ASP A O 1
ATOM 2858 N N . TYR A 1 374 ? 35.074 -31.399 -13.169 1.00 18.75 402 TYR A N 1
ATOM 2859 C CA . TYR A 1 374 ? 33.768 -30.922 -13.671 1.00 19.39 402 TYR A CA 1
ATOM 2860 C C . TYR A 1 374 ? 33.898 -29.733 -14.637 1.00 20.10 402 TYR A C 1
ATOM 2861 O O . TYR A 1 374 ? 32.882 -29.229 -15.144 1.00 20.39 402 TYR A O 1
ATOM 2870 N N . PHE A 1 375 ? 35.134 -29.264 -14.826 1.00 20.72 403 PHE A N 1
ATOM 2871 C CA . PHE A 1 375 ? 35.471 -28.076 -15.623 1.00 21.46 403 PHE A CA 1
ATOM 2872 C C . PHE A 1 375 ? 36.997 -28.063 -15.828 1.00 21.45 403 PHE A C 1
ATOM 2873 O O . PHE A 1 375 ? 37.747 -27.318 -15.174 1.00 21.08 403 PHE A O 1
ATOM 2881 N N . LYS A 1 376 ? 37.432 -28.924 -16.745 1.00 21.56 404 LYS A N 1
ATOM 2882 C CA . LYS A 1 376 ? 38.814 -29.358 -16.843 1.00 21.64 404 LYS A CA 1
ATOM 2883 C C . LYS A 1 376 ? 39.728 -28.421 -17.589 1.00 21.53 404 LYS A C 1
ATOM 2884 O O . LYS A 1 376 ? 40.900 -28.710 -17.709 1.00 22.66 404 LYS A O 1
ATOM 2890 N N . GLY A 1 377 ? 39.228 -27.327 -18.135 1.00 20.90 405 GLY A N 1
ATOM 2891 C CA . GLY A 1 377 ? 40.120 -26.434 -18.846 1.00 19.76 405 GLY A CA 1
ATOM 2892 C C . GLY A 1 377 ? 40.801 -25.445 -17.929 1.00 19.54 405 GLY A C 1
ATOM 2893 O O . GLY A 1 377 ? 41.775 -24.804 -18.308 1.00 19.78 405 GLY A O 1
ATOM 2894 N N . LYS A 1 378 ? 40.294 -25.301 -16.717 1.00 19.14 406 LYS A N 1
ATOM 2895 C CA . LYS A 1 378 ? 40.831 -24.298 -15.843 1.00 19.17 406 LYS A CA 1
ATOM 2896 C C . LYS A 1 378 ? 41.550 -24.937 -14.668 1.00 19.54 406 LYS A C 1
ATOM 2897 O O . LYS A 1 378 ? 41.136 -25.980 -14.164 1.00 20.31 406 LYS A O 1
ATOM 2903 N N . LEU A 1 379 ? 42.648 -24.311 -14.262 1.00 19.49 407 LEU A N 1
ATOM 2904 C CA . LEU A 1 379 ? 43.361 -24.650 -13.037 1.00 19.45 407 LEU A CA 1
ATOM 2905 C C . LEU A 1 379 ? 42.799 -23.904 -11.805 1.00 19.62 407 LEU A C 1
ATOM 2906 O O . LEU A 1 379 ? 42.575 -22.671 -11.837 1.00 19.49 407 LEU A O 1
ATOM 2911 N N . ALA A 1 380 ? 42.555 -24.646 -10.724 1.00 19.55 408 ALA A N 1
ATOM 2912 C CA . ALA A 1 380 ? 42.153 -24.018 -9.460 1.00 19.29 408 ALA A CA 1
ATOM 2913 C C . ALA A 1 380 ? 43.433 -23.824 -8.642 1.00 19.19 408 ALA A C 1
ATOM 2914 O O . ALA A 1 380 ? 44.019 -24.790 -8.167 1.00 19.65 408 ALA A O 1
ATOM 2916 N N . LEU A 1 381 ? 43.879 -22.573 -8.539 1.00 18.92 409 LEU A N 1
ATOM 2917 C CA . LEU A 1 381 ? 45.204 -22.237 -8.035 1.00 18.82 409 LEU A CA 1
ATOM 2918 C C . LEU A 1 381 ? 45.139 -21.156 -6.968 1.00 19.35 409 LEU A C 1
ATOM 2919 O O . LEU A 1 381 ? 46.128 -20.443 -6.735 1.00 18.96 409 LEU A O 1
ATOM 2924 N N . GLY A 1 382 ? 43.972 -21.039 -6.326 1.00 19.94 410 GLY A N 1
ATOM 2925 C CA . GLY A 1 382 ? 43.783 -20.134 -5.191 1.00 19.92 410 GLY A CA 1
ATOM 2926 C C . GLY A 1 382 ? 43.821 -20.796 -3.821 1.00 20.33 410 GLY A C 1
ATOM 2927 O O . GLY A 1 382 ? 43.916 -22.039 -3.711 1.00 19.86 410 GLY A O 1
ATOM 2928 N N . PRO A 1 383 ? 43.710 -19.970 -2.764 1.00 20.45 411 PRO A N 1
ATOM 2929 C CA . PRO A 1 383 ? 43.749 -20.418 -1.383 1.00 20.91 411 PRO A CA 1
ATOM 2930 C C . PRO A 1 383 ? 42.417 -21.041 -0.975 1.00 21.33 411 PRO A C 1
ATOM 2931 O O . PRO A 1 383 ? 41.437 -20.893 -1.705 1.00 21.04 411 PRO A O 1
ATOM 2935 N N . MET A 1 384 ? 42.394 -21.737 0.172 1.00 21.73 412 MET A N 1
ATOM 2936 C CA . MET A 1 384 ? 41.145 -22.059 0.861 1.00 21.76 412 MET A CA 1
ATOM 2937 C C . MET A 1 384 ? 40.394 -20.753 1.054 1.00 21.90 412 MET A C 1
ATOM 2938 O O . MET A 1 384 ? 40.989 -19.773 1.506 1.00 22.35 412 MET A O 1
ATOM 2943 N N . HIS A 1 385 ? 39.104 -20.737 0.725 1.00 21.93 413 HIS A N 1
ATOM 2944 C CA . HIS A 1 385 ? 38.319 -19.498 0.686 1.00 22.08 413 HIS A CA 1
ATOM 2945 C C . HIS A 1 385 ? 36.833 -19.771 0.936 1.00 22.68 413 HIS A C 1
ATOM 2946 O O . HIS A 1 385 ? 36.245 -20.705 0.370 1.00 22.13 413 HIS A O 1
ATOM 2953 N N . GLY A 1 386 ? 36.229 -18.946 1.792 1.00 23.06 414 GLY A N 1
ATOM 2954 C CA . GLY A 1 386 ? 34.820 -19.093 2.111 1.00 23.12 414 GLY A CA 1
ATOM 2955 C C . GLY A 1 386 ? 34.546 -20.091 3.218 1.00 23.26 414 GLY A C 1
ATOM 2956 O O . GLY A 1 386 ? 33.386 -20.399 3.491 1.00 23.34 414 GLY A O 1
ATOM 2957 N N . LEU A 1 387 ? 35.606 -20.603 3.843 1.00 23.19 415 LEU A N 1
ATOM 2958 C CA . LEU A 1 387 ? 35.479 -21.538 4.952 1.00 23.51 415 LEU A CA 1
ATOM 2959 C C . LEU A 1 387 ? 35.538 -20.769 6.259 1.00 24.11 415 LEU A C 1
ATOM 2960 O O . LEU A 1 387 ? 36.519 -20.065 6.528 1.00 23.99 415 LEU A O 1
ATOM 2965 N N . ASP A 1 388 ? 34.493 -20.904 7.073 1.00 24.64 416 ASP A N 1
ATOM 2966 C CA . ASP A 1 388 ? 34.418 -20.173 8.330 1.00 25.59 416 ASP A CA 1
ATOM 2967 C C . ASP A 1 388 ? 35.587 -20.463 9.274 1.00 25.62 416 ASP A C 1
ATOM 2968 O O . ASP A 1 388 ? 36.027 -21.608 9.414 1.00 25.57 416 ASP A O 1
ATOM 2973 N N . LYS A 1 389 ? 36.078 -19.429 9.942 1.00 25.52 417 LYS A N 1
ATOM 2974 C CA . LYS A 1 389 ? 37.257 -19.600 10.797 1.00 25.46 417 LYS A CA 1
ATOM 2975 C C . LYS A 1 389 ? 36.949 -20.172 12.179 1.00 25.61 417 LYS A C 1
ATOM 2976 O O . LYS A 1 389 ? 37.865 -20.504 12.940 1.00 25.63 417 LYS A O 1
ATOM 2982 N N . GLY A 1 390 ? 35.663 -20.292 12.493 1.00 25.65 418 GLY A N 1
ATOM 2983 C CA . GLY A 1 390 ? 35.245 -20.956 13.704 1.00 26.18 418 GLY A CA 1
ATOM 2984 C C . GLY A 1 390 ? 34.701 -22.335 13.397 1.00 27.05 418 GLY A C 1
ATOM 2985 O O . GLY A 1 390 ? 34.016 -22.936 14.225 1.00 27.42 418 GLY A O 1
ATOM 2986 N N . LEU A 1 391 ? 35.011 -22.852 12.208 1.00 27.74 419 LEU A N 1
ATOM 2987 C CA . LEU A 1 391 ? 34.436 -24.120 11.750 1.00 27.92 419 LEU A CA 1
ATOM 2988 C C . LEU A 1 391 ? 34.787 -25.295 12.636 1.00 28.07 419 LEU A C 1
ATOM 2989 O O . LEU A 1 391 ? 34.023 -26.266 12.696 1.00 28.10 419 LEU A O 1
ATOM 2994 N N . ASN A 1 392 ? 35.933 -25.205 13.319 1.00 28.33 420 ASN A N 1
ATOM 2995 C CA . ASN A 1 392 ? 36.381 -26.256 14.241 1.00 28.95 420 ASN A CA 1
ATOM 2996 C C . ASN A 1 392 ? 35.399 -26.613 15.379 1.00 29.64 420 ASN A C 1
ATOM 2997 O O . ASN A 1 392 ? 35.565 -27.637 16.047 1.00 30.01 420 ASN A O 1
ATOM 3002 N N . GLN A 1 393 ? 34.382 -25.772 15.588 1.00 29.95 421 GLN A N 1
ATOM 3003 C CA . GLN A 1 393 ? 33.350 -26.024 16.585 1.00 30.00 421 GLN A CA 1
ATOM 3004 C C . GLN A 1 393 ? 32.487 -27.234 16.200 1.00 29.66 421 GLN A C 1
ATOM 3005 O O . GLN A 1 393 ? 32.033 -27.979 17.082 1.00 29.54 421 GLN A O 1
ATOM 3011 N N . TYR A 1 394 ? 32.278 -27.441 14.899 1.00 29.04 422 TYR A N 1
ATOM 3012 C CA . TYR A 1 394 ? 31.449 -28.570 14.439 1.00 29.17 422 TYR A CA 1
ATOM 3013 C C . TYR A 1 394 ? 32.167 -29.551 13.515 1.00 28.62 422 TYR A C 1
ATOM 3014 O O . TYR A 1 394 ? 31.589 -30.547 13.114 1.00 28.36 422 TYR A O 1
ATOM 3023 N N . VAL A 1 395 ? 33.420 -29.251 13.177 1.00 28.46 423 VAL A N 1
ATOM 3024 C CA . VAL A 1 395 ? 34.244 -30.078 12.276 1.00 27.90 423 VAL A CA 1
ATOM 3025 C C . VAL A 1 395 ? 35.531 -30.506 12.991 1.00 27.70 423 VAL A C 1
ATOM 3026 O O . VAL A 1 395 ? 36.207 -29.676 13.610 1.00 27.73 423 VAL A O 1
ATOM 3030 N N . ASP A 1 396 ? 35.857 -31.797 12.935 1.00 27.46 424 ASP A N 1
ATOM 3031 C CA . ASP A 1 396 ? 37.125 -32.281 13.496 1.00 27.59 424 ASP A CA 1
ATOM 3032 C C . ASP A 1 396 ? 38.020 -33.053 12.495 1.00 27.09 424 ASP A C 1
ATOM 3033 O O . ASP A 1 396 ? 39.041 -33.642 12.857 1.00 27.15 424 ASP A O 1
ATOM 3038 N N . PHE A 1 397 ? 37.637 -33.002 11.229 1.00 26.63 425 PHE A N 1
ATOM 3039 C CA . PHE A 1 397 ? 38.233 -33.800 10.180 1.00 26.16 425 PHE A CA 1
ATOM 3040 C C . PHE A 1 397 ? 38.067 -32.966 8.910 1.00 26.07 425 PHE A C 1
ATOM 3041 O O . PHE A 1 397 ? 36.933 -32.676 8.501 1.00 26.42 425 PHE A O 1
ATOM 3049 N N . PHE A 1 398 ? 39.179 -32.548 8.303 1.00 25.20 426 PHE A N 1
ATOM 3050 C CA . PHE A 1 398 ? 39.112 -31.685 7.136 1.00 24.20 426 PHE A CA 1
ATOM 3051 C C . PHE A 1 398 ? 40.026 -32.155 6.013 1.00 24.35 426 PHE A C 1
ATOM 3052 O O . PHE A 1 398 ? 41.250 -32.236 6.196 1.00 24.83 426 PHE A O 1
ATOM 3060 N N . THR A 1 399 ? 39.446 -32.453 4.847 1.00 23.63 427 THR A N 1
ATOM 3061 C CA . THR A 1 399 ? 40.242 -32.883 3.692 1.00 22.79 427 THR A CA 1
ATOM 3062 C C . THR A 1 399 ? 39.778 -32.188 2.436 1.00 22.34 427 THR A C 1
ATOM 3063 O O . THR A 1 399 ? 38.598 -31.920 2.311 1.00 22.99 427 THR A O 1
ATOM 3067 N N . VAL A 1 400 ? 40.697 -31.907 1.514 1.00 21.44 428 VAL A N 1
ATOM 3068 C CA . VAL A 1 400 ? 40.361 -31.309 0.231 1.00 20.76 428 VAL A CA 1
ATOM 3069 C C . VAL A 1 400 ? 40.483 -32.334 -0.885 1.00 20.84 428 VAL A C 1
ATOM 3070 O O . VAL A 1 400 ? 41.265 -33.284 -0.795 1.00 20.86 428 VAL A O 1
ATOM 3074 N N . ASN A 1 401 ? 39.693 -32.141 -1.936 1.00 20.67 429 ASN A N 1
ATOM 3075 C CA . ASN A 1 401 ? 39.718 -32.995 -3.113 1.00 19.90 429 ASN A CA 1
ATOM 3076 C C . ASN A 1 401 ? 40.506 -32.212 -4.169 1.00 20.31 429 ASN A C 1
ATOM 3077 O O . ASN A 1 401 ? 40.057 -31.158 -4.620 1.00 20.43 429 ASN A O 1
ATOM 3082 N N . PRO A 1 402 ? 41.713 -32.700 -4.530 1.00 20.29 430 PRO A N 1
ATOM 3083 C CA . PRO A 1 402 ? 42.667 -31.981 -5.367 1.00 20.28 430 PRO A CA 1
ATOM 3084 C C . PRO A 1 402 ? 42.408 -32.172 -6.874 1.00 20.33 430 PRO A C 1
ATOM 3085 O O . PRO A 1 402 ? 41.503 -32.910 -7.242 1.00 20.70 430 PRO A O 1
ATOM 3089 N N . MET A 1 403 ? 43.191 -31.514 -7.729 1.00 20.05 431 MET A N 1
ATOM 3090 C CA . MET A 1 403 ? 43.028 -31.661 -9.167 1.00 20.15 431 MET A CA 1
ATOM 3091 C C . MET A 1 403 ? 43.716 -32.915 -9.642 1.00 20.77 431 MET A C 1
ATOM 3092 O O . MET A 1 403 ? 44.630 -33.414 -8.988 1.00 20.44 431 MET A O 1
ATOM 3097 N N . GLU A 1 404 ? 43.334 -33.401 -10.814 1.00 21.77 432 GLU A N 1
ATOM 3098 C CA . GLU A 1 404 ? 44.077 -34.520 -11.382 1.00 23.45 432 GLU A CA 1
ATOM 3099 C C . GLU A 1 404 ? 45.561 -34.156 -11.597 1.00 23.76 432 GLU A C 1
ATOM 3100 O O . GLU A 1 404 ? 46.367 -35.054 -11.866 1.00 24.95 432 GLU A O 1
ATOM 3106 N N . HIS A 1 405 ? 45.891 -32.857 -11.434 1.00 23.35 433 HIS A N 1
ATOM 3107 C CA . HIS A 1 405 ? 47.250 -32.253 -11.548 1.00 22.08 433 HIS A CA 1
ATOM 3108 C C . HIS A 1 405 ? 47.953 -32.103 -10.207 1.00 21.25 433 HIS A C 1
ATOM 3109 O O . HIS A 1 405 ? 47.788 -31.095 -9.511 1.00 21.08 433 HIS A O 1
ATOM 3116 N N . ALA A 1 406 ? 48.763 -33.090 -9.859 1.00 20.28 434 ALA A N 1
ATOM 3117 C CA . ALA A 1 406 ? 49.291 -33.179 -8.522 1.00 19.47 434 ALA A CA 1
ATOM 3118 C C . ALA A 1 406 ? 50.174 -32.027 -8.197 1.00 19.40 434 ALA A C 1
ATOM 3119 O O . ALA A 1 406 ? 50.179 -31.545 -7.059 1.00 20.21 434 ALA A O 1
ATOM 3121 N N . GLU A 1 407 ? 50.926 -31.556 -9.179 1.00 19.23 435 GLU A N 1
ATOM 3122 C CA . GLU A 1 407 ? 51.924 -30.536 -8.872 1.00 19.14 435 GLU A CA 1
ATOM 3123 C C . GLU A 1 407 ? 51.320 -29.171 -8.540 1.00 19.02 435 GLU A C 1
ATOM 3124 O O . GLU A 1 407 ? 51.716 -28.527 -7.553 1.00 19.11 435 GLU A O 1
ATOM 3130 N N . LEU A 1 408 ? 50.362 -28.731 -9.353 1.00 18.56 436 LEU A N 1
ATOM 3131 C CA . LEU A 1 408 ? 49.770 -27.436 -9.128 1.00 18.21 436 LEU A CA 1
ATOM 3132 C C . LEU A 1 408 ? 48.690 -27.453 -8.045 1.00 18.28 436 LEU A C 1
ATOM 3133 O O . LEU A 1 408 ? 48.357 -26.399 -7.496 1.00 18.42 436 LEU A O 1
ATOM 3138 N N . SER A 1 409 ? 48.159 -28.639 -7.728 1.00 17.78 437 SER A N 1
ATOM 3139 C CA . SER A 1 409 ? 47.353 -28.821 -6.530 1.00 17.07 437 SER A CA 1
ATOM 3140 C C . SER A 1 409 ? 48.120 -28.361 -5.282 1.00 17.18 437 SER A C 1
ATOM 3141 O O . SER A 1 409 ? 47.528 -27.979 -4.273 1.00 17.40 437 SER A O 1
ATOM 3144 N N . LYS A 1 410 ? 49.443 -28.414 -5.324 1.00 17.07 438 LYS A N 1
ATOM 3145 C CA . LYS A 1 410 ? 50.211 -28.070 -4.132 1.00 17.00 438 LYS A CA 1
ATOM 3146 C C . LYS A 1 410 ? 49.936 -26.663 -3.599 1.00 17.68 438 LYS A C 1
ATOM 3147 O O . LYS A 1 410 ? 49.925 -26.460 -2.378 1.00 18.37 438 LYS A O 1
ATOM 3153 N N . ILE A 1 411 ? 49.687 -25.698 -4.492 1.00 17.83 439 ILE A N 1
ATOM 3154 C CA . ILE A 1 411 ? 49.436 -24.315 -4.060 1.00 17.64 439 ILE A CA 1
ATOM 3155 C C . ILE A 1 411 ? 48.236 -24.238 -3.125 1.00 17.90 439 ILE A C 1
ATOM 3156 O O . ILE A 1 411 ? 48.334 -23.709 -2.033 1.00 18.17 439 ILE A O 1
ATOM 3161 N N . SER A 1 412 ? 47.125 -24.804 -3.563 1.00 18.20 440 SER A N 1
ATOM 3162 C CA . SER A 1 412 ? 45.888 -24.786 -2.808 1.00 19.15 440 SER A CA 1
ATOM 3163 C C . SER A 1 412 ? 45.995 -25.545 -1.473 1.00 18.77 440 SER A C 1
ATOM 3164 O O . SER A 1 412 ? 45.547 -25.054 -0.429 1.00 18.45 440 SER A O 1
ATOM 3167 N N . ILE A 1 413 ? 46.594 -26.737 -1.539 1.00 18.76 441 ILE A N 1
ATOM 3168 C CA . ILE A 1 413 ? 46.770 -27.663 -0.405 1.00 18.48 441 ILE A CA 1
ATOM 3169 C C . ILE A 1 413 ? 47.666 -27.025 0.642 1.00 18.90 441 ILE A C 1
ATOM 3170 O O . ILE A 1 413 ? 47.431 -27.152 1.840 1.00 18.98 441 ILE A O 1
ATOM 3175 N N . HIS A 1 414 ? 48.699 -26.330 0.177 1.00 19.02 442 HIS A N 1
ATOM 3176 C CA . HIS A 1 414 ? 49.570 -25.563 1.059 1.00 19.00 442 HIS A CA 1
ATOM 3177 C C . HIS A 1 414 ? 48.757 -24.671 2.007 1.00 19.36 442 HIS A C 1
ATOM 3178 O O . HIS A 1 414 ? 49.083 -24.591 3.200 1.00 19.23 442 HIS A O 1
ATOM 3185 N N . THR A 1 415 ? 47.717 -24.012 1.472 1.00 19.45 443 THR A N 1
ATOM 3186 C CA . THR A 1 415 ? 46.863 -23.114 2.260 1.00 19.90 443 THR A CA 1
ATOM 3187 C C . THR A 1 415 ? 45.903 -23.924 3.130 1.00 20.42 443 THR A C 1
ATOM 3188 O O . THR A 1 415 ? 45.500 -23.464 4.205 1.00 20.31 443 THR A O 1
ATOM 3192 N N . ALA A 1 416 ? 45.539 -25.118 2.651 1.00 20.68 444 ALA A N 1
ATOM 3193 C CA . ALA A 1 416 ? 44.791 -26.084 3.456 1.00 21.16 444 ALA A CA 1
ATOM 3194 C C . ALA A 1 416 ? 45.560 -26.434 4.724 1.00 21.49 444 ALA A C 1
ATOM 3195 O O . ALA A 1 416 ? 44.972 -26.535 5.795 1.00 22.30 444 ALA A O 1
ATOM 3197 N N . ALA A 1 417 ? 46.871 -26.628 4.608 1.00 21.42 445 ALA A N 1
ATOM 3198 C CA . ALA A 1 417 ? 47.678 -26.975 5.773 1.00 21.15 445 ALA A CA 1
ATOM 3199 C C . ALA A 1 417 ? 47.559 -25.874 6.807 1.00 21.20 445 ALA A C 1
ATOM 3200 O O . ALA A 1 417 ? 47.506 -26.148 8.006 1.00 21.47 445 ALA A O 1
ATOM 3202 N N . ASP A 1 418 ? 47.512 -24.629 6.337 1.00 21.00 446 ASP A N 1
ATOM 3203 C CA . ASP A 1 418 ? 47.498 -23.493 7.236 1.00 21.01 446 ASP A CA 1
ATOM 3204 C C . ASP A 1 418 ? 46.130 -23.293 7.857 1.00 20.55 446 ASP A C 1
ATOM 3205 O O . ASP A 1 418 ? 46.034 -22.946 9.031 1.00 20.55 446 ASP A O 1
ATOM 3210 N N . TYR A 1 419 ? 45.082 -23.520 7.070 1.00 20.26 447 TYR A N 1
ATOM 3211 C CA . TYR A 1 419 ? 43.734 -23.272 7.531 1.00 19.75 447 TYR A CA 1
ATOM 3212 C C . TYR A 1 419 ? 43.364 -24.263 8.626 1.00 19.78 447 TYR A C 1
ATOM 3213 O O . TYR A 1 419 ? 42.818 -23.858 9.645 1.00 20.23 447 TYR A O 1
ATOM 3222 N N . SER A 1 420 ? 43.697 -25.537 8.441 1.00 19.34 448 SER A N 1
ATOM 3223 C CA . SER A 1 420 ? 43.277 -26.596 9.366 1.00 19.53 448 SER A CA 1
ATOM 3224 C C . SER A 1 420 ? 44.182 -26.750 10.601 1.00 19.65 448 SER A C 1
ATOM 3225 O O . SER A 1 420 ? 43.774 -27.237 11.658 1.00 19.18 448 SER A O 1
ATOM 3228 N N . TRP A 1 421 ? 45.416 -26.313 10.470 1.00 20.29 449 TRP A N 1
ATOM 3229 C CA . TRP A 1 421 ? 46.301 -26.295 11.608 1.00 20.90 449 TRP A CA 1
ATOM 3230 C C . TRP A 1 421 ? 46.026 -25.098 12.506 1.00 22.03 449 TRP A C 1
ATOM 3231 O O . TRP A 1 421 ? 45.804 -25.272 13.703 1.00 23.40 449 TRP A O 1
ATOM 3242 N N . ASN A 1 422 ? 46.060 -23.890 11.952 1.00 22.31 450 ASN A N 1
ATOM 3243 C CA . ASN A 1 422 ? 45.881 -22.689 12.761 1.00 22.78 450 ASN A CA 1
ATOM 3244 C C . ASN A 1 422 ? 44.729 -21.888 12.175 1.00 22.98 450 ASN A C 1
ATOM 3245 O O . ASN A 1 422 ? 44.933 -20.937 11.416 1.00 22.74 450 ASN A O 1
ATOM 3250 N N . MET A 1 423 ? 43.518 -22.276 12.552 1.00 23.36 451 MET A N 1
ATOM 3251 C CA . MET A 1 423 ? 42.316 -21.808 11.874 1.00 24.00 451 MET A CA 1
ATOM 3252 C C . MET A 1 423 ? 41.946 -20.359 12.115 1.00 24.53 451 MET A C 1
ATOM 3253 O O . MET A 1 423 ? 41.682 -19.648 11.158 1.00 24.98 451 MET A O 1
ATOM 3258 N N . ASP A 1 424 ? 41.897 -19.925 13.374 1.00 25.31 452 ASP A N 1
ATOM 3259 C CA . ASP A 1 424 ? 41.445 -18.556 13.703 1.00 25.90 452 ASP A CA 1
ATOM 3260 C C . ASP A 1 424 ? 42.442 -17.501 13.209 1.00 25.29 452 ASP A C 1
ATOM 3261 O O . ASP A 1 424 ? 42.082 -16.368 12.967 1.00 25.20 452 ASP A O 1
ATOM 3266 N N . ASN A 1 425 ? 43.692 -17.893 13.032 1.00 25.01 453 ASN A N 1
ATOM 3267 C CA . ASN A 1 425 ? 44.694 -17.007 12.483 1.00 25.05 453 ASN A CA 1
ATOM 3268 C C . ASN A 1 425 ? 44.745 -16.956 10.929 1.00 25.36 453 ASN A C 1
ATOM 3269 O O . ASN A 1 425 ? 45.415 -16.095 10.347 1.00 25.08 453 ASN A O 1
ATOM 3274 N N . TYR A 1 426 ? 44.025 -17.859 10.262 1.00 25.69 454 TYR A N 1
ATOM 3275 C CA . TYR A 1 426 ? 44.111 -18.007 8.807 1.00 26.22 454 TYR A CA 1
ATOM 3276 C C . TYR A 1 426 ? 43.697 -16.753 7.995 1.00 27.35 454 TYR A C 1
ATOM 3277 O O . TYR A 1 426 ? 42.572 -16.240 8.112 1.00 27.55 454 TYR A O 1
ATOM 3286 N N . ASP A 1 427 ? 44.614 -16.293 7.148 1.00 28.12 455 ASP A N 1
ATOM 3287 C CA . ASP A 1 427 ? 44.403 -15.125 6.303 1.00 28.78 455 ASP A CA 1
ATOM 3288 C C . ASP A 1 427 ? 44.645 -15.572 4.871 1.00 28.68 455 ASP A C 1
ATOM 3289 O O . ASP A 1 427 ? 45.807 -15.722 4.487 1.00 28.42 455 ASP A O 1
ATOM 3294 N N . TYR A 1 428 ? 43.572 -15.778 4.088 1.00 28.81 456 TYR A N 1
ATOM 3295 C CA . TYR A 1 428 ? 43.673 -16.424 2.754 1.00 29.02 456 TYR A CA 1
ATOM 3296 C C . TYR A 1 428 ? 44.671 -15.768 1.790 1.00 29.25 456 TYR A C 1
ATOM 3297 O O . TYR A 1 428 ? 45.401 -16.451 1.094 1.00 29.35 456 TYR A O 1
ATOM 3306 N N . ASP A 1 429 ? 44.701 -14.444 1.749 1.00 29.85 457 ASP A N 1
ATOM 3307 C CA . ASP A 1 429 ? 45.627 -13.746 0.877 1.00 30.47 457 ASP A CA 1
ATOM 3308 C C . ASP A 1 429 ? 47.074 -13.900 1.343 1.00 30.67 457 ASP A C 1
ATOM 3309 O O . ASP A 1 429 ? 47.959 -14.072 0.505 1.00 31.16 457 ASP A O 1
ATOM 3314 N N . LYS A 1 430 ? 47.327 -13.824 2.656 1.00 30.40 458 LYS A N 1
ATOM 3315 C CA . LYS A 1 430 ? 48.685 -14.010 3.178 1.00 30.22 458 LYS A CA 1
ATOM 3316 C C . LYS A 1 430 ? 49.164 -15.429 2.938 1.00 29.16 458 LYS A C 1
ATOM 3317 O O . LYS A 1 430 ? 50.302 -15.633 2.521 1.00 29.30 458 LYS A O 1
ATOM 3323 N N . ALA A 1 431 ? 48.270 -16.394 3.171 1.00 27.99 459 ALA A N 1
ATOM 3324 C CA . ALA A 1 431 ? 48.539 -17.826 3.004 1.00 26.40 459 ALA A CA 1
ATOM 3325 C C . ALA A 1 431 ? 48.744 -18.185 1.539 1.00 25.59 459 ALA A C 1
ATOM 3326 O O . ALA A 1 431 ? 49.488 -19.107 1.210 1.00 25.37 459 ALA A O 1
ATOM 3328 N N . TRP A 1 432 ? 48.075 -17.451 0.665 1.00 24.96 460 TRP A N 1
ATOM 3329 C CA . TRP A 1 432 ? 48.216 -17.652 -0.767 1.00 24.50 460 TRP A CA 1
ATOM 3330 C C . TRP A 1 432 ? 49.590 -17.178 -1.238 1.00 23.93 460 TRP A C 1
ATOM 3331 O O . TRP A 1 432 ? 50.248 -17.857 -2.030 1.00 24.06 460 TRP A O 1
ATOM 3342 N N . ASN A 1 433 ? 50.023 -16.027 -0.736 1.00 23.25 461 ASN A N 1
ATOM 3343 C CA . ASN A 1 433 ? 51.318 -15.472 -1.112 1.00 22.98 461 ASN A CA 1
ATOM 3344 C C . ASN A 1 433 ? 52.454 -16.302 -0.541 1.00 22.88 461 ASN A C 1
ATOM 3345 O O . ASN A 1 433 ? 53.543 -16.360 -1.113 1.00 22.63 461 ASN A O 1
ATOM 3350 N N . ARG A 1 434 ? 52.178 -16.947 0.589 1.00 22.35 462 ARG A N 1
ATOM 3351 C CA . ARG A 1 434 ? 53.160 -17.749 1.260 1.00 22.02 462 ARG A CA 1
ATOM 3352 C C . ARG A 1 434 ? 53.366 -19.021 0.477 1.00 21.61 462 ARG A C 1
ATOM 3353 O O . ARG A 1 434 ? 54.506 -19.373 0.183 1.00 21.93 462 ARG A O 1
ATOM 3361 N N . ALA A 1 435 ? 52.267 -19.690 0.127 1.00 21.02 463 ALA A N 1
ATOM 3362 C CA . ALA A 1 435 ? 52.299 -20.915 -0.656 1.00 20.65 463 ALA A CA 1
ATOM 3363 C C . ALA A 1 435 ? 53.218 -20.742 -1.847 1.00 21.43 463 ALA A C 1
ATOM 3364 O O . ALA A 1 435 ? 54.151 -21.534 -2.035 1.00 21.63 463 ALA A O 1
ATOM 3366 N N . ILE A 1 436 ? 52.972 -19.699 -2.642 1.00 21.57 464 ILE A N 1
ATOM 3367 C CA . ILE A 1 436 ? 53.702 -19.499 -3.883 1.00 21.52 464 ILE A CA 1
ATOM 3368 C C . ILE A 1 436 ? 55.129 -19.074 -3.600 1.00 22.10 464 ILE A C 1
ATOM 3369 O O . ILE A 1 436 ? 56.034 -19.494 -4.304 1.00 22.70 464 ILE A O 1
ATOM 3374 N N . ASP A 1 437 ? 55.335 -18.275 -2.552 1.00 22.66 465 ASP A N 1
ATOM 3375 C CA . ASP A 1 437 ? 56.680 -17.897 -2.107 1.00 23.23 465 ASP A CA 1
ATOM 3376 C C . ASP A 1 437 ? 57.513 -19.113 -1.743 1.00 22.75 465 ASP A C 1
ATOM 3377 O O . ASP A 1 437 ? 58.690 -19.193 -2.079 1.00 22.95 465 ASP A O 1
ATOM 3382 N N . MET A 1 438 ? 56.894 -20.054 -1.044 1.00 22.48 466 MET A N 1
ATOM 3383 C CA . MET A 1 438 ? 57.585 -21.228 -0.544 1.00 22.26 466 MET A CA 1
ATOM 3384 C C . MET A 1 438 ? 57.843 -22.273 -1.635 1.00 22.15 466 MET A C 1
ATOM 3385 O O . MET A 1 438 ? 58.936 -22.831 -1.714 1.00 21.89 466 MET A O 1
ATOM 3390 N N . LEU A 1 439 ? 56.846 -22.479 -2.494 1.00 22.15 467 LEU A N 1
ATOM 3391 C CA . LEU A 1 439 ? 56.909 -23.428 -3.614 1.00 22.47 467 LEU A CA 1
ATOM 3392 C C . LEU A 1 439 ? 57.692 -23.001 -4.868 1.00 22.80 467 LEU A C 1
ATOM 3393 O O . LEU A 1 439 ? 58.284 -23.863 -5.512 1.00 22.40 467 LEU A O 1
ATOM 3398 N N . TYR A 1 440 ? 57.685 -21.707 -5.224 1.00 23.28 468 TYR A N 1
ATOM 3399 C CA . TYR A 1 440 ? 58.262 -21.273 -6.510 1.00 23.92 468 TYR A CA 1
ATOM 3400 C C . TYR A 1 440 ? 59.584 -20.540 -6.480 1.00 25.23 468 TYR A C 1
ATOM 3401 O O . TYR A 1 440 ? 60.198 -20.373 -7.539 1.00 25.95 468 TYR A O 1
ATOM 3410 N N . GLY A 1 441 ? 60.020 -20.089 -5.301 1.00 26.10 469 GLY A N 1
ATOM 3411 C CA . GLY A 1 441 ? 61.349 -19.492 -5.134 1.00 26.95 469 GLY A CA 1
ATOM 3412 C C . GLY A 1 441 ? 61.603 -18.240 -5.958 1.00 27.86 469 GLY A C 1
ATOM 3413 O O . GLY A 1 441 ? 60.907 -17.232 -5.774 1.00 28.11 469 GLY A O 1
ATOM 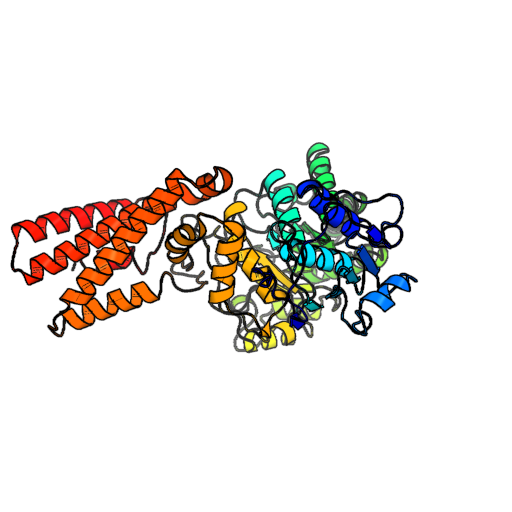3414 N N . ASP A 1 442 ? 62.600 -18.311 -6.857 1.00 28.28 470 ASP A N 1
ATOM 3415 C CA . ASP A 1 442 ? 62.957 -17.222 -7.783 1.00 28.91 470 ASP A CA 1
ATOM 3416 C C . ASP A 1 442 ? 61.788 -16.790 -8.679 1.00 28.19 470 ASP A C 1
ATOM 3417 O O . ASP A 1 442 ? 61.733 -15.639 -9.136 1.00 27.81 470 ASP A O 1
ATOM 3422 N N . LEU A 1 443 ? 60.863 -17.721 -8.932 1.00 27.37 471 LEU A N 1
ATOM 3423 C CA . LEU A 1 443 ? 59.774 -17.513 -9.897 1.00 26.78 471 LEU A CA 1
ATOM 3424 C C . LEU A 1 443 ? 58.437 -17.145 -9.259 1.00 26.80 471 LEU A C 1
ATOM 3425 O O . LEU A 1 443 ? 57.431 -17.048 -9.954 1.00 26.92 471 LEU A O 1
ATOM 3430 N N . ALA A 1 444 ? 58.434 -16.921 -7.947 1.00 26.71 472 ALA A N 1
ATOM 3431 C CA . ALA A 1 444 ? 57.199 -16.740 -7.196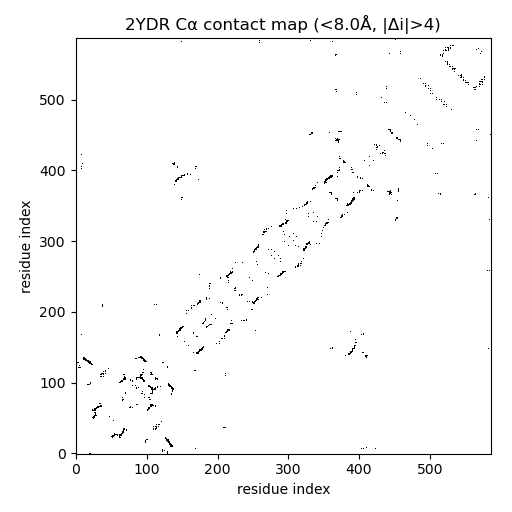 1.00 26.69 472 ALA A CA 1
ATOM 3432 C C . ALA A 1 444 ? 56.412 -15.497 -7.616 1.00 26.99 472 ALA A C 1
ATOM 3433 O O . ALA A 1 444 ? 55.176 -15.539 -7.721 1.00 26.44 472 ALA A O 1
ATOM 3435 N N . GLU A 1 445 ? 57.129 -14.397 -7.846 1.00 27.54 473 GLU A N 1
ATOM 3436 C CA . GLU A 1 445 ? 56.491 -13.153 -8.248 1.00 28.23 473 GLU A CA 1
ATOM 3437 C C . GLU A 1 445 ? 55.702 -13.350 -9.544 1.00 27.33 473 GLU A C 1
ATOM 3438 O O . GLU A 1 445 ? 54.513 -13.031 -9.602 1.00 27.14 473 GLU A O 1
ATOM 3444 N N . ASP A 1 446 ? 56.342 -13.932 -10.553 1.00 26.39 474 ASP A N 1
ATOM 3445 C CA . ASP A 1 446 ? 55.670 -14.213 -11.816 1.00 25.78 474 ASP A CA 1
ATOM 3446 C C . ASP A 1 446 ? 54.576 -15.246 -11.702 1.00 24.95 474 ASP A C 1
ATOM 3447 O O . ASP A 1 446 ? 53.516 -15.116 -12.324 1.00 24.72 474 ASP A O 1
ATOM 3452 N N . MET A 1 447 ? 54.824 -16.268 -10.893 1.00 23.99 475 MET A N 1
ATOM 3453 C CA . MET A 1 447 ? 53.828 -17.285 -10.672 1.00 23.17 475 MET A CA 1
ATOM 3454 C C . MET A 1 447 ? 52.587 -16.673 -10.026 1.00 22.42 475 MET A C 1
ATOM 3455 O O . MET A 1 447 ? 51.478 -17.049 -10.368 1.00 22.74 475 MET A O 1
ATOM 3460 N N . LYS A 1 448 ? 52.760 -15.712 -9.125 1.00 21.42 476 LYS A N 1
ATOM 3461 C CA . LYS A 1 448 ? 51.611 -15.041 -8.539 1.00 20.48 476 LYS A CA 1
ATOM 3462 C C . LYS A 1 448 ? 50.810 -14.314 -9.609 1.00 20.43 476 LYS A C 1
ATOM 3463 O O . LYS A 1 448 ? 49.580 -14.429 -9.659 1.00 20.69 476 LYS A O 1
ATOM 3469 N N . VAL A 1 449 ? 51.499 -13.580 -10.480 1.00 19.82 477 VAL A N 1
ATOM 3470 C CA . VAL A 1 449 ? 50.823 -12.850 -11.555 1.00 18.70 477 VAL A CA 1
ATOM 3471 C C . VAL A 1 449 ? 49.892 -13.764 -12.350 1.00 18.32 477 VAL A C 1
ATOM 3472 O O . VAL A 1 449 ? 48.745 -13.394 -12.602 1.00 18.65 477 VAL A O 1
ATOM 3476 N N . PHE A 1 450 ? 50.379 -14.951 -12.720 1.00 17.15 478 PHE A N 1
ATOM 3477 C CA . PHE A 1 450 ? 49.610 -15.910 -13.519 1.00 16.27 478 PHE A CA 1
ATOM 3478 C C . PHE A 1 450 ? 48.493 -16.567 -12.688 1.00 16.65 478 PHE A C 1
ATOM 3479 O O . PHE A 1 450 ? 47.308 -16.405 -12.997 1.00 16.11 478 PHE A O 1
ATOM 3487 N N . ALA A 1 451 ? 48.895 -17.289 -11.639 1.00 16.81 479 ALA A N 1
ATOM 3488 C CA . ALA A 1 451 ? 47.993 -17.899 -10.659 1.00 17.44 479 ALA A CA 1
ATOM 3489 C C . ALA A 1 451 ? 46.856 -16.984 -10.207 1.00 17.85 479 ALA A C 1
ATOM 3490 O O . ALA A 1 451 ? 45.741 -17.446 -10.029 1.00 18.04 479 ALA A O 1
ATOM 3492 N N . ASN A 1 452 ? 47.148 -15.698 -10.017 1.00 18.21 480 ASN A N 1
ATOM 3493 C CA . ASN A 1 452 ? 46.158 -14.711 -9.600 1.00 18.65 480 ASN A CA 1
ATOM 3494 C C . ASN A 1 452 ? 44.904 -14.680 -10.471 1.00 18.29 480 ASN A C 1
ATOM 3495 O O . ASN A 1 452 ? 43.828 -14.326 -9.981 1.00 17.89 480 ASN A O 1
ATOM 3500 N N . HIS A 1 453 ? 45.059 -15.069 -11.745 1.00 18.08 481 HIS A N 1
ATOM 3501 C CA . HIS A 1 453 ? 43.976 -15.094 -12.750 1.00 17.68 481 HIS A CA 1
ATOM 3502 C C . HIS A 1 453 ? 43.255 -16.421 -12.831 1.00 18.22 481 HIS A C 1
ATOM 3503 O O . HIS A 1 453 ? 42.407 -16.635 -13.707 1.00 18.32 481 HIS A O 1
ATOM 3510 N N . SER A 1 454 ? 43.607 -17.332 -11.938 1.00 18.94 482 SER A N 1
ATOM 3511 C CA . SER A 1 454 ? 43.154 -18.699 -12.064 1.00 19.79 482 SER A CA 1
ATOM 3512 C C . SER A 1 454 ? 42.733 -19.295 -10.720 1.00 20.29 482 SER A C 1
ATOM 3513 O O . SER A 1 454 ? 43.120 -20.404 -10.361 1.00 20.07 482 SER A O 1
ATOM 3516 N N . THR A 1 455 ? 41.913 -18.544 -9.995 1.00 21.03 483 THR A N 1
ATOM 3517 C CA . THR A 1 455 ? 41.513 -18.922 -8.646 1.00 22.02 483 THR A CA 1
ATOM 3518 C C . THR A 1 455 ? 40.012 -19.210 -8.552 1.00 22.44 483 THR A C 1
ATOM 3519 O O . THR A 1 455 ? 39.593 -20.009 -7.732 1.00 22.88 483 THR A O 1
ATOM 3523 N N . ARG A 1 456 ? 39.209 -18.605 -9.420 1.00 23.13 484 ARG A N 1
ATOM 3524 C CA . ARG A 1 456 ? 37.757 -18.788 -9.375 1.00 23.70 484 ARG A CA 1
ATOM 3525 C C . ARG A 1 456 ? 37.265 -19.931 -10.256 1.00 24.53 484 ARG A C 1
ATOM 3526 O O . ARG A 1 456 ? 37.588 -19.982 -11.444 1.00 24.92 484 ARG A O 1
ATOM 3534 N N . MET A 1 457 ? 36.484 -20.846 -9.693 1.00 25.33 485 MET A N 1
ATOM 3535 C CA . MET A 1 457 ? 35.893 -21.914 -10.499 1.00 26.85 485 MET A CA 1
ATOM 3536 C C . MET A 1 457 ? 34.398 -21.722 -10.614 1.00 27.97 485 MET A C 1
ATOM 3537 O O . MET A 1 457 ? 33.704 -21.576 -9.608 1.00 28.89 485 MET A O 1
ATOM 3542 N N . ASP A 1 458 ? 33.902 -21.744 -11.842 1.00 29.00 486 ASP A N 1
ATOM 3543 C CA . ASP A 1 458 ? 32.512 -21.471 -12.125 1.00 30.17 486 ASP A CA 1
ATOM 3544 C C . ASP A 1 458 ? 32.132 -22.217 -13.407 1.00 30.80 486 ASP A C 1
ATOM 3545 O O . ASP A 1 458 ? 32.641 -21.882 -14.498 1.00 31.20 486 ASP A O 1
ATOM 3550 N N . ASN A 1 459 ? 31.258 -23.224 -13.294 1.00 30.90 487 ASN A N 1
ATOM 3551 C CA . ASN A 1 459 ? 30.741 -23.885 -14.489 1.00 31.07 487 ASN A CA 1
ATOM 3552 C C . ASN A 1 459 ? 29.422 -23.305 -15.022 1.00 31.77 487 ASN A C 1
ATOM 3553 O O . ASN A 1 459 ? 28.871 -23.818 -16.000 1.00 31.69 487 ASN A O 1
ATOM 3558 N N . LYS A 1 460 ? 28.942 -22.225 -14.395 1.00 32.73 488 LYS A N 1
ATOM 3559 C CA . LYS A 1 460 ? 27.713 -21.516 -14.820 1.00 33.77 488 LYS A CA 1
ATOM 3560 C C . LYS A 1 460 ? 26.415 -22.165 -14.321 1.00 33.80 488 LYS A C 1
ATOM 3561 O O . LYS A 1 460 ? 25.350 -21.549 -14.406 1.00 34.20 488 LYS A O 1
ATOM 3567 N N . THR A 1 461 ? 26.498 -23.400 -13.816 1.00 33.63 489 THR A N 1
ATOM 3568 C CA . THR A 1 461 ? 25.347 -24.070 -13.187 1.00 33.25 489 THR A CA 1
ATOM 3569 C C . THR A 1 461 ? 25.612 -24.429 -11.719 1.00 33.05 489 THR A C 1
ATOM 3570 O O . THR A 1 461 ? 25.585 -23.542 -10.839 1.00 33.34 489 THR A O 1
ATOM 3574 N N . TRP A 1 462 ? 25.898 -25.706 -11.466 1.00 32.24 490 TRP A N 1
ATOM 3575 C CA . TRP A 1 462 ? 25.943 -26.244 -10.103 1.00 31.74 490 TRP A CA 1
ATOM 3576 C C . TRP A 1 462 ? 27.254 -26.067 -9.313 1.00 31.73 490 TRP A C 1
ATOM 3577 O O . TRP A 1 462 ? 27.253 -26.251 -8.084 1.00 31.84 490 TRP A O 1
ATOM 3588 N N . ALA A 1 463 ? 28.357 -25.730 -9.999 1.00 31.09 491 ALA A N 1
ATOM 3589 C CA . ALA A 1 463 ? 29.682 -25.690 -9.360 1.00 30.29 491 ALA A CA 1
ATOM 3590 C C . ALA A 1 463 ? 30.281 -24.308 -9.371 1.00 30.21 491 ALA A C 1
ATOM 3591 O O . ALA A 1 463 ? 30.698 -23.827 -10.407 1.00 30.08 491 ALA A O 1
ATOM 3593 N N . LYS A 1 464 ? 30.318 -23.659 -8.216 1.00 30.59 492 LYS A N 1
ATOM 3594 C CA . LYS A 1 464 ? 30.926 -22.322 -8.093 1.00 31.09 492 LYS A CA 1
ATOM 3595 C C . LYS A 1 464 ? 31.704 -22.272 -6.783 1.00 30.53 492 LYS A C 1
ATOM 3596 O O . LYS A 1 464 ? 31.117 -22.432 -5.720 1.00 30.98 492 LYS A O 1
ATOM 3602 N N . SER A 1 465 ? 33.015 -22.079 -6.846 1.00 29.59 493 SER A N 1
ATOM 3603 C CA . SER A 1 465 ? 33.784 -21.883 -5.625 1.00 28.71 493 SER A CA 1
ATOM 3604 C C . SER A 1 465 ? 35.115 -21.201 -5.886 1.00 27.99 493 SER A C 1
ATOM 3605 O O . SER A 1 465 ? 35.631 -21.246 -7.002 1.00 27.41 493 SER A O 1
ATOM 3608 N N . GLY A 1 466 ? 35.653 -20.580 -4.834 1.00 27.38 494 GLY A N 1
ATOM 3609 C CA . GLY A 1 466 ? 36.986 -20.027 -4.858 1.00 26.80 494 GLY A CA 1
ATOM 3610 C C . GLY A 1 466 ? 37.034 -18.527 -4.918 1.00 26.54 494 GLY A C 1
ATOM 3611 O O . GLY A 1 466 ? 36.096 -17.887 -5.353 1.00 26.39 494 GLY A O 1
ATOM 3612 N N . ARG A 1 467 ? 38.153 -17.977 -4.470 1.00 26.88 495 ARG A N 1
ATOM 3613 C CA . ARG A 1 467 ? 38.390 -16.543 -4.487 1.00 27.62 495 ARG A CA 1
ATOM 3614 C C . ARG A 1 467 ? 38.263 -15.991 -5.904 1.00 27.96 495 ARG A C 1
ATOM 3615 O O . ARG A 1 467 ? 38.690 -16.630 -6.858 1.00 28.12 495 ARG A O 1
ATOM 3623 N N . GLU A 1 468 ? 37.666 -14.814 -6.035 1.00 28.59 496 GLU A N 1
ATOM 3624 C CA . GLU A 1 468 ? 37.420 -14.238 -7.347 1.00 29.91 496 GLU A CA 1
ATOM 3625 C C . GLU A 1 468 ? 38.769 -14.021 -8.053 1.00 29.69 496 GLU A C 1
ATOM 3626 O O . GLU A 1 468 ? 39.799 -13.777 -7.394 1.00 29.24 496 GLU A O 1
ATOM 3632 N N . ASP A 1 469 ? 38.768 -14.160 -9.384 1.00 29.56 497 ASP A N 1
ATOM 3633 C CA . ASP A 1 469 ? 39.976 -13.965 -10.192 1.00 29.31 497 ASP A CA 1
ATOM 3634 C C . ASP A 1 469 ? 40.476 -12.527 -10.067 1.00 29.85 497 ASP A C 1
ATOM 3635 O O . ASP A 1 469 ? 39.681 -11.599 -9.964 1.00 29.87 497 ASP A O 1
ATOM 3640 N N . ALA A 1 470 ? 41.794 -12.349 -10.080 1.00 31.01 498 ALA A N 1
ATOM 3641 C CA . ALA A 1 470 ? 42.467 -11.019 -10.035 1.00 31.97 498 ALA A CA 1
ATOM 3642 C C . ALA A 1 470 ? 41.575 -9.792 -9.712 1.00 32.66 498 ALA A C 1
ATOM 3643 O O . ALA A 1 470 ? 41.305 -8.991 -10.608 1.00 32.49 498 ALA A O 1
ATOM 3645 N N . PRO A 1 471 ? 41.138 -9.633 -8.432 1.00 33.44 499 PRO A N 1
ATOM 3646 C CA . PRO A 1 471 ? 40.084 -8.652 -8.089 1.00 33.92 499 PRO A CA 1
ATOM 3647 C C . PRO A 1 471 ? 40.511 -7.176 -8.164 1.00 34.61 499 PRO A C 1
ATOM 3648 O O . PRO A 1 471 ? 39.686 -6.326 -8.538 1.00 34.68 499 PRO A O 1
ATOM 3652 N N . GLU A 1 472 ? 41.768 -6.873 -7.830 1.00 35.01 500 GLU A N 1
ATOM 3653 C CA . GLU A 1 472 ? 42.262 -5.502 -7.945 1.00 36.09 500 GLU A CA 1
ATOM 3654 C C . GLU A 1 472 ? 42.235 -5.051 -9.408 1.00 35.82 500 GLU A C 1
ATOM 3655 O O . GLU A 1 472 ? 41.967 -3.886 -9.684 1.00 36.60 500 GLU A O 1
ATOM 3661 N N . LEU A 1 473 ? 42.497 -5.966 -10.338 1.00 35.40 501 LEU A N 1
ATOM 3662 C CA . LEU A 1 473 ? 42.460 -5.650 -11.763 1.00 34.81 501 LEU A CA 1
ATOM 3663 C C . LEU A 1 473 ? 41.036 -5.490 -12.299 1.00 34.93 501 LEU A C 1
ATOM 3664 O O . LEU A 1 473 ? 40.791 -4.676 -13.186 1.00 35.19 501 LEU A O 1
ATOM 3669 N N . ARG A 1 474 ? 40.105 -6.282 -11.776 1.00 34.90 502 ARG A N 1
ATOM 3670 C CA . ARG A 1 474 ? 38.704 -6.165 -12.135 1.00 34.96 502 ARG A CA 1
ATOM 3671 C C . ARG A 1 474 ? 38.195 -4.807 -11.673 1.00 35.65 502 ARG A C 1
ATOM 3672 O O . ARG A 1 474 ? 37.374 -4.186 -12.337 1.00 35.72 502 ARG A O 1
ATOM 3680 N N . ALA A 1 475 ? 38.692 -4.360 -10.523 1.00 36.31 503 ALA A N 1
ATOM 3681 C CA . ALA A 1 475 ? 38.277 -3.095 -9.925 1.00 36.89 503 ALA A CA 1
ATOM 3682 C C . ALA A 1 475 ? 38.726 -1.922 -10.788 1.00 37.23 503 ALA A C 1
ATOM 3683 O O . ALA A 1 475 ? 37.952 -0.983 -11.017 1.00 37.44 503 ALA A O 1
ATOM 3685 N N . LYS A 1 476 ? 39.970 -1.978 -11.264 1.00 37.51 504 LYS A N 1
ATOM 3686 C CA . LYS A 1 476 ? 40.483 -0.987 -12.214 1.00 37.82 504 LYS A CA 1
ATOM 3687 C C . LYS A 1 476 ? 39.733 -1.039 -13.549 1.00 38.20 504 LYS A C 1
ATOM 3688 O O . LYS A 1 476 ? 39.464 0.003 -14.149 1.00 38.47 504 LYS A O 1
ATOM 3694 N N . MET A 1 477 ? 39.389 -2.240 -14.010 1.00 38.35 505 MET A N 1
ATOM 3695 C CA . MET A 1 477 ? 38.654 -2.366 -15.250 1.00 38.68 505 MET A CA 1
ATOM 3696 C C . MET A 1 477 ? 37.304 -1.688 -15.135 1.00 39.41 505 MET A C 1
ATOM 3697 O O . MET A 1 477 ? 36.889 -0.978 -16.050 1.00 39.63 505 MET A O 1
ATOM 3702 N N . ASP A 1 478 ? 36.631 -1.881 -14.003 1.00 40.39 506 ASP A N 1
ATOM 3703 C CA . ASP A 1 478 ? 35.342 -1.224 -13.734 1.00 41.14 506 ASP A CA 1
ATOM 3704 C C . ASP A 1 478 ? 35.439 0.312 -13.550 1.00 41.73 506 ASP A C 1
ATOM 3705 O O . ASP A 1 478 ? 34.562 1.036 -14.023 1.00 41.74 506 ASP A O 1
ATOM 3710 N N . GLU A 1 479 ? 36.497 0.804 -12.895 1.00 42.59 507 GLU A N 1
ATOM 3711 C CA . GLU A 1 479 ? 36.710 2.256 -12.762 1.00 44.08 507 GLU A CA 1
ATOM 3712 C C . GLU A 1 479 ? 37.022 2.914 -14.117 1.00 44.14 507 GLU A C 1
ATOM 3713 O O . GLU A 1 479 ? 36.709 4.084 -14.304 1.00 45.14 507 GLU A O 1
ATOM 3719 N N . LEU A 1 480 ? 37.603 2.180 -15.068 1.00 43.99 508 LEU A N 1
ATOM 3720 C CA . LEU A 1 480 ? 37.723 2.694 -16.440 1.00 43.62 508 LEU A CA 1
ATOM 3721 C C . LEU A 1 480 ? 36.364 2.909 -17.125 1.00 43.78 508 LEU A C 1
ATOM 3722 O O . LEU A 1 480 ? 36.099 3.998 -17.609 1.00 43.53 508 LEU A O 1
ATOM 3727 N N . TRP A 1 481 ? 35.497 1.899 -17.158 1.00 44.02 509 TRP A N 1
ATOM 3728 C CA . TRP A 1 481 ? 34.186 2.112 -17.767 1.00 44.87 509 TRP A CA 1
ATOM 3729 C C . TRP A 1 481 ? 33.400 3.218 -17.077 1.00 45.79 509 TRP A C 1
ATOM 3730 O O . TRP A 1 481 ? 32.601 3.904 -17.729 1.00 46.32 509 TRP A O 1
ATOM 3741 N N . ASN A 1 482 ? 33.630 3.401 -15.774 1.00 46.42 510 ASN A N 1
ATOM 3742 C CA . ASN A 1 482 ? 32.977 4.489 -15.035 1.00 46.93 510 ASN A CA 1
ATOM 3743 C C . ASN A 1 482 ? 33.489 5.849 -15.458 1.00 46.91 510 ASN A C 1
ATOM 3744 O O . ASN A 1 482 ? 32.692 6.732 -15.767 1.00 47.17 510 ASN A O 1
ATOM 3749 N N . LYS A 1 483 ? 34.811 5.998 -15.497 1.00 46.77 511 LYS A N 1
ATOM 3750 C CA . LYS A 1 483 ? 35.442 7.230 -15.948 1.00 47.16 511 LYS A CA 1
ATOM 3751 C C . LYS A 1 483 ? 35.169 7.546 -17.428 1.00 47.62 511 LYS A C 1
ATOM 3752 O O . LYS A 1 483 ? 35.216 8.705 -17.835 1.00 47.84 511 LYS A O 1
ATOM 3758 N N . LEU A 1 484 ? 34.882 6.530 -18.234 1.00 48.04 512 LEU A N 1
ATOM 3759 C CA . LEU A 1 484 ? 34.675 6.753 -19.664 1.00 48.43 512 LEU A CA 1
ATOM 3760 C C . LEU A 1 484 ? 33.251 7.174 -19.997 1.00 49.30 512 LEU A C 1
ATOM 3761 O O . LEU A 1 484 ? 33.057 8.041 -20.857 1.00 49.44 512 LEU A O 1
ATOM 3766 N N . SER A 1 485 ? 32.268 6.551 -19.337 1.00 50.08 513 SER A N 1
ATOM 3767 C CA . SER A 1 485 ? 30.851 6.820 -19.613 1.00 50.94 513 SER A CA 1
ATOM 3768 C C . SER A 1 485 ? 30.412 8.150 -19.001 1.00 51.62 513 SER A C 1
ATOM 3769 O O . SER A 1 485 ? 29.528 8.832 -19.549 1.00 51.47 513 SER A O 1
ATOM 3772 N N . SER A 1 486 ? 31.041 8.521 -17.879 1.00 52.27 514 SER A N 1
ATOM 3773 C CA . SER A 1 486 ? 30.861 9.858 -17.300 1.00 52.96 514 SER A CA 1
ATOM 3774 C C . SER A 1 486 ? 32.003 10.798 -17.736 1.00 53.31 514 SER A C 1
ATOM 3775 O O . SER A 1 486 ? 32.513 11.594 -16.942 1.00 53.52 514 SER A O 1
ATOM 3778 N N . LYS A 1 487 ? 32.368 10.689 -19.018 1.00 53.71 515 LYS A N 1
ATOM 3779 C CA . LYS A 1 487 ? 33.467 11.429 -19.692 1.00 53.94 515 LYS A CA 1
ATOM 3780 C C . LYS A 1 487 ? 34.506 12.142 -18.812 1.00 53.95 515 LYS A C 1
ATOM 3781 O O . LYS A 1 487 ? 34.651 13.348 -18.911 1.00 54.07 515 LYS A O 1
ATOM 3787 N N . GLU A 1 488 ? 35.221 11.400 -17.964 1.00 54.08 516 GLU A N 1
ATOM 3788 C CA . GLU A 1 488 ? 36.321 11.951 -17.150 1.00 54.33 516 GLU A CA 1
ATOM 3789 C C . GLU A 1 488 ? 37.660 11.575 -17.805 1.00 54.00 516 GLU A C 1
ATOM 3790 O O . GLU A 1 488 ? 37.716 10.622 -18.588 1.00 53.95 516 GLU A O 1
ATOM 3796 N N . ASP A 1 489 ? 38.723 12.328 -17.498 1.00 53.78 517 ASP A N 1
ATOM 3797 C CA . ASP A 1 489 ? 40.083 12.033 -17.973 1.00 53.40 517 ASP A CA 1
ATOM 3798 C C . ASP A 1 489 ? 40.510 10.695 -17.370 1.00 53.25 517 ASP A C 1
ATOM 3799 O O . ASP A 1 489 ? 40.679 10.570 -16.142 1.00 53.15 517 ASP A O 1
ATOM 3804 N N . ALA A 1 490 ? 40.647 9.697 -18.248 1.00 52.64 518 ALA A N 1
ATOM 3805 C CA . ALA A 1 490 ? 40.997 8.344 -17.853 1.00 51.85 518 ALA A CA 1
ATOM 3806 C C . ALA A 1 490 ? 42.456 8.034 -18.179 1.00 51.59 518 ALA A C 1
ATOM 3807 O O . ALA A 1 490 ? 42.937 6.940 -17.884 1.00 51.49 518 ALA A O 1
ATOM 3809 N N . SER A 1 491 ? 43.166 9.015 -18.740 1.00 51.35 519 SER A N 1
ATOM 3810 C CA . SER A 1 491 ? 44.505 8.793 -19.337 1.00 51.00 519 SER A CA 1
ATOM 3811 C C . SER A 1 491 ? 45.597 8.253 -18.388 1.00 50.38 519 SER A C 1
ATOM 3812 O O . SER A 1 491 ? 46.606 7.696 -18.849 1.00 50.30 519 SER A O 1
ATOM 3815 N N . ALA A 1 492 ? 45.392 8.405 -17.081 1.00 49.52 520 ALA A N 1
ATOM 3816 C CA . ALA A 1 492 ? 46.322 7.843 -16.098 1.00 48.81 520 ALA A CA 1
ATOM 3817 C C . ALA A 1 492 ? 46.001 6.367 -15.782 1.00 48.26 520 ALA A C 1
ATOM 3818 O O . ALA A 1 492 ? 46.907 5.560 -15.539 1.00 48.17 520 ALA A O 1
ATOM 3820 N N . LEU A 1 493 ? 44.714 6.022 -15.790 1.00 47.37 521 LEU A N 1
ATOM 3821 C CA . LEU A 1 493 ? 44.273 4.636 -15.610 1.00 46.60 521 LEU A CA 1
ATOM 3822 C C . LEU A 1 493 ? 44.675 3.773 -16.800 1.00 46.03 521 LEU A C 1
ATOM 3823 O O . LEU A 1 493 ? 45.142 2.656 -16.628 1.00 45.86 521 LEU A O 1
ATOM 3828 N N . ILE A 1 494 ? 44.483 4.308 -18.001 1.00 45.52 522 ILE A N 1
ATOM 3829 C CA . ILE A 1 494 ? 44.896 3.662 -19.240 1.00 45.03 522 ILE A CA 1
ATOM 3830 C C . ILE A 1 494 ? 46.391 3.285 -19.227 1.00 45.19 522 ILE A C 1
ATOM 3831 O O . ILE A 1 494 ? 46.738 2.164 -19.596 1.00 45.08 522 ILE A O 1
ATOM 3836 N N . GLU A 1 495 ? 47.267 4.195 -18.792 1.00 45.39 523 GLU A N 1
ATOM 3837 C CA . GLU A 1 495 ? 48.706 3.873 -18.674 1.00 45.74 523 GLU A CA 1
ATOM 3838 C C . GLU A 1 495 ? 48.995 2.843 -17.553 1.00 45.17 523 GLU A C 1
ATOM 3839 O O . GLU A 1 495 ? 49.868 1.983 -17.716 1.00 45.11 523 GLU A O 1
ATOM 3845 N N . GLU A 1 496 ? 48.256 2.938 -16.439 1.00 44.36 524 GLU A N 1
ATOM 3846 C CA . GLU A 1 496 ? 48.303 1.961 -15.337 1.00 43.40 524 GLU A CA 1
ATOM 3847 C C . GLU A 1 496 ? 47.932 0.559 -15.863 1.00 41.83 524 GLU A C 1
ATOM 3848 O O . GLU A 1 496 ? 48.600 -0.421 -15.551 1.00 41.69 524 GLU A O 1
ATOM 3854 N N . LEU A 1 497 ? 46.884 0.490 -16.687 1.00 40.07 525 LEU A N 1
ATOM 3855 C CA . LEU A 1 497 ? 46.373 -0.770 -17.259 1.00 38.08 525 LEU A CA 1
ATOM 3856 C C . LEU A 1 497 ? 47.244 -1.385 -18.345 1.00 37.14 525 LEU A C 1
ATOM 3857 O O . LEU A 1 497 ? 47.385 -2.598 -18.376 1.00 37.16 525 LEU A O 1
ATOM 3862 N N . TYR A 1 498 ? 47.804 -0.562 -19.235 1.00 36.04 526 TYR A N 1
ATOM 3863 C CA . TYR A 1 498 ? 48.810 -1.022 -20.199 1.00 35.05 526 TYR A CA 1
ATOM 3864 C C . TYR A 1 498 ? 49.944 -1.758 -19.474 1.00 34.13 526 TYR A C 1
ATOM 3865 O O . TYR A 1 498 ? 50.452 -2.750 -19.970 1.00 33.76 526 TYR A O 1
ATOM 3874 N N . GLY A 1 499 ? 50.327 -1.259 -18.300 1.00 33.69 527 GLY A N 1
ATOM 3875 C CA . GLY A 1 499 ? 51.346 -1.884 -17.461 1.00 33.31 527 GLY A CA 1
ATOM 3876 C C . GLY A 1 499 ? 50.933 -3.262 -16.962 1.00 33.30 527 GLY A C 1
ATOM 3877 O O . GLY A 1 499 ? 51.688 -4.213 -17.129 1.00 33.17 527 GLY A O 1
ATOM 3878 N N . GLU A 1 500 ? 49.735 -3.378 -16.371 1.00 32.92 528 GLU A N 1
ATOM 3879 C CA . GLU A 1 500 ? 49.257 -4.661 -15.862 1.00 32.93 528 GLU A CA 1
ATOM 3880 C C . GLU A 1 500 ? 49.249 -5.696 -16.990 1.00 32.08 528 GLU A C 1
ATOM 3881 O O . GLU A 1 500 ? 49.778 -6.787 -16.803 1.00 32.42 528 GLU A O 1
ATOM 3887 N N . PHE A 1 501 ? 48.693 -5.343 -18.154 1.00 31.05 529 PHE A N 1
ATOM 3888 C CA . PHE A 1 501 ? 48.580 -6.258 -19.312 1.00 30.01 529 PHE A CA 1
ATOM 3889 C C . PHE A 1 501 ? 49.921 -6.680 -19.909 1.00 30.16 529 PHE A C 1
ATOM 3890 O O . PHE A 1 501 ? 50.086 -7.823 -20.334 1.00 30.67 529 PHE A O 1
ATOM 3898 N N . ALA A 1 502 ? 50.871 -5.752 -19.950 1.00 30.08 530 ALA A N 1
ATOM 3899 C CA . ALA A 1 502 ? 52.216 -6.040 -20.424 1.00 30.21 530 ALA A CA 1
ATOM 3900 C C . ALA A 1 502 ? 52.933 -6.939 -19.429 1.00 30.38 530 ALA A C 1
ATOM 3901 O O . ALA A 1 502 ? 53.800 -7.728 -19.797 1.00 30.74 530 ALA A O 1
ATOM 3903 N N . ARG A 1 503 ? 52.554 -6.804 -18.166 1.00 30.32 531 ARG A N 1
ATOM 3904 C CA . ARG A 1 503 ? 53.140 -7.557 -17.069 1.00 30.35 531 ARG A CA 1
ATOM 3905 C C . ARG A 1 503 ? 52.690 -9.029 -17.098 1.00 29.72 531 ARG A C 1
ATOM 3906 O O . ARG A 1 503 ? 53.486 -9.926 -16.846 1.00 29.53 531 ARG A O 1
ATOM 3914 N N . MET A 1 504 ? 51.418 -9.261 -17.404 1.00 29.31 532 MET A N 1
ATOM 3915 C CA . MET A 1 504 ? 50.868 -10.601 -17.516 1.00 29.31 532 MET A CA 1
ATOM 3916 C C . MET A 1 504 ? 51.560 -11.362 -18.621 1.00 29.71 532 MET A C 1
ATOM 3917 O O . MET A 1 504 ? 51.909 -12.530 -18.464 1.00 29.71 532 MET A O 1
ATOM 3922 N N . GLU A 1 505 ? 51.750 -10.686 -19.746 1.00 30.06 533 GLU A N 1
ATOM 3923 C CA . GLU A 1 505 ? 52.514 -11.232 -20.839 1.00 30.28 533 GLU A CA 1
ATOM 3924 C C . GLU A 1 505 ? 53.986 -11.499 -20.438 1.00 29.95 533 GLU A C 1
ATOM 3925 O O . GLU A 1 505 ? 54.477 -12.598 -20.642 1.00 30.07 533 GLU A O 1
ATOM 3931 N N . GLU A 1 506 ? 54.670 -10.511 -19.848 1.00 29.84 534 GLU A N 1
ATOM 3932 C CA . GLU A 1 506 ? 56.073 -10.649 -19.391 1.00 29.48 534 GLU A CA 1
ATOM 3933 C C . GLU A 1 506 ? 56.221 -11.817 -18.431 1.00 28.59 534 GLU A C 1
ATOM 3934 O O . GLU A 1 506 ? 57.182 -12.576 -18.530 1.00 28.60 534 GLU A O 1
ATOM 3940 N N . ALA A 1 507 ? 55.276 -11.949 -17.499 1.00 27.81 535 ALA A N 1
ATOM 3941 C CA . ALA A 1 507 ? 55.347 -12.966 -16.455 1.00 27.26 535 ALA A CA 1
ATOM 3942 C C . ALA A 1 507 ? 55.118 -14.341 -17.039 1.00 27.14 535 ALA A C 1
ATOM 3943 O O . ALA A 1 507 ? 55.940 -15.239 -16.846 1.00 26.92 535 ALA A O 1
ATOM 3945 N N . CYS A 1 508 ? 54.018 -14.498 -17.774 1.00 26.93 536 CYS A N 1
ATOM 3946 C CA . CYS A 1 508 ? 53.694 -15.776 -18.398 1.00 26.89 536 CYS A CA 1
ATOM 3947 C C . CYS A 1 508 ? 54.794 -16.278 -19.339 1.00 26.99 536 CYS A C 1
ATOM 3948 O O . CYS A 1 508 ? 55.065 -17.480 -19.389 1.00 26.60 536 CYS A O 1
ATOM 3951 N N . ASN A 1 509 ? 55.431 -15.367 -20.074 1.00 27.12 537 ASN A N 1
ATOM 3952 C CA . ASN A 1 509 ? 56.600 -15.736 -20.878 1.00 27.33 537 ASN A CA 1
ATOM 3953 C C . ASN A 1 509 ? 57.758 -16.224 -20.016 1.00 27.21 537 ASN A C 1
ATOM 3954 O O . ASN A 1 509 ? 58.434 -17.185 -20.386 1.00 27.60 537 ASN A O 1
ATOM 3959 N N . ASN A 1 510 ? 57.983 -15.584 -18.867 1.00 26.70 538 ASN A N 1
ATOM 3960 C CA . ASN A 1 510 ? 59.035 -16.043 -17.983 1.00 26.15 538 ASN A CA 1
ATOM 3961 C C . ASN A 1 510 ? 58.721 -17.416 -17.398 1.00 26.50 538 ASN A C 1
ATOM 3962 O O . ASN A 1 510 ? 59.615 -18.249 -17.236 1.00 27.13 538 ASN A O 1
ATOM 3967 N N . LEU A 1 511 ? 57.452 -17.668 -17.087 1.00 26.24 539 LEU A N 1
ATOM 3968 C CA . LEU A 1 511 ? 57.081 -18.962 -16.552 1.00 25.75 539 LEU A CA 1
ATOM 3969 C C . LEU A 1 511 ? 57.345 -20.024 -17.603 1.00 26.35 539 LEU A C 1
ATOM 3970 O O . LEU A 1 511 ? 58.003 -21.019 -17.299 1.00 27.33 539 LEU A O 1
ATOM 3975 N N . LYS A 1 512 ? 56.884 -19.797 -18.836 1.00 26.40 540 LYS A N 1
ATOM 3976 C CA . LYS A 1 512 ? 57.141 -20.710 -19.968 1.00 26.56 540 LYS A CA 1
ATOM 3977 C C . LYS A 1 512 ? 58.620 -21.028 -20.153 1.00 26.69 540 LYS A C 1
ATOM 3978 O O . LYS A 1 512 ? 58.980 -22.158 -20.486 1.00 26.50 540 LYS A O 1
ATOM 3984 N N . ALA A 1 513 ? 59.478 -20.039 -19.950 1.00 26.85 541 ALA A N 1
ATOM 3985 C CA . ALA A 1 513 ? 60.898 -20.268 -20.159 1.00 27.60 541 ALA A CA 1
ATOM 3986 C C . ALA A 1 513 ? 61.573 -21.011 -19.001 1.00 28.01 541 ALA A C 1
ATOM 3987 O O . ALA A 1 513 ? 62.550 -21.723 -19.229 1.00 28.53 541 ALA A O 1
ATOM 3989 N N . ASN A 1 514 ? 61.039 -20.881 -17.783 1.00 27.80 542 ASN A N 1
ATOM 3990 C CA . ASN A 1 514 ? 61.799 -21.240 -16.588 1.00 27.34 542 ASN A CA 1
ATOM 3991 C C . ASN A 1 514 ? 61.150 -22.198 -15.602 1.00 27.10 542 ASN A C 1
ATOM 3992 O O . ASN A 1 514 ? 61.791 -22.620 -14.639 1.00 27.21 542 ASN A O 1
ATOM 3997 N N . LEU A 1 515 ? 59.889 -22.549 -15.825 1.00 26.40 543 LEU A N 1
ATOM 3998 C CA . LEU A 1 515 ? 59.232 -23.514 -14.959 1.00 25.36 543 LEU A CA 1
ATOM 3999 C C . LEU A 1 515 ? 59.780 -24.932 -15.235 1.00 25.31 543 LEU A C 1
ATOM 4000 O O . LEU A 1 515 ? 59.937 -25.314 -16.398 1.00 24.96 543 LEU A O 1
ATOM 4005 N N . PRO A 1 516 ? 60.096 -25.702 -14.170 1.00 25.26 544 PRO A N 1
ATOM 4006 C CA . PRO A 1 516 ? 60.447 -27.117 -14.329 1.00 25.18 544 PRO A CA 1
ATOM 4007 C C . PRO A 1 516 ? 59.338 -27.932 -15.008 1.00 25.18 544 PRO A C 1
ATOM 4008 O O . PRO A 1 516 ? 58.168 -27.630 -14.806 1.00 25.85 544 PRO A O 1
ATOM 4012 N N . GLU A 1 517 ? 59.704 -28.948 -15.797 1.00 24.95 545 GLU A N 1
ATOM 4013 C CA . GLU A 1 517 ? 58.740 -29.791 -16.529 1.00 25.14 545 GLU A CA 1
ATOM 4014 C C . GLU A 1 517 ? 57.524 -30.178 -15.688 1.00 24.88 545 GLU A C 1
ATOM 4015 O O . GLU A 1 517 ? 56.405 -30.216 -16.198 1.00 24.56 545 GLU A O 1
ATOM 4021 N N . VAL A 1 518 ? 57.758 -30.472 -14.405 1.00 24.74 546 VAL A N 1
ATOM 4022 C CA . VAL A 1 518 ? 56.715 -31.004 -13.520 1.00 24.54 546 VAL A CA 1
ATOM 4023 C C . VAL A 1 518 ? 55.537 -30.029 -13.363 1.00 24.75 546 VAL A C 1
ATOM 4024 O O . VAL A 1 518 ? 54.376 -30.452 -13.409 1.00 25.22 546 VAL A O 1
ATOM 4028 N N . ALA A 1 519 ? 55.853 -28.743 -13.191 1.00 24.31 547 ALA A N 1
ATOM 4029 C CA . ALA A 1 519 ? 54.870 -27.678 -13.204 1.00 24.29 547 ALA A CA 1
ATOM 4030 C C . ALA A 1 519 ? 54.417 -27.365 -14.629 1.00 24.68 547 ALA A C 1
ATOM 4031 O O . ALA A 1 519 ? 53.227 -27.416 -14.934 1.00 24.87 547 ALA A O 1
ATOM 4033 N N . LEU A 1 520 ? 55.363 -27.056 -15.507 1.00 24.94 548 LEU A N 1
ATOM 4034 C CA . LEU A 1 520 ? 55.026 -26.622 -16.858 1.00 25.24 548 LEU A CA 1
ATOM 4035 C C . LEU A 1 520 ? 54.111 -27.569 -17.643 1.00 26.19 548 LEU A C 1
ATOM 4036 O O . LEU A 1 520 ? 53.252 -27.104 -18.387 1.00 27.04 548 LEU A O 1
ATOM 4041 N N . GLU A 1 521 ? 54.270 -28.884 -17.472 1.00 27.10 549 GLU A N 1
ATOM 4042 C CA . GLU A 1 521 ? 53.424 -29.857 -18.174 1.00 27.80 549 GLU A CA 1
ATOM 4043 C C . GLU A 1 521 ? 51.989 -29.845 -17.683 1.00 27.65 549 GLU A C 1
ATOM 4044 O O . GLU A 1 521 ? 51.099 -30.377 -18.351 1.00 28.16 549 GLU A O 1
ATOM 4050 N N . GLU A 1 522 ? 51.768 -29.232 -16.520 1.00 27.51 550 GLU A N 1
ATOM 4051 C CA . GLU A 1 522 ? 50.419 -29.052 -15.953 1.00 27.12 550 GLU A CA 1
ATOM 4052 C C . GLU A 1 522 ? 49.704 -27.729 -16.341 1.00 26.69 550 GLU A C 1
ATOM 4053 O O . GLU A 1 522 ? 48.470 -27.659 -16.286 1.00 26.99 550 GLU A O 1
ATOM 4059 N N . CYS A 1 523 ? 50.443 -26.706 -16.776 1.00 25.93 551 CYS A N 1
ATOM 4060 C CA . CYS A 1 523 ? 49.837 -25.382 -16.952 1.00 25.02 551 CYS A CA 1
ATOM 4061 C C . CYS A 1 523 ? 50.218 -24.586 -18.199 1.00 24.68 551 CYS A C 1
ATOM 4062 O O . CYS A 1 523 ? 49.852 -23.416 -18.310 1.00 24.44 551 CYS A O 1
ATOM 4065 N N . SER A 1 524 ? 50.938 -25.199 -19.135 1.00 24.52 552 SER A N 1
ATOM 4066 C CA . SER A 1 524 ? 51.396 -24.491 -20.341 1.00 24.39 552 SER A CA 1
ATOM 4067 C C . SER A 1 524 ? 50.286 -23.993 -21.258 1.00 24.20 552 SER A C 1
ATOM 4068 O O . SER A 1 524 ? 50.399 -22.928 -21.851 1.00 24.12 552 SER A O 1
ATOM 4071 N N . ARG A 1 525 ? 49.216 -24.757 -21.389 1.00 24.60 553 ARG A N 1
ATOM 4072 C CA . ARG A 1 525 ? 48.106 -24.325 -22.235 1.00 25.41 553 ARG A CA 1
ATOM 4073 C C . ARG A 1 525 ? 47.391 -23.090 -21.665 1.00 25.24 553 ARG A C 1
ATOM 4074 O O . ARG A 1 525 ? 46.867 -22.263 -22.426 1.00 25.60 553 ARG A O 1
ATOM 4082 N N . GLN A 1 526 ? 47.399 -22.966 -20.334 1.00 24.76 554 GLN A N 1
ATOM 4083 C CA . GLN A 1 526 ? 46.795 -21.833 -19.630 1.00 24.19 554 GLN A CA 1
ATOM 4084 C C . GLN A 1 526 ? 47.728 -20.621 -19.608 1.00 24.19 554 GLN A C 1
ATOM 4085 O O . GLN A 1 526 ? 47.271 -19.492 -19.508 1.00 24.17 554 GLN A O 1
ATOM 4091 N N . LEU A 1 527 ? 49.033 -20.851 -19.666 1.00 24.19 555 LEU A N 1
ATOM 4092 C CA . LEU A 1 527 ? 49.970 -19.748 -19.841 1.00 24.51 555 LEU A CA 1
ATOM 4093 C C . LEU A 1 527 ? 49.758 -19.136 -21.206 1.00 24.98 555 LEU A C 1
ATOM 4094 O O . LEU A 1 527 ? 49.646 -17.921 -21.309 1.00 24.94 555 LEU A O 1
ATOM 4099 N N . ASP A 1 528 ? 49.685 -19.987 -22.236 1.00 25.67 556 ASP A N 1
ATOM 4100 C CA . ASP A 1 528 ? 49.376 -19.567 -23.614 1.00 26.46 556 ASP A CA 1
ATOM 4101 C C . ASP A 1 528 ? 48.078 -18.771 -23.678 1.00 26.13 556 ASP A C 1
ATOM 4102 O O . ASP A 1 528 ? 48.001 -17.743 -24.367 1.00 26.48 556 ASP A O 1
ATOM 4107 N N . GLU A 1 529 ? 47.065 -19.265 -22.966 1.00 25.45 557 GLU A N 1
ATOM 4108 C CA . GLU A 1 529 ? 45.751 -18.640 -22.911 1.00 24.60 557 GLU A CA 1
ATOM 4109 C C . GLU A 1 529 ? 45.831 -17.243 -22.296 1.00 23.68 557 GLU A C 1
ATOM 4110 O O . GLU A 1 529 ? 45.245 -16.306 -22.825 1.00 23.95 557 GLU A O 1
ATOM 4116 N N . LEU A 1 530 ? 46.574 -17.088 -21.206 1.00 22.23 558 LEU A N 1
ATOM 4117 C CA . LEU A 1 530 ? 46.661 -15.783 -20.563 1.00 21.01 558 LEU A CA 1
ATOM 4118 C C . LEU A 1 530 ? 47.466 -14.772 -21.389 1.00 20.95 558 LEU A C 1
ATOM 4119 O O . LEU A 1 530 ? 47.172 -13.585 -21.357 1.00 21.35 558 LEU A O 1
ATOM 4124 N N . ILE A 1 531 ? 48.482 -15.223 -22.120 1.00 20.68 559 ILE A N 1
ATOM 4125 C CA . ILE A 1 531 ? 49.229 -14.326 -23.000 1.00 20.20 559 ILE A CA 1
ATOM 4126 C C . ILE A 1 531 ? 48.301 -13.837 -24.104 1.00 20.65 559 ILE A C 1
ATOM 4127 O O . ILE A 1 531 ? 48.274 -12.628 -24.418 1.00 21.13 559 ILE A O 1
ATOM 4132 N N . THR A 1 532 ? 47.515 -14.761 -24.664 1.00 20.27 560 THR A N 1
ATOM 4133 C CA . THR A 1 532 ? 46.523 -14.400 -25.661 1.00 20.20 560 THR A CA 1
ATOM 4134 C C . THR A 1 532 ? 45.584 -13.317 -25.124 1.00 20.46 560 THR A C 1
ATOM 4135 O O . THR A 1 532 ? 45.414 -12.279 -25.773 1.00 21.35 560 THR A O 1
ATOM 4139 N N . LEU A 1 533 ? 45.015 -13.535 -23.936 1.00 19.93 561 LEU A N 1
ATOM 4140 C CA . LEU A 1 533 ? 44.110 -12.564 -23.336 1.00 19.84 561 LEU A CA 1
ATOM 4141 C C . LEU A 1 533 ? 44.798 -11.259 -22.969 1.00 20.74 561 LEU A C 1
ATOM 4142 O O . LEU A 1 533 ? 44.222 -10.184 -23.162 1.00 20.70 561 LEU A O 1
ATOM 4147 N N . ALA A 1 534 ? 46.022 -11.327 -22.450 1.00 21.48 562 ALA A N 1
ATOM 4148 C CA . ALA A 1 534 ? 46.718 -10.092 -22.103 1.00 22.28 562 ALA A CA 1
ATOM 4149 C C . ALA A 1 534 ? 46.862 -9.269 -23.365 1.00 22.79 562 ALA A C 1
ATOM 4150 O O . ALA A 1 534 ? 46.700 -8.062 -23.323 1.00 23.73 562 ALA A O 1
ATOM 4152 N N . GLN A 1 535 ? 47.137 -9.925 -24.489 1.00 23.03 563 GLN A N 1
ATOM 4153 C CA . GLN A 1 535 ? 47.378 -9.221 -25.746 1.00 23.12 563 GLN A CA 1
ATOM 4154 C C . GLN A 1 535 ? 46.105 -8.612 -26.292 1.00 23.33 563 GLN A C 1
ATOM 4155 O O . GLN A 1 535 ? 46.131 -7.534 -26.897 1.00 23.70 563 GLN A O 1
ATOM 4161 N N . GLY A 1 536 ? 45.002 -9.323 -26.099 1.00 23.05 564 GLY A N 1
ATOM 4162 C CA . GLY A 1 536 ? 43.703 -8.837 -26.508 1.00 23.48 564 GLY A CA 1
ATOM 4163 C C . GLY A 1 536 ? 43.201 -7.707 -25.637 1.00 23.54 564 GLY A C 1
ATOM 4164 O O . GLY A 1 536 ? 42.391 -6.902 -26.073 1.00 24.29 564 GLY A O 1
ATOM 4165 N N . ASP A 1 537 ? 43.668 -7.655 -24.399 1.00 23.83 565 ASP A N 1
ATOM 4166 C CA . ASP A 1 537 ? 43.337 -6.569 -23.485 1.00 23.83 565 ASP A CA 1
ATOM 4167 C C . ASP A 1 537 ? 44.114 -5.323 -23.918 1.00 24.04 565 ASP A C 1
ATOM 4168 O O . ASP A 1 537 ? 43.578 -4.228 -23.915 1.00 24.22 565 ASP A O 1
ATOM 4173 N N . LYS A 1 538 ? 45.383 -5.492 -24.286 1.00 24.09 566 LYS A N 1
ATOM 4174 C CA . LYS A 1 538 ? 46.191 -4.384 -24.782 1.00 24.69 566 LYS A CA 1
ATOM 4175 C C . LYS A 1 538 ? 45.539 -3.719 -26.004 1.00 25.02 566 LYS A C 1
ATOM 4176 O O . LYS A 1 538 ? 45.475 -2.492 -26.094 1.00 24.79 566 LYS A O 1
ATOM 4182 N N . ALA A 1 539 ? 45.044 -4.540 -26.928 1.00 25.51 567 ALA A N 1
ATOM 4183 C CA . ALA A 1 539 ? 44.333 -4.058 -28.103 1.00 25.75 567 ALA A CA 1
ATOM 4184 C C . ALA A 1 539 ? 43.005 -3.444 -27.704 1.00 26.47 567 ALA A C 1
ATOM 4185 O O . ALA A 1 539 ? 42.574 -2.450 -28.297 1.00 26.87 567 ALA A O 1
ATOM 4187 N N . SER A 1 540 ? 42.345 -4.021 -26.705 1.00 27.00 568 SER A N 1
ATOM 4188 C CA . SER A 1 540 ? 41.115 -3.416 -26.206 1.00 27.81 568 SER A CA 1
ATOM 4189 C C . SER A 1 540 ? 41.363 -1.974 -25.736 1.00 28.49 568 SER A C 1
ATOM 4190 O O . SER A 1 540 ? 40.618 -1.069 -26.078 1.00 28.55 568 SER A O 1
ATOM 4193 N N . LEU A 1 541 ? 42.427 -1.757 -24.972 1.00 29.31 569 LEU A N 1
ATOM 4194 C CA . LEU A 1 541 ? 42.788 -0.413 -24.576 1.00 30.13 569 LEU A CA 1
ATOM 4195 C C . LEU A 1 541 ? 43.093 0.457 -25.783 1.00 30.92 569 LEU A C 1
ATOM 4196 O O . LEU A 1 541 ? 42.707 1.626 -25.792 1.00 31.55 569 LEU A O 1
ATOM 4201 N N . ASP A 1 542 ? 43.804 -0.097 -26.772 1.00 31.29 570 ASP A N 1
ATOM 4202 C CA . ASP A 1 542 ? 44.088 0.605 -28.023 1.00 31.85 570 ASP A CA 1
ATOM 4203 C C . ASP A 1 542 ? 42.807 1.044 -28.717 1.00 32.60 570 ASP A C 1
ATOM 4204 O O . ASP A 1 542 ? 42.771 2.108 -29.328 1.00 32.54 570 ASP A O 1
ATOM 4209 N N . MET A 1 543 ? 41.775 0.206 -28.632 1.00 33.61 571 MET A N 1
ATOM 4210 C CA . MET A 1 543 ? 40.442 0.520 -29.142 1.00 34.89 571 MET A CA 1
ATOM 4211 C C . MET A 1 543 ? 39.800 1.677 -28.384 1.00 35.55 571 MET A C 1
ATOM 4212 O O . MET A 1 543 ? 39.128 2.504 -28.988 1.00 36.29 571 MET A O 1
ATOM 4217 N N . ILE A 1 544 ? 39.963 1.698 -27.062 1.00 36.10 572 ILE A N 1
ATOM 4218 C CA . ILE A 1 544 ? 39.470 2.790 -26.225 1.00 36.55 572 ILE A CA 1
ATOM 4219 C C . ILE A 1 544 ? 40.150 4.087 -26.631 1.00 37.01 572 ILE A C 1
ATOM 4220 O O . ILE A 1 544 ? 39.476 5.087 -26.852 1.00 37.63 572 ILE A O 1
ATOM 4225 N N . VAL A 1 545 ? 41.478 4.062 -26.726 1.00 37.20 573 VAL A N 1
ATOM 4226 C CA . VAL A 1 545 ? 42.264 5.260 -27.040 1.00 37.79 573 VAL A CA 1
ATOM 4227 C C . VAL A 1 545 ? 42.013 5.851 -28.446 1.00 38.68 573 VAL A C 1
ATOM 4228 O O . VAL A 1 545 ? 42.041 7.061 -28.607 1.00 38.92 573 VAL A O 1
ATOM 4232 N N . ALA A 1 546 ? 41.757 5.008 -29.444 1.00 39.69 574 ALA A N 1
ATOM 4233 C CA . ALA A 1 546 ? 41.422 5.483 -30.789 1.00 40.73 574 ALA A CA 1
ATOM 4234 C C . ALA A 1 546 ? 39.959 5.933 -30.890 1.00 41.71 574 ALA A C 1
ATOM 4235 O O . ALA A 1 546 ? 39.564 6.576 -31.856 1.00 42.16 574 ALA A O 1
ATOM 4237 N N . GLN A 1 547 ? 39.152 5.598 -29.898 1.00 42.75 575 GLN A N 1
ATOM 4238 C CA . GLN A 1 547 ? 37.803 6.117 -29.837 1.00 44.01 575 GLN A CA 1
ATOM 4239 C C . GLN A 1 547 ? 37.882 7.510 -29.223 1.00 44.79 575 GLN A C 1
ATOM 4240 O O . GLN A 1 547 ? 37.184 8.422 -29.642 1.00 45.12 575 GLN A O 1
ATOM 4246 N N . LEU A 1 548 ? 38.748 7.681 -28.232 1.00 45.74 576 LEU A N 1
ATOM 4247 C CA . LEU A 1 548 ? 38.948 8.995 -27.637 1.00 46.52 576 LEU A CA 1
ATOM 4248 C C . LEU A 1 548 ? 39.499 9.961 -28.670 1.00 46.83 576 LEU A C 1
ATOM 4249 O O . LEU A 1 548 ? 38.983 11.055 -28.802 1.00 47.21 576 LEU A O 1
ATOM 4254 N N . ASN A 1 549 ? 40.522 9.536 -29.411 1.00 47.40 577 ASN A N 1
ATOM 4255 C CA . ASN A 1 549 ? 41.185 10.347 -30.442 1.00 47.93 577 ASN A CA 1
ATOM 4256 C C . ASN A 1 549 ? 40.429 10.451 -31.789 1.00 48.35 577 ASN A C 1
ATOM 4257 O O . ASN A 1 549 ? 41.020 10.859 -32.795 1.00 48.21 577 ASN A O 1
ATOM 4262 N N . GLU A 1 550 ? 39.138 10.087 -31.806 1.00 49.06 578 GLU A N 1
ATOM 4263 C CA . GLU A 1 550 ? 38.316 10.006 -33.043 1.00 49.66 578 GLU A CA 1
ATOM 4264 C C . GLU A 1 550 ? 39.118 9.465 -34.293 1.00 49.56 578 GLU A C 1
ATOM 4265 O O . GLU A 1 550 ? 38.868 9.896 -35.427 1.00 49.73 578 GLU A O 1
ATOM 4271 N N . ASP A 1 551 ? 40.065 8.531 -34.062 1.00 49.00 579 ASP A N 1
ATOM 4272 C CA . ASP A 1 551 ? 40.949 7.919 -35.094 1.00 48.47 579 ASP A CA 1
ATOM 4273 C C . ASP A 1 551 ? 40.404 6.557 -35.562 1.00 48.27 579 ASP A C 1
ATOM 4274 O O . ASP A 1 551 ? 40.570 5.568 -34.870 1.00 48.47 579 ASP A O 1
ATOM 4279 N N . THR A 1 552 ? 39.779 6.493 -36.736 1.00 48.12 580 THR A N 1
ATOM 4280 C CA . THR A 1 552 ? 39.026 5.280 -37.137 1.00 48.14 580 THR A CA 1
ATOM 4281 C C . THR A 1 552 ? 39.874 4.160 -37.777 1.00 47.86 580 THR A C 1
ATOM 4282 O O . THR A 1 552 ? 39.581 2.970 -37.610 1.00 47.36 580 THR A O 1
ATOM 4286 N N . GLU A 1 553 ? 40.913 4.560 -38.510 1.00 47.82 581 GLU A N 1
ATOM 4287 C CA . GLU A 1 553 ? 41.887 3.641 -39.107 1.00 47.45 581 GLU A CA 1
ATOM 4288 C C . GLU A 1 553 ? 42.490 2.705 -38.023 1.00 46.89 581 GLU A C 1
ATOM 4289 O O . GLU A 1 553 ? 42.607 1.477 -38.228 1.00 46.60 581 GLU A O 1
ATOM 4295 N N . ALA A 1 554 ? 42.827 3.306 -36.873 1.00 45.90 582 ALA A N 1
ATOM 4296 C CA . ALA A 1 554 ? 43.518 2.643 -35.762 1.00 44.86 582 ALA A CA 1
ATOM 4297 C C . ALA A 1 554 ? 42.572 1.916 -34.807 1.00 44.11 582 ALA A C 1
ATOM 4298 O O . ALA A 1 554 ? 42.997 1.052 -34.042 1.00 44.47 582 ALA A O 1
ATOM 4300 N N . TYR A 1 555 ? 41.298 2.280 -34.846 1.00 42.88 583 TYR A N 1
ATOM 4301 C CA . TYR A 1 555 ? 40.282 1.625 -34.039 1.00 41.66 583 TYR A CA 1
ATOM 4302 C C . TYR A 1 555 ? 39.856 0.319 -34.682 1.00 41.04 583 TYR A C 1
ATOM 4303 O O . TYR A 1 555 ? 39.707 -0.678 -33.987 1.00 40.85 583 TYR A O 1
ATOM 4312 N N . GLU A 1 556 ? 39.634 0.348 -36.000 1.00 40.51 584 GLU A N 1
ATOM 4313 C CA . GLU A 1 556 ? 39.229 -0.831 -36.780 1.00 39.90 584 GLU A CA 1
ATOM 4314 C C . GLU A 1 556 ? 40.294 -1.922 -36.775 1.00 38.75 584 GLU A C 1
ATOM 4315 O O . GLU A 1 556 ? 39.976 -3.103 -36.826 1.00 38.56 584 GLU A O 1
ATOM 4321 N N . SER A 1 557 ? 41.558 -1.529 -36.697 1.00 37.69 585 SER A N 1
ATOM 4322 C CA . SER A 1 557 ? 42.636 -2.511 -36.735 1.00 36.97 585 SER A CA 1
ATOM 4323 C C . SER A 1 557 ? 43.052 -3.028 -35.351 1.00 35.85 585 SER A C 1
ATOM 4324 O O . SER A 1 557 ? 43.635 -4.105 -35.248 1.00 35.73 585 SER A O 1
ATOM 4327 N N . ALA A 1 558 ? 42.771 -2.252 -34.309 1.00 34.56 586 ALA A N 1
ATOM 4328 C CA . ALA A 1 558 ? 42.850 -2.736 -32.936 1.00 33.20 586 ALA A CA 1
ATOM 4329 C C . ALA A 1 558 ? 41.614 -3.572 -32.609 1.00 32.50 586 ALA A C 1
ATOM 4330 O O . ALA A 1 558 ? 41.648 -4.397 -31.710 1.00 32.92 586 ALA A O 1
ATOM 4332 N N . LYS A 1 559 ? 40.525 -3.372 -33.341 1.00 31.23 587 LYS A N 1
ATOM 4333 C CA . LYS A 1 559 ? 39.333 -4.174 -33.148 1.00 30.07 587 LYS A CA 1
ATOM 4334 C C . LYS A 1 559 ? 39.511 -5.529 -33.785 1.00 29.58 587 LYS A C 1
ATOM 4335 O O . LYS A 1 559 ? 39.020 -6.504 -33.256 1.00 30.34 587 LYS A O 1
ATOM 4341 N N . GLU A 1 560 ? 40.180 -5.613 -34.933 1.00 28.63 588 GLU A N 1
ATOM 4342 C CA . GLU A 1 560 ? 40.420 -6.925 -35.538 1.00 27.22 588 GLU A CA 1
ATOM 4343 C C . GLU A 1 560 ? 41.335 -7.734 -34.616 1.00 26.40 588 GLU A C 1
ATOM 4344 O O . GLU A 1 560 ? 41.064 -8.907 -34.334 1.00 26.45 588 GLU A O 1
ATOM 4350 N N . ILE A 1 561 ? 42.400 -7.099 -34.133 1.00 25.10 589 ILE A N 1
ATOM 4351 C CA . ILE A 1 561 ? 43.327 -7.746 -33.212 1.00 24.27 589 ILE A CA 1
ATOM 4352 C C . ILE A 1 561 ? 42.629 -8.259 -31.944 1.00 24.67 589 ILE A C 1
ATOM 4353 O O . ILE A 1 561 ? 42.795 -9.419 -31.580 1.00 25.08 589 ILE A O 1
ATOM 4358 N N . ALA A 1 562 ? 41.822 -7.418 -31.303 1.00 24.55 590 ALA A N 1
ATOM 4359 C CA . ALA A 1 562 ? 41.047 -7.844 -30.150 1.00 24.51 590 ALA A CA 1
ATOM 4360 C C . ALA A 1 562 ? 40.129 -9.039 -30.460 1.00 25.24 590 ALA A C 1
ATOM 4361 O O . ALA A 1 562 ? 40.065 -9.983 -29.683 1.00 25.70 590 ALA A O 1
ATOM 4363 N N . GLN A 1 563 ? 39.440 -9.002 -31.600 1.00 26.03 591 GLN A N 1
ATOM 4364 C CA . GLN A 1 563 ? 38.548 -10.070 -32.051 1.00 26.81 591 GLN A CA 1
ATOM 4365 C C . GLN A 1 563 ? 39.303 -11.378 -32.281 1.00 26.52 591 GLN A C 1
ATOM 4366 O O . GLN A 1 563 ? 38.783 -12.461 -31.999 1.00 26.50 591 GLN A O 1
ATOM 4372 N N . ASN A 1 564 ? 40.527 -11.262 -32.796 1.00 26.35 592 ASN A N 1
ATOM 4373 C CA . ASN A 1 564 ? 41.360 -12.402 -33.129 1.00 26.18 592 ASN A CA 1
ATOM 4374 C C . ASN A 1 564 ? 41.848 -13.142 -31.877 1.00 25.97 592 ASN A C 1
ATOM 4375 O O . ASN A 1 564 ? 41.902 -14.385 -31.852 1.00 25.95 592 ASN A O 1
ATOM 4380 N N . LYS A 1 565 ? 42.191 -12.365 -30.845 1.00 25.44 593 LYS A N 1
ATOM 4381 C CA . LYS A 1 565 ? 42.618 -12.889 -29.552 1.00 24.85 593 LYS A CA 1
ATOM 4382 C C . LYS A 1 565 ? 41.448 -13.567 -28.845 1.00 25.22 593 LYS A C 1
ATOM 4383 O O . LYS A 1 565 ? 41.570 -14.710 -28.402 1.00 25.34 593 LYS A O 1
ATOM 4389 N N . LEU A 1 566 ? 40.314 -12.879 -28.751 1.00 25.17 594 LEU A N 1
ATOM 4390 C CA . LEU A 1 566 ? 39.136 -13.452 -28.119 1.00 25.83 594 LEU A CA 1
ATOM 4391 C C . LEU A 1 566 ? 38.646 -14.710 -28.825 1.00 26.59 594 LEU A C 1
ATOM 4392 O O . LEU A 1 566 ? 38.204 -15.653 -28.165 1.00 26.82 594 LEU A O 1
ATOM 4397 N N . ASN A 1 567 ? 38.698 -14.714 -30.157 1.00 27.02 595 ASN A N 1
ATOM 4398 C CA . ASN A 1 567 ? 38.350 -15.900 -30.942 1.00 27.53 595 ASN A CA 1
ATOM 4399 C C . ASN A 1 567 ? 39.239 -17.112 -30.605 1.00 27.65 595 ASN A C 1
ATOM 4400 O O . ASN A 1 567 ? 38.756 -18.257 -30.532 1.00 27.36 595 ASN A O 1
ATOM 4405 N N . THR A 1 568 ? 40.535 -16.841 -30.421 1.00 27.26 596 THR A N 1
ATOM 4406 C CA . THR A 1 568 ? 41.510 -17.850 -30.021 1.00 27.20 596 THR A CA 1
ATOM 4407 C C . THR A 1 568 ? 41.265 -18.380 -28.613 1.00 26.91 596 THR A C 1
ATOM 4408 O O . THR A 1 568 ? 41.488 -19.553 -28.358 1.00 27.31 596 THR A O 1
ATOM 4412 N N . ALA A 1 569 ? 40.837 -17.526 -27.695 1.00 26.40 597 ALA A N 1
ATOM 4413 C CA . ALA A 1 569 ? 40.661 -17.965 -26.327 1.00 26.25 597 ALA A CA 1
ATOM 4414 C C . ALA A 1 569 ? 39.362 -18.729 -26.146 1.00 26.46 597 ALA A C 1
ATOM 4415 O O . ALA A 1 569 ? 39.319 -19.686 -25.380 1.00 26.54 597 ALA A O 1
ATOM 4417 N N . LEU A 1 570 ? 38.318 -18.319 -26.862 1.00 26.80 598 LEU A N 1
ATOM 4418 C CA . LEU A 1 570 ? 37.001 -18.928 -26.728 1.00 27.41 598 LEU A CA 1
ATOM 4419 C C . LEU A 1 570 ? 36.943 -20.343 -27.278 1.00 28.06 598 LEU A C 1
ATOM 4420 O O . LEU A 1 570 ? 36.184 -21.179 -26.780 1.00 28.53 598 LEU A O 1
ATOM 4425 N N . SER A 1 571 ? 37.739 -20.628 -28.299 1.00 28.31 599 SER A N 1
ATOM 4426 C CA . SER A 1 571 ? 37.703 -21.969 -28.875 1.00 28.67 599 SER A CA 1
ATOM 4427 C C . SER A 1 571 ? 38.868 -22.877 -28.432 1.00 27.96 599 SER A C 1
ATOM 4428 O O . SER A 1 571 ? 38.848 -24.060 -28.721 1.00 28.03 599 SER A O 1
ATOM 4431 N N . SER A 1 572 ? 39.868 -22.338 -27.735 1.00 27.01 600 SER A N 1
ATOM 4432 C CA . SER A 1 572 ? 40.913 -23.170 -27.123 1.00 25.94 600 SER A CA 1
ATOM 4433 C C . SER A 1 572 ? 40.341 -23.918 -25.919 1.00 26.03 600 SER A C 1
ATOM 4434 O O . SER A 1 572 ? 39.458 -23.395 -25.223 1.00 26.21 600 SER A O 1
ATOM 4437 N N . PHE A 1 573 ? 40.864 -25.117 -25.661 1.00 25.45 601 PHE A N 1
ATOM 4438 C CA . PHE A 1 573 ? 40.518 -25.910 -24.469 1.00 25.35 601 PHE A CA 1
ATOM 4439 C C . PHE A 1 573 ? 40.771 -25.199 -23.109 1.00 24.95 601 PHE A C 1
ATOM 4440 O O . PHE A 1 573 ? 39.913 -25.216 -22.213 1.00 24.20 601 PHE A O 1
ATOM 4448 N N . ALA A 1 574 ? 41.954 -24.591 -22.979 1.00 24.78 602 ALA A N 1
ATOM 4449 C CA . ALA A 1 574 ? 42.361 -23.875 -21.771 1.00 24.84 602 ALA A CA 1
ATOM 4450 C C . ALA A 1 574 ? 41.369 -22.790 -21.453 1.00 24.92 602 ALA A C 1
ATOM 4451 O O . ALA A 1 574 ? 40.829 -22.164 -22.370 1.00 25.51 602 ALA A O 1
ATOM 4453 N N . VAL A 1 575 ? 41.126 -22.579 -20.160 1.00 24.63 603 VAL A N 1
ATOM 4454 C CA . VAL A 1 575 ? 40.211 -21.542 -19.674 1.00 23.88 603 VAL A CA 1
ATOM 4455 C C . VAL A 1 575 ? 40.868 -20.805 -18.520 1.00 24.21 603 VAL A C 1
ATOM 4456 O O . VAL A 1 575 ? 41.412 -21.414 -17.589 1.00 24.27 603 VAL A O 1
ATOM 4460 N N . ILE A 1 576 ? 40.834 -19.483 -18.582 1.00 24.34 604 ILE A N 1
ATOM 4461 C CA . ILE A 1 576 ? 41.443 -18.680 -17.538 1.00 24.10 604 ILE A CA 1
ATOM 4462 C C . ILE A 1 576 ? 40.839 -17.284 -17.543 1.00 24.05 604 ILE A C 1
ATOM 4463 O O . ILE A 1 576 ? 40.383 -16.807 -18.579 1.00 23.95 604 ILE A O 1
ATOM 4468 N N . SER A 1 577 ? 40.824 -16.660 -16.366 1.00 24.09 605 SER A N 1
ATOM 4469 C CA . SER A 1 577 ? 40.356 -15.296 -16.168 1.00 24.27 605 SER A CA 1
ATOM 4470 C C . SER A 1 577 ? 39.049 -14.925 -16.896 1.00 24.53 605 SER A C 1
ATOM 4471 O O . SER A 1 577 ? 38.931 -13.814 -17.430 1.00 24.83 605 SER A O 1
ATOM 4474 N N . GLU A 1 578 ? 38.074 -15.836 -16.910 1.00 24.68 606 GLU A N 1
ATOM 4475 C CA . GLU A 1 578 ? 36.832 -15.624 -17.670 1.00 25.15 606 GLU A CA 1
ATOM 4476 C C . GLU A 1 578 ? 36.161 -14.272 -17.361 1.00 25.38 606 GLU A C 1
ATOM 4477 O O . GLU A 1 578 ? 35.820 -13.526 -18.287 1.00 25.88 606 GLU A O 1
ATOM 4483 N N . LYS A 1 579 ? 35.982 -13.955 -16.076 1.00 25.14 607 LYS A N 1
ATOM 4484 C CA . LYS A 1 579 ? 35.279 -12.7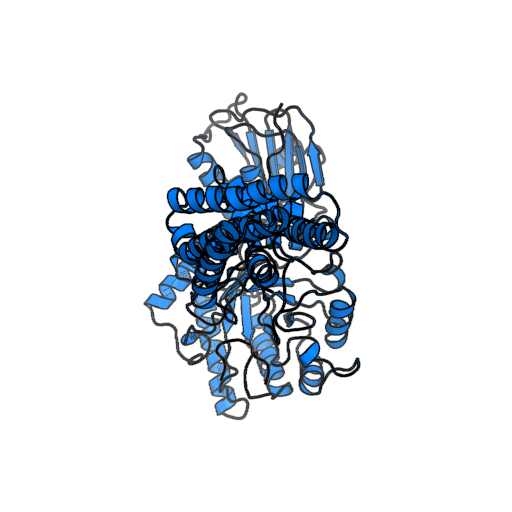29 -15.678 1.00 24.81 607 LYS A CA 1
ATOM 4485 C C . LYS A 1 579 ? 36.180 -11.483 -15.605 1.00 24.86 607 LYS A C 1
ATOM 4486 O O . LYS A 1 579 ? 35.687 -10.384 -15.301 1.00 25.46 607 LYS A O 1
ATOM 4492 N N . VAL A 1 580 ? 37.477 -11.629 -15.898 1.00 24.60 608 VAL A N 1
ATOM 4493 C CA . VAL A 1 580 ? 38.415 -10.486 -15.826 1.00 24.07 608 VAL A CA 1
ATOM 4494 C C . VAL A 1 580 ? 39.100 -10.208 -17.167 1.00 24.49 608 VAL A C 1
ATOM 4495 O O . VAL A 1 580 ? 38.576 -9.431 -17.964 1.00 24.62 608 VAL A O 1
ATOM 4499 N N . ALA A 1 581 ? 40.250 -10.830 -17.429 1.00 25.08 609 ALA A N 1
ATOM 4500 C CA . ALA A 1 581 ? 40.997 -10.587 -18.684 1.00 25.70 609 ALA A CA 1
ATOM 4501 C C . ALA A 1 581 ? 40.167 -10.862 -19.958 1.00 26.31 609 ALA A C 1
ATOM 4502 O O . ALA A 1 581 ? 40.287 -10.127 -20.952 1.00 26.23 609 ALA A O 1
ATOM 4504 N N . GLN A 1 582 ? 39.319 -11.899 -19.901 1.00 26.70 610 GLN A N 1
ATOM 4505 C CA . GLN A 1 582 ? 38.471 -12.303 -21.028 1.00 27.58 610 GLN A CA 1
ATOM 4506 C C . GLN A 1 582 ? 37.276 -11.372 -21.176 1.00 27.82 610 GLN A C 1
ATOM 4507 O O . GLN A 1 582 ? 37.001 -10.843 -22.257 1.00 27.74 610 GLN A O 1
ATOM 4513 N N . SER A 1 583 ? 36.565 -11.175 -20.078 1.00 28.25 611 SER A N 1
ATOM 4514 C CA . SER A 1 583 ? 35.406 -10.320 -20.092 1.00 28.60 611 SER A CA 1
ATOM 4515 C C . SER A 1 583 ? 35.771 -8.885 -20.504 1.00 28.98 611 SER A C 1
ATOM 4516 O O . SER A 1 583 ? 34.956 -8.187 -21.121 1.00 29.09 611 SER A O 1
ATOM 4519 N N . PHE A 1 584 ? 36.995 -8.456 -20.193 1.00 28.85 612 PHE A N 1
ATOM 4520 C CA . PHE A 1 584 ? 37.444 -7.131 -20.609 1.00 28.79 612 PHE A CA 1
ATOM 4521 C C . PHE A 1 584 ? 37.365 -6.955 -22.111 1.00 29.06 612 PHE A C 1
ATOM 4522 O O . PHE A 1 584 ? 36.915 -5.924 -22.577 1.00 29.57 612 PHE A O 1
ATOM 4530 N N . ILE A 1 585 ? 37.788 -7.962 -22.866 1.00 29.23 613 ILE A N 1
ATOM 4531 C CA . ILE A 1 585 ? 37.718 -7.894 -24.330 1.00 29.19 613 ILE A CA 1
ATOM 4532 C C . ILE A 1 585 ? 36.268 -7.936 -24.832 1.00 29.34 613 ILE A C 1
ATOM 4533 O O . ILE A 1 585 ? 35.927 -7.243 -25.779 1.00 29.58 613 ILE A O 1
ATOM 4538 N N . GLN A 1 586 ? 35.422 -8.749 -24.212 1.00 29.66 614 GLN A N 1
ATOM 4539 C CA . GLN A 1 586 ? 34.010 -8.780 -24.578 1.00 30.48 614 GLN A CA 1
ATOM 4540 C C . GLN A 1 586 ? 33.341 -7.433 -24.294 1.00 30.85 614 GLN A C 1
ATOM 4541 O O . GLN A 1 586 ? 32.448 -7.006 -25.029 1.00 31.12 614 GLN A O 1
ATOM 4547 N N . GLU A 1 587 ? 33.790 -6.768 -23.235 1.00 31.07 615 GLU A N 1
ATOM 4548 C CA . GLU A 1 587 ? 33.215 -5.508 -22.824 1.00 31.43 615 GLU A CA 1
ATOM 4549 C C . GLU A 1 587 ? 33.537 -4.446 -23.865 1.00 31.78 615 GLU A C 1
ATOM 4550 O O . GLU A 1 587 ? 32.630 -3.766 -24.354 1.00 31.70 615 GLU A O 1
ATOM 4556 N N . ALA A 1 588 ? 34.817 -4.359 -24.235 1.00 32.36 616 ALA A N 1
ATOM 4557 C CA . ALA A 1 588 ? 35.309 -3.426 -25.259 1.00 33.36 616 ALA A CA 1
ATOM 4558 C C . ALA A 1 588 ? 34.736 -3.618 -26.681 1.00 34.46 616 ALA A C 1
ATOM 4559 O O . ALA A 1 588 ? 34.851 -2.722 -27.512 1.00 35.08 616 ALA A O 1
ATOM 4561 N N . LEU A 1 589 ? 34.116 -4.764 -26.957 1.00 35.35 617 LEU A N 1
ATOM 4562 C CA . LEU A 1 589 ? 33.513 -5.028 -28.257 1.00 36.08 617 LEU A CA 1
ATOM 4563 C C . LEU A 1 589 ? 31.984 -4.835 -28.265 1.00 37.44 617 LEU A C 1
ATOM 4564 O O . LEU A 1 589 ? 31.238 -5.792 -28.447 1.00 37.02 617 LEU A O 1
ATOM 4569 N N . SER A 1 590 ? 31.511 -3.596 -28.066 1.00 39.72 618 SER A N 1
ATOM 4570 C CA . SER A 1 590 ? 30.028 -3.310 -28.018 1.00 41.36 618 SER A CA 1
ATOM 4571 C C . SER A 1 590 ? 29.626 -1.817 -28.346 1.00 42.15 618 SER A C 1
ATOM 4572 O O . SER A 1 590 ? 28.427 -1.437 -28.438 1.00 42.19 618 SER A O 1
ATOM 4575 N N . LEU B 2 2 ? 26.133 -42.216 -17.017 1.00 57.50 145 LEU P N 1
ATOM 4576 C CA . LEU B 2 2 ? 26.008 -41.387 -15.780 1.00 57.36 145 LEU P CA 1
ATOM 4577 C C . LEU B 2 2 ? 27.313 -41.432 -14.975 1.00 56.95 145 LEU P C 1
ATOM 4578 O O . LEU B 2 2 ? 27.932 -42.505 -14.866 1.00 57.01 145 LEU P O 1
ATOM 4583 N N . TRP B 2 3 ? 27.718 -40.263 -14.451 1.00 56.23 146 TRP P N 1
ATOM 4584 C CA . TRP B 2 3 ? 28.860 -40.056 -13.492 1.00 55.32 146 TRP P CA 1
ATOM 4585 C C . TRP B 2 3 ? 30.283 -39.909 -14.089 1.00 54.77 146 TRP P C 1
ATOM 4586 O O . TRP B 2 3 ? 31.039 -40.878 -14.217 1.00 54.53 146 TRP P O 1
ATOM 4597 N N . VAL B 2 4 ? 30.619 -38.666 -14.444 1.00 54.07 147 VAL P N 1
ATOM 4598 C CA . VAL B 2 4 ? 31.944 -38.264 -14.966 1.00 52.99 147 VAL P CA 1
ATOM 4599 C C . VAL B 2 4 ? 32.408 -37.059 -14.116 1.00 52.23 147 VAL P C 1
ATOM 4600 O O . VAL B 2 4 ? 33.566 -36.616 -14.179 1.00 52.04 147 VAL P O 1
ATOM 4604 N N . ASP B 2 5 ? 31.448 -36.534 -13.348 1.00 51.00 148 ASP P N 1
ATOM 4605 C CA . ASP B 2 5 ? 31.633 -35.544 -12.278 1.00 49.51 148 ASP P CA 1
ATOM 4606 C C . ASP B 2 5 ? 30.429 -35.706 -11.335 1.00 48.39 148 ASP P C 1
ATOM 4607 O O . ASP B 2 5 ? 29.623 -36.641 -11.500 1.00 48.27 148 ASP P O 1
ATOM 4612 N N . SER B 2 6 ? 30.296 -34.826 -10.350 1.00 46.76 149 SER P N 1
ATOM 4613 C CA . SER B 2 6 ? 29.181 -34.943 -9.427 1.00 45.32 149 SER P CA 1
ATOM 4614 C C . SER B 2 6 ? 28.004 -34.063 -9.810 1.00 46.47 149 SER P C 1
ATOM 4615 O O . SER B 2 6 ? 27.394 -33.438 -8.953 1.00 46.55 149 SER P O 1
ATOM 4618 N N . THR B 2 7 ? 27.687 -34.024 -11.103 1.00 47.74 150 THR P N 1
ATOM 4619 C CA . THR B 2 7 ? 26.525 -33.300 -11.600 1.00 48.90 150 THR P CA 1
ATOM 4620 C C . THR B 2 7 ? 25.276 -33.833 -10.898 1.00 49.94 150 THR P C 1
ATOM 4621 O O . THR B 2 7 ? 25.061 -35.047 -10.854 1.00 49.89 150 THR P O 1
ATOM 4625 N N . PRO B 2 8 ? 24.469 -32.931 -10.307 1.00 51.19 151 PRO P N 1
ATOM 4626 C CA . PRO B 2 8 ? 23.257 -33.363 -9.612 1.00 52.53 151 PRO P CA 1
ATOM 4627 C C . PRO B 2 8 ? 22.259 -34.049 -10.567 1.00 54.23 151 PRO P C 1
ATOM 4628 O O . PRO B 2 8 ? 22.419 -33.946 -11.789 1.00 54.30 151 PRO P O 1
ATOM 4632 N N . PRO B 2 9 ? 21.249 -34.771 -10.023 1.00 55.84 152 PRO P N 1
ATOM 4633 C CA . PRO B 2 9 ? 20.338 -35.493 -10.940 1.00 56.50 152 PRO P CA 1
ATOM 4634 C C . PRO B 2 9 ? 19.035 -34.723 -11.263 1.00 56.76 152 PRO P C 1
ATOM 4635 O O . PRO B 2 9 ? 18.629 -34.635 -12.436 1.00 56.72 152 PRO P O 1
#

Secondary structure (DSSP, 8-state):
-------SSPPSEEEE-SS-EEPPSEEEEESTTTS-HHHHHHHHHHHHHTT-EE-SS--TTS-EEEEEETTS--HHHHHHHTT--STTSPTT-EEEEEETTEEEEEESSHHHHHHHHHHHHHH-BTTEE--EEEEE--SSSEEEEEE--SSSPPPHHHHHHHHHHHHHTT--EEEE--TT-TTTTTTTTSPPPHHHHHHHHHHHHHHHHTT-EEEEEE--TTT---SHHHHHHHHHHHHHHHHHHHTTT--EEEEE--S-S---HHHHHHHHHHHIIIIIIHHSS-PPPEEE-SS-SHHHHEETTEE-HHHHHHHHHS-TTSEEEE-SSSSB-S-B-HHHHHHHHHHHTS-EEEEE--S--TTSTTS---S---SB-TTGGGTEEEEEE---S-HHHHHHHHHHHHHHHHS-TT--HHHHHHHHHHHHHGGGHHHHHHHHTTS--EE-SSSBEESSPSSHHHHHHHHHHHHHHHTT---HHHHHHHHHHHHHHHHHHHHHHHHS-HHHHHHHHHHHHHHHHHHHHHHHHHHHHHHHHTT-HHHHHHHHHHHHHHHHHHHHSS----IIIIIHHHHHH--/--SS----

B-factor: mean 28.58, std 9.42, range [2.0, 118.01]

CATH classification: 3.30.379.10 (+2 more: 3.20.20.80, 1.20.58.460)